Protein AF-A0A6C1EDG4-F1 (afdb_monomer)

Secondary structure (DSSP, 8-state):
--EEEETTEEEE--HHHHHHHHHHHHHH---GGGHHHHHHHHHHTTT-HHHHHHHHHTTTTSS----------------PPS------------S-------PPPPBP-PPPTTHHHHHHHTTS--S-TTSHHHHHHHHSS--HHHHHHHHHHHHHHHHHHHHHHHHHHHHHTTS-----S--S---PBPPSS-SBSSPPPHHHHH-S-HHHHHHHT-TTB-TT--HHHHHHHHHHHT-EEEEEEE--------SSS-----HHHHHHIIIIITSHHHHHHHHHHTTTEEEEEEETTBHHHHHHHHHTT--BS-EEEEEEEEEE--STT-SS-EEEEEEEEEPP-S-HHHHHHHHHHHHHHHHHHHHHHHHHHHHHHHHHHHHHHHHHHHHHHHHHHHHHHHHHHHHHHHTT-

Mean predicted aligned error: 18.97 Å

Foldseek 3Di:
DDWDDDPHDTDDDDPVLVVLVVVLCVVQVDDPVCVVLLSVLCVLVVNDNPVSVVCVVVVVSVPPPCPDDDDDDDDDDDDDDPDDDPPPPDPDPPDPPPPPPPDFFAFDDDDDPCLVVVVVPCPPPVDDPPPVVVVVVVVVPPDVVVVVVVVVVVCCVVVVVVVVVVVVVVVCVPPDDPDDPPDDQPFDWQDPAAQDQDFDFVCQQLPPDPLVVLVPPQLLEDRPDAPNRVVVCQQQQQAKEKEKEAEAQHPPPPDPPCSDHRPLRNCLSVAACSDPVNSVVCNVRSVRYHYDHGYSSHSRVVVVCVVVVPTTDTWIWMWHQAFGDPDPPPPGTDGGTGTLDIADRPHNVSRVVRVVVSCVVCVVRSVVVNVVSVVVVVVVVVVVVVVVVVVVVVVVVVVVVVVVVVVVVVVVD

InterPro domains:
  IPR050730 UBX domain-containing protein [PTHR23322] (24-405)

Solvent-accessible surface area (backbone atoms only — not comparable to full-atom values): 24929 Å² total; per-residue (Å²): 128,64,70,56,75,56,97,91,46,79,46,85,44,54,76,74,52,49,56,50,50,52,52,51,43,73,75,63,69,67,61,79,90,50,49,73,54,51,53,50,46,30,56,76,47,72,69,39,63,69,68,40,49,54,39,53,76,70,65,66,59,81,63,86,72,84,76,86,77,82,84,83,83,85,80,88,87,91,80,91,77,84,78,82,78,80,81,75,82,72,76,88,72,96,58,89,70,81,79,78,82,71,82,51,59,57,71,64,77,74,74,65,94,56,49,78,60,54,67,68,58,50,85,79,70,82,70,76,83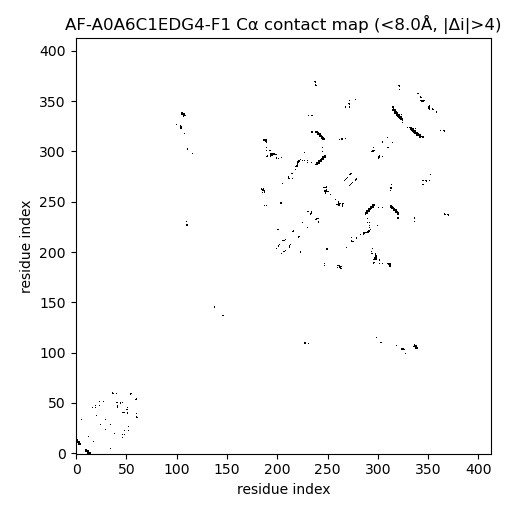,65,59,62,61,53,50,56,65,55,66,76,64,85,49,75,63,60,58,53,63,66,47,44,68,59,51,48,57,52,48,49,52,51,49,49,51,51,51,49,53,60,63,44,71,78,56,88,78,93,69,75,95,74,80,76,82,61,72,37,57,61,68,98,61,61,79,37,86,61,85,77,58,63,62,63,67,69,39,99,43,75,52,42,54,57,55,65,66,35,87,24,39,60,92,84,67,51,70,54,56,54,52,48,51,21,62,76,62,39,20,39,33,41,42,36,41,29,40,52,59,56,89,73,84,83,53,101,65,86,74,68,58,15,59,58,26,50,45,43,46,64,62,39,59,49,24,67,72,44,46,59,52,47,66,74,41,31,94,50,36,35,45,47,80,49,45,37,45,23,46,69,45,32,51,49,32,59,75,69,67,51,59,54,38,50,45,42,38,37,34,33,44,41,73,41,42,88,43,96,81,52,90,69,66,43,79,39,45,21,44,78,45,75,54,47,79,92,39,55,69,53,29,51,53,44,50,50,57,52,48,67,69,47,47,63,60,27,51,53,53,39,51,54,53,49,53,53,51,52,52,53,51,53,52,50,54,51,50,55,50,48,51,52,49,53,52,52,52,51,51,53,52,53,51,51,53,50,53,55,57,61,73,74,109

Structure (mmCIF, N/CA/C/O backbone):
data_AF-A0A6C1EDG4-F1
#
_entry.id   AF-A0A6C1EDG4-F1
#
loop_
_atom_site.group_PDB
_atom_site.id
_atom_site.type_symbol
_atom_site.label_atom_id
_atom_site.label_alt_id
_atom_site.label_comp_id
_atom_site.label_asym_id
_atom_site.label_entity_id
_atom_site.label_seq_id
_atom_site.pdbx_PDB_ins_code
_atom_site.Cartn_x
_atom_site.Cartn_y
_atom_site.Cartn_z
_atom_site.occupancy
_atom_site.B_iso_or_equiv
_atom_site.auth_seq_id
_atom_site.auth_comp_id
_atom_site.auth_asym_id
_atom_site.auth_atom_id
_atom_site.pdbx_PDB_model_num
ATOM 1 N N . MET A 1 1 ? -63.349 -30.059 6.743 1.00 46.97 1 MET A N 1
ATOM 2 C CA . MET A 1 1 ? -61.902 -30.326 6.847 1.00 46.97 1 MET A CA 1
ATOM 3 C C . MET A 1 1 ? -61.657 -31.610 6.081 1.00 46.97 1 MET A C 1
ATOM 5 O O . MET A 1 1 ? -62.368 -32.567 6.377 1.00 46.97 1 MET A O 1
ATOM 9 N N . PRO A 1 2 ? -60.809 -31.606 5.045 1.00 47.06 2 PRO A N 1
ATOM 10 C CA . PRO A 1 2 ? -60.466 -32.823 4.320 1.00 47.06 2 PRO A CA 1
ATOM 11 C C . PRO A 1 2 ? -59.616 -33.727 5.224 1.00 47.06 2 PRO A C 1
ATOM 13 O O . PRO A 1 2 ? -58.751 -33.247 5.954 1.00 47.06 2 PRO A O 1
ATOM 16 N N . ALA A 1 3 ? -59.926 -35.022 5.238 1.00 50.16 3 ALA A N 1
ATOM 17 C CA . ALA A 1 3 ? -59.181 -36.033 5.978 1.00 50.16 3 ALA A CA 1
ATOM 18 C C . ALA A 1 3 ? -58.514 -36.957 4.960 1.00 50.16 3 ALA A C 1
ATOM 20 O O . ALA A 1 3 ? -59.202 -37.550 4.127 1.00 50.16 3 ALA A O 1
ATOM 21 N N . VAL A 1 4 ? -57.186 -37.062 5.018 1.00 60.09 4 VAL A N 1
ATOM 22 C CA . VAL A 1 4 ? -56.429 -38.023 4.209 1.00 60.09 4 VAL A CA 1
ATOM 23 C C . VAL A 1 4 ? -56.200 -39.255 5.080 1.00 60.09 4 VAL A C 1
ATOM 25 O O . VAL A 1 4 ? -55.521 -39.179 6.105 1.00 60.09 4 VAL A O 1
ATOM 28 N N . SER A 1 5 ? -56.822 -40.376 4.709 1.00 51.94 5 SER A N 1
ATOM 29 C CA . SER A 1 5 ? -56.709 -41.655 5.415 1.00 51.94 5 SER A CA 1
ATOM 30 C C . SER A 1 5 ? -55.776 -42.598 4.657 1.00 51.94 5 SER A C 1
ATOM 32 O O . SER A 1 5 ? -56.080 -42.973 3.522 1.00 51.94 5 SER A O 1
ATOM 34 N N . HIS A 1 6 ? -54.685 -43.027 5.289 1.00 51.03 6 HIS A N 1
ATOM 35 C CA . HIS A 1 6 ? -53.825 -44.097 4.778 1.00 51.03 6 HIS A CA 1
ATOM 36 C C . HIS A 1 6 ? -53.555 -45.111 5.899 1.00 51.03 6 HIS A C 1
ATOM 38 O O . HIS A 1 6 ? -53.197 -44.723 7.009 1.00 51.03 6 HIS A O 1
ATOM 44 N N . GLU A 1 7 ? -53.829 -46.392 5.627 1.00 48.19 7 GLU A N 1
ATOM 45 C CA . GLU A 1 7 ? -53.618 -47.548 6.522 1.00 48.19 7 GLU A CA 1
ATOM 46 C C . GLU A 1 7 ? -53.970 -47.339 8.013 1.00 48.19 7 GLU A C 1
ATOM 48 O O . GLU A 1 7 ? -53.230 -47.718 8.917 1.00 48.19 7 GLU A O 1
ATOM 53 N N . GLY A 1 8 ? -55.137 -46.749 8.294 1.00 52.31 8 GLY A N 1
ATOM 54 C CA . GLY A 1 8 ? -55.658 -46.618 9.663 1.00 52.31 8 GLY A CA 1
ATOM 55 C C . GLY A 1 8 ? -55.160 -45.403 10.455 1.00 52.31 8 GLY A C 1
ATOM 56 O O . GLY A 1 8 ? -55.585 -45.235 11.596 1.00 52.31 8 GLY A O 1
ATOM 57 N N . ASN A 1 9 ? -54.342 -44.528 9.858 1.00 54.62 9 ASN A N 1
ATOM 58 C CA . ASN A 1 9 ? -54.003 -43.219 10.419 1.00 54.62 9 ASN A CA 1
ATOM 59 C C . ASN A 1 9 ? -54.777 -42.106 9.690 1.00 54.62 9 ASN A C 1
ATOM 61 O O . ASN A 1 9 ? -54.652 -41.937 8.475 1.00 54.62 9 ASN A O 1
ATOM 65 N N . GLU A 1 10 ? -55.584 -41.343 10.434 1.00 57.94 10 GLU A N 1
ATOM 66 C CA . GLU A 1 10 ? -56.286 -40.155 9.932 1.00 57.94 10 GLU A CA 1
ATOM 67 C C . GLU A 1 10 ? -55.440 -38.900 10.186 1.00 57.94 10 GLU A C 1
ATOM 69 O O . GLU A 1 10 ? -55.208 -38.507 11.332 1.00 57.94 10 GLU A O 1
ATOM 74 N N . PHE A 1 11 ? -54.982 -38.246 9.115 1.00 65.12 11 PHE A N 1
ATOM 75 C CA . PHE A 1 11 ? -54.284 -36.965 9.212 1.00 65.12 11 PHE A CA 1
ATOM 76 C C . PHE A 1 11 ? -55.266 -35.819 8.955 1.00 65.12 11 PHE A C 1
ATOM 78 O O . PHE A 1 11 ? -55.810 -35.669 7.860 1.00 65.12 11 PHE A O 1
ATOM 85 N N . HIS A 1 12 ? -55.494 -34.996 9.979 1.00 63.53 12 HIS A N 1
ATOM 86 C CA . HIS A 1 12 ? -56.275 -33.767 9.863 1.00 63.53 12 HIS A CA 1
ATOM 87 C C . HIS A 1 12 ? -55.371 -32.664 9.306 1.00 63.53 12 HIS A C 1
ATOM 89 O O . HIS A 1 12 ? -54.577 -32.088 10.048 1.00 63.53 12 HIS A O 1
ATOM 95 N N . LEU A 1 13 ? -55.485 -32.397 8.006 1.00 69.31 13 LEU A N 1
ATOM 96 C CA . LEU A 1 13 ? -54.713 -31.376 7.300 1.00 69.31 13 LEU A CA 1
ATOM 97 C C . LEU A 1 13 ? -55.625 -30.201 6.920 1.00 69.31 13 LEU A C 1
ATOM 99 O O . LEU A 1 13 ? -56.804 -30.366 6.592 1.00 69.31 13 LEU A O 1
ATOM 103 N N . SER A 1 14 ? -55.098 -28.985 6.999 1.00 76.06 14 SER A N 1
ATOM 104 C CA . SER A 1 14 ? -55.721 -27.800 6.414 1.00 76.06 14 SER A CA 1
ATOM 105 C C . SER A 1 14 ? -55.593 -27.831 4.888 1.00 76.06 14 SER A C 1
ATOM 107 O O . SER A 1 14 ? -54.710 -28.481 4.335 1.00 76.06 14 SER A O 1
ATOM 109 N N . HIS A 1 15 ? -56.457 -27.092 4.190 1.00 69.69 15 HIS A N 1
ATOM 110 C CA . HIS A 1 15 ? -56.466 -27.062 2.721 1.00 69.69 15 HIS A CA 1
ATOM 111 C C . HIS A 1 15 ? -55.108 -26.633 2.132 1.00 69.69 15 HIS A C 1
ATOM 113 O O . HIS A 1 15 ? -54.636 -27.200 1.158 1.00 69.69 15 HIS A O 1
ATOM 119 N N . THR A 1 16 ? -54.421 -25.704 2.803 1.00 77.50 16 THR A N 1
ATOM 120 C CA . THR A 1 16 ? -53.080 -25.238 2.421 1.00 77.50 16 THR A CA 1
ATOM 121 C C . THR A 1 16 ? -51.973 -26.266 2.660 1.00 77.50 16 THR A C 1
ATOM 123 O O . THR A 1 16 ? -50.919 -26.183 2.040 1.00 77.50 16 THR A O 1
ATOM 126 N N . GLU A 1 17 ? -52.166 -27.200 3.592 1.00 81.56 17 GLU A N 1
ATOM 127 C CA . GLU A 1 17 ? -51.214 -28.286 3.860 1.00 81.56 17 GLU A CA 1
ATOM 128 C C . GLU A 1 17 ? -51.397 -29.434 2.858 1.00 81.56 17 GLU A C 1
ATOM 130 O O . GLU A 1 17 ? -50.417 -30.033 2.424 1.00 81.56 17 GLU A O 1
ATOM 135 N N . GLU A 1 18 ? -52.635 -29.684 2.427 1.00 80.25 18 GLU A N 1
ATOM 136 C CA . GLU A 1 18 ? -52.964 -30.644 1.368 1.00 80.25 18 GLU A CA 1
ATOM 137 C C . GLU A 1 18 ? -52.376 -30.225 0.010 1.00 80.25 18 GLU A C 1
ATOM 139 O O . GLU A 1 18 ? -51.746 -31.041 -0.661 1.00 80.25 18 GLU A O 1
ATOM 144 N N . ASP A 1 19 ? -52.484 -28.943 -0.360 1.00 81.69 19 ASP A N 1
ATOM 145 C CA . ASP A 1 19 ? -51.883 -28.415 -1.595 1.00 81.69 19 ASP A CA 1
ATOM 146 C C . ASP A 1 19 ? -50.358 -28.606 -1.620 1.00 81.69 19 ASP A C 1
ATOM 148 O O . ASP A 1 19 ? -49.786 -29.018 -2.630 1.00 81.69 19 ASP A O 1
ATOM 152 N N . LYS A 1 20 ? -49.697 -28.372 -0.481 1.00 84.00 20 LYS A N 1
ATOM 153 C CA . LYS A 1 20 ? -48.247 -28.555 -0.335 1.00 84.00 20 LYS A CA 1
ATOM 154 C C . LYS A 1 20 ? -47.839 -30.023 -0.353 1.00 84.00 20 LYS A C 1
ATOM 156 O O . LYS A 1 20 ? -46.791 -30.350 -0.900 1.00 84.00 20 LYS A O 1
ATOM 161 N N . LEU A 1 21 ? -48.647 -30.907 0.227 1.00 83.88 21 LEU A N 1
ATOM 162 C CA . LEU A 1 21 ? -48.416 -32.348 0.152 1.00 83.88 21 LEU A CA 1
ATOM 163 C C . LEU A 1 21 ? -48.528 -32.844 -1.297 1.00 83.88 21 LEU A C 1
ATOM 165 O O . LEU A 1 21 ? -47.684 -33.620 -1.737 1.00 83.88 21 LEU A O 1
ATOM 169 N N . ASN A 1 22 ? -49.511 -32.344 -2.051 1.00 83.12 22 ASN A N 1
ATOM 170 C CA . ASN A 1 22 ? -49.666 -32.650 -3.472 1.00 83.12 22 ASN A CA 1
ATOM 171 C C . ASN A 1 22 ? -48.477 -32.133 -4.297 1.00 83.12 22 ASN A C 1
ATOM 173 O O . ASN A 1 22 ? -47.955 -32.859 -5.138 1.00 83.12 22 ASN A O 1
ATOM 177 N N . GLU A 1 23 ? -48.004 -30.909 -4.043 1.00 84.69 23 GLU A N 1
ATOM 178 C CA . GLU A 1 23 ? -46.810 -30.362 -4.704 1.00 84.69 23 GLU A CA 1
ATOM 179 C C . GLU A 1 23 ? -45.557 -31.190 -4.385 1.00 84.69 23 GLU A C 1
ATOM 181 O O . GLU A 1 23 ? -44.788 -31.537 -5.282 1.00 84.69 23 GLU A O 1
ATOM 186 N N . PHE A 1 24 ? -45.391 -31.590 -3.123 1.00 84.75 24 PHE A N 1
ATOM 187 C CA . PHE A 1 24 ? -44.302 -32.465 -2.701 1.00 84.75 24 PHE A CA 1
ATOM 188 C C . PHE A 1 24 ? -44.365 -33.833 -3.397 1.00 84.75 24 PHE A C 1
ATOM 190 O O . PHE A 1 24 ? -43.337 -34.333 -3.859 1.00 84.75 24 PHE A O 1
ATOM 197 N N . GLN A 1 25 ? -45.564 -34.410 -3.529 1.00 84.06 25 GLN A N 1
ATOM 198 C CA . GLN A 1 25 ? -45.786 -35.677 -4.225 1.00 84.06 25 GLN A CA 1
ATOM 199 C C . GLN A 1 25 ? -45.424 -35.588 -5.711 1.00 84.06 25 GLN A C 1
ATOM 201 O O . GLN A 1 25 ? -44.748 -36.479 -6.212 1.00 84.06 25 GLN A O 1
ATOM 206 N N . VAL A 1 26 ? -45.789 -34.498 -6.393 1.00 85.56 26 VAL A N 1
ATOM 207 C CA . VAL A 1 26 ? -45.444 -34.279 -7.811 1.00 85.56 26 VAL A CA 1
ATOM 208 C C . VAL A 1 26 ? -43.929 -34.198 -8.033 1.00 85.56 26 VAL A C 1
ATOM 210 O O . VAL A 1 26 ? -43.442 -34.595 -9.089 1.00 85.56 26 VAL A O 1
ATOM 213 N N . ILE A 1 27 ? -43.175 -33.666 -7.067 1.00 82.88 27 ILE A N 1
ATOM 214 C CA . ILE A 1 27 ? -41.725 -33.456 -7.208 1.00 82.88 27 ILE A CA 1
ATOM 215 C C . ILE A 1 27 ? -40.926 -34.719 -6.872 1.00 82.88 27 ILE A C 1
ATOM 217 O O . ILE A 1 27 ? -39.891 -34.973 -7.489 1.00 82.88 27 ILE A O 1
ATOM 221 N N . THR A 1 28 ? -41.367 -35.484 -5.875 1.00 81.62 28 THR A N 1
ATOM 222 C CA . THR A 1 28 ? -40.581 -36.596 -5.320 1.00 81.62 28 THR A CA 1
ATOM 223 C C . THR A 1 28 ? -41.056 -37.975 -5.761 1.00 81.62 28 THR A C 1
ATOM 225 O O . THR A 1 28 ? -40.277 -38.917 -5.639 1.00 81.62 28 THR A O 1
ATOM 228 N N . ASP A 1 29 ? -42.282 -38.102 -6.291 1.00 82.62 29 ASP A N 1
ATOM 229 C CA . ASP A 1 29 ? -42.886 -39.375 -6.722 1.00 82.62 29 ASP A CA 1
ATOM 230 C C . ASP A 1 29 ? -42.715 -40.496 -5.666 1.00 82.62 29 ASP A C 1
ATOM 232 O O . ASP A 1 29 ? -42.418 -41.654 -5.971 1.00 82.62 29 ASP A O 1
ATOM 236 N N . PHE A 1 30 ? -42.871 -40.142 -4.383 1.00 79.38 30 PHE A N 1
ATOM 237 C CA . PHE A 1 30 ? -42.684 -41.073 -3.268 1.00 79.38 30 PHE A CA 1
ATOM 238 C C . PHE A 1 30 ? -43.781 -42.161 -3.241 1.00 79.38 30 PHE A C 1
ATOM 240 O O . PHE A 1 30 ? -44.935 -41.888 -3.593 1.00 79.38 30 PHE A O 1
ATOM 247 N N . PRO A 1 31 ? -43.460 -43.406 -2.831 1.00 77.75 31 PRO A N 1
ATOM 248 C CA . PRO A 1 31 ? -44.443 -44.482 -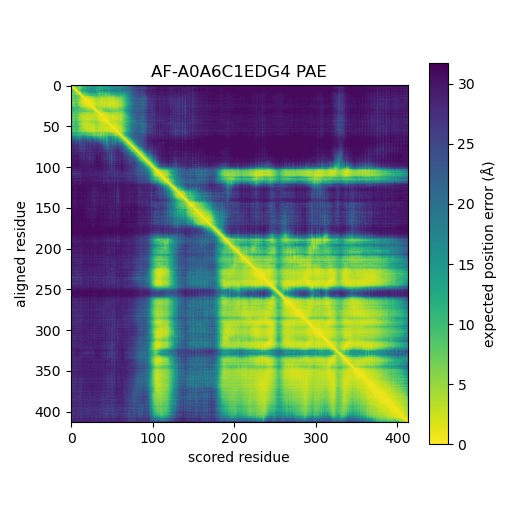2.764 1.00 77.75 31 PRO A CA 1
ATOM 249 C C . PRO A 1 31 ? -45.495 -44.201 -1.678 1.00 77.75 31 PRO A C 1
ATOM 251 O O . PRO A 1 31 ? -45.172 -43.604 -0.650 1.00 77.75 31 PRO A O 1
ATOM 254 N N . PRO A 1 32 ? -46.752 -44.650 -1.861 1.00 69.62 32 PRO A N 1
ATOM 255 C CA . PRO A 1 32 ? -47.840 -44.357 -0.924 1.00 69.62 32 PRO A CA 1
ATOM 256 C C . PRO A 1 32 ? -47.555 -44.847 0.506 1.00 69.62 32 PRO A C 1
ATOM 258 O O . PRO A 1 32 ? -48.005 -44.210 1.455 1.00 69.62 32 PRO A O 1
ATOM 261 N N . ASP A 1 33 ? -46.745 -45.898 0.654 1.00 69.69 33 ASP A N 1
ATOM 262 C CA . ASP A 1 33 ? -46.351 -46.488 1.939 1.00 69.69 33 ASP A CA 1
ATOM 263 C C . ASP A 1 33 ? -45.540 -45.515 2.829 1.00 69.69 33 ASP A C 1
ATOM 265 O O . ASP A 1 33 ? -45.563 -45.629 4.054 1.00 69.69 33 ASP A O 1
ATOM 269 N N . ASP A 1 34 ? -44.867 -44.518 2.235 1.00 77.88 34 ASP A N 1
ATOM 270 C CA . ASP A 1 34 ? -44.006 -43.551 2.939 1.00 77.88 34 ASP A CA 1
ATOM 271 C C . ASP A 1 34 ? -44.744 -42.250 3.337 1.00 77.88 34 ASP A C 1
ATOM 273 O O . ASP A 1 34 ? -44.178 -41.364 3.989 1.00 77.88 34 ASP A O 1
ATOM 277 N N . LEU A 1 35 ? -46.038 -42.137 3.011 1.00 77.94 35 LEU A N 1
ATOM 278 C CA . LEU A 1 35 ? -46.893 -40.994 3.354 1.00 77.94 35 LEU A CA 1
ATOM 279 C C . LEU A 1 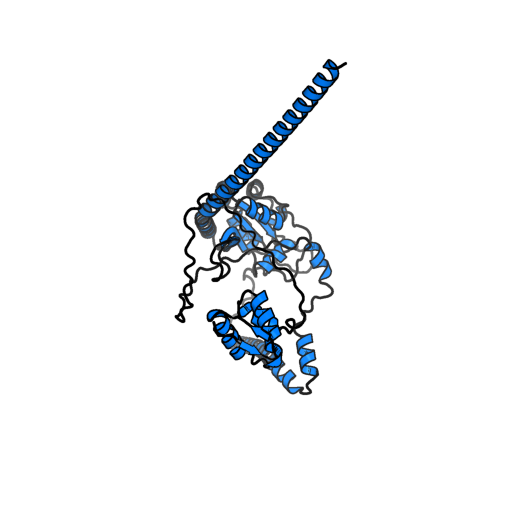35 ? -46.843 -40.568 4.838 1.00 77.94 35 LEU A C 1
ATOM 281 O O . LEU A 1 35 ? -46.746 -39.362 5.090 1.00 77.94 35 LEU A O 1
ATOM 285 N N . PRO A 1 36 ? -46.875 -41.470 5.845 1.00 77.50 36 PRO A N 1
ATOM 286 C CA . PRO A 1 36 ? -46.848 -41.042 7.244 1.00 77.50 36 PRO A CA 1
ATOM 287 C C . PRO A 1 36 ? -45.521 -40.389 7.655 1.00 77.50 36 PRO A C 1
ATOM 289 O O . PRO A 1 36 ? -45.521 -39.517 8.526 1.00 77.50 36 PRO A O 1
ATOM 292 N N . ASP A 1 37 ? -44.403 -40.777 7.044 1.00 79.50 37 ASP A N 1
ATOM 293 C CA . ASP A 1 37 ? -43.082 -40.243 7.381 1.00 79.50 37 ASP A CA 1
ATOM 294 C C . ASP A 1 37 ? -42.797 -38.936 6.631 1.00 79.50 37 ASP A C 1
ATOM 296 O O . ASP A 1 37 ? -42.262 -37.993 7.217 1.00 79.50 37 ASP A O 1
ATOM 300 N N . VAL A 1 38 ? -43.293 -38.803 5.398 1.00 80.94 38 VAL A N 1
ATOM 301 C CA . VAL A 1 38 ? -43.285 -37.533 4.651 1.00 80.94 38 VAL A CA 1
ATOM 302 C C . VAL A 1 38 ? -44.121 -36.461 5.359 1.00 80.94 38 VAL A C 1
ATOM 304 O O . VAL A 1 38 ? -43.687 -35.315 5.487 1.00 80.94 38 VAL A O 1
ATOM 307 N N . VAL A 1 39 ? -45.293 -36.817 5.897 1.00 82.88 39 VAL A N 1
ATOM 308 C CA . VAL A 1 39 ? -46.126 -35.872 6.665 1.00 82.88 39 VAL A CA 1
ATOM 309 C C . VAL A 1 39 ? -45.421 -35.415 7.950 1.00 82.88 39 VAL A C 1
ATOM 311 O O . VAL A 1 39 ? -45.528 -34.244 8.322 1.00 82.88 39 VAL A O 1
ATOM 314 N N . LYS A 1 40 ? -44.666 -36.294 8.627 1.00 81.62 40 LYS A N 1
ATOM 315 C CA . LYS A 1 40 ? -43.843 -35.903 9.788 1.00 81.62 40 LYS A CA 1
ATOM 316 C C . LYS A 1 40 ? -42.706 -34.968 9.384 1.00 81.62 40 LYS A C 1
ATOM 318 O O . LYS A 1 40 ? -42.511 -33.955 10.050 1.00 81.62 40 LYS A O 1
ATOM 323 N N . LEU A 1 41 ? -42.005 -35.262 8.287 1.00 82.69 41 LEU A N 1
ATOM 324 C CA . LEU A 1 41 ? -40.940 -34.412 7.752 1.00 82.69 41 LEU A CA 1
ATOM 325 C C . LEU A 1 41 ? -41.464 -33.000 7.454 1.00 82.69 41 LEU A C 1
ATOM 327 O O . LEU A 1 41 ? -40.906 -32.009 7.926 1.00 82.69 41 LEU A O 1
ATOM 331 N N . LEU A 1 42 ? -42.588 -32.900 6.741 1.00 82.50 42 LEU A N 1
ATOM 332 C CA . LEU A 1 42 ? -43.210 -31.616 6.416 1.00 82.50 42 LEU A CA 1
ATOM 333 C C . LEU A 1 42 ? -43.661 -30.863 7.670 1.00 82.50 42 LEU A C 1
ATOM 335 O O . LEU A 1 42 ? -43.473 -29.650 7.746 1.00 82.50 42 LEU A O 1
ATOM 339 N N . ARG A 1 43 ? -44.189 -31.560 8.682 1.00 82.94 43 ARG A N 1
ATOM 340 C CA . ARG A 1 43 ? -44.565 -30.939 9.958 1.00 82.94 43 ARG A CA 1
ATOM 341 C C . ARG A 1 43 ? -43.350 -30.393 10.712 1.00 82.94 43 ARG A C 1
ATOM 343 O O . ARG A 1 43 ? -43.415 -29.269 11.205 1.00 82.94 43 ARG A O 1
ATOM 350 N N . ASN A 1 44 ? -42.249 -31.144 10.755 1.00 80.75 44 ASN A N 1
ATOM 351 C CA . ASN A 1 44 ? -41.006 -30.724 11.411 1.00 80.75 44 ASN A CA 1
ATOM 352 C C . ASN A 1 44 ? -40.399 -29.480 10.745 1.00 80.75 44 ASN A C 1
ATOM 354 O O . ASN A 1 44 ? -39.872 -28.607 11.428 1.00 80.75 44 ASN A O 1
ATOM 358 N N . HIS A 1 45 ? -40.543 -29.354 9.424 1.00 78.12 45 HIS A N 1
ATOM 359 C CA . HIS A 1 45 ? -40.088 -28.191 8.657 1.00 78.12 45 HIS A CA 1
ATOM 360 C C . HIS A 1 45 ? -41.164 -27.103 8.481 1.00 78.12 45 HIS A C 1
ATOM 362 O O . HIS A 1 45 ? -41.040 -26.244 7.606 1.00 78.12 45 HIS A O 1
ATOM 368 N N . GLY A 1 46 ? -42.237 -27.120 9.284 1.00 81.00 46 GLY A N 1
ATOM 369 C CA . GLY A 1 46 ? -43.278 -26.086 9.262 1.00 81.00 46 GLY A CA 1
ATOM 370 C C . GLY A 1 46 ? -43.959 -25.917 7.897 1.00 81.00 46 GLY A C 1
ATOM 371 O O . GLY A 1 46 ? -44.337 -24.805 7.526 1.00 81.00 46 GLY A O 1
ATOM 372 N N . TRP A 1 47 ? -44.081 -27.003 7.128 1.00 83.19 47 TRP A N 1
ATOM 373 C CA . TRP A 1 47 ? -44.616 -27.039 5.764 1.00 83.19 47 TRP A CA 1
ATOM 374 C C . TRP A 1 47 ? -43.864 -26.145 4.766 1.00 83.19 47 TRP A C 1
ATOM 376 O O . TRP A 1 47 ? -44.468 -25.568 3.855 1.00 83.19 47 TRP A O 1
ATOM 386 N N . GLN A 1 48 ? -42.550 -25.997 4.937 1.00 83.25 48 GLN A N 1
ATOM 387 C CA . GLN A 1 48 ? -41.661 -25.383 3.951 1.00 83.25 48 GLN A CA 1
ATOM 388 C C . GLN A 1 48 ? -41.123 -26.475 3.014 1.00 83.25 48 GLN A C 1
ATOM 390 O O . GLN A 1 48 ? -40.487 -27.423 3.470 1.00 83.25 48 GLN A O 1
ATOM 395 N N . LEU A 1 49 ? -41.394 -26.355 1.710 1.00 82.50 49 LEU A N 1
ATOM 396 C CA . LEU A 1 49 ? -41.073 -27.402 0.732 1.00 82.50 49 LEU A CA 1
ATOM 397 C C . LEU A 1 49 ? -39.576 -27.494 0.428 1.00 82.50 49 LEU A C 1
ATOM 399 O O . LEU A 1 49 ? -39.049 -28.595 0.349 1.00 82.50 49 LEU A O 1
ATOM 403 N N . GLU A 1 50 ? -38.872 -26.368 0.299 1.00 82.06 50 GLU A N 1
ATOM 404 C CA . GLU A 1 50 ? -37.452 -26.367 -0.091 1.00 82.06 50 GLU A CA 1
ATOM 405 C C . GLU A 1 50 ? -36.543 -27.097 0.920 1.00 82.06 50 GLU A C 1
ATOM 407 O O . GLU A 1 50 ? -35.767 -27.958 0.494 1.00 82.06 50 GLU A O 1
ATOM 412 N N . PRO A 1 51 ? -36.649 -26.851 2.247 1.00 80.94 51 PRO A N 1
ATOM 413 C CA . PRO A 1 51 ? -35.845 -27.575 3.230 1.00 80.94 51 PRO A CA 1
ATOM 414 C C . PRO A 1 51 ? -36.211 -29.061 3.289 1.00 80.94 51 PRO A C 1
ATOM 416 O O . PRO A 1 51 ? -35.328 -29.913 3.382 1.00 80.94 51 PRO A O 1
ATOM 419 N N . ALA A 1 52 ? -37.508 -29.377 3.190 1.00 81.00 52 ALA A N 1
ATOM 420 C CA . ALA A 1 52 ? -38.003 -30.749 3.231 1.00 81.00 52 ALA A CA 1
ATOM 421 C C . ALA A 1 52 ? -37.564 -31.559 1.999 1.00 81.00 52 ALA A C 1
ATOM 423 O O . ALA A 1 52 ? -37.160 -32.710 2.137 1.00 81.00 52 ALA A O 1
ATOM 424 N N . LEU A 1 53 ? -37.582 -30.956 0.806 1.00 83.50 53 LEU A N 1
ATOM 425 C CA . LEU A 1 53 ? -37.116 -31.579 -0.436 1.00 83.50 53 LEU A CA 1
ATOM 426 C C . LEU A 1 53 ? -35.615 -31.860 -0.394 1.00 83.50 53 LEU A C 1
ATOM 428 O O . LEU A 1 53 ? -35.202 -32.966 -0.731 1.00 83.50 53 LEU A O 1
ATOM 432 N N . SER A 1 54 ? -34.807 -30.895 0.061 1.00 82.44 54 SER A N 1
ATOM 433 C CA . SER A 1 54 ? -33.362 -31.104 0.230 1.00 82.44 54 SER A CA 1
ATOM 434 C C . SER A 1 54 ? -33.097 -32.314 1.123 1.00 82.44 54 SER A C 1
ATOM 436 O O . SER A 1 54 ? -32.329 -33.199 0.760 1.00 82.44 54 SER A O 1
ATOM 438 N N . ARG A 1 55 ? -33.806 -32.403 2.255 1.00 79.19 55 ARG A N 1
ATOM 439 C CA . ARG A 1 55 ? -33.632 -33.500 3.208 1.00 79.19 55 ARG A CA 1
ATOM 440 C C . ARG A 1 55 ? -34.124 -34.846 2.682 1.00 79.19 55 ARG A C 1
ATOM 442 O O . ARG A 1 55 ? -33.524 -35.876 2.980 1.00 79.19 55 ARG A O 1
ATOM 449 N N . TYR A 1 56 ? -35.188 -34.835 1.881 1.00 82.75 56 TYR A N 1
ATOM 450 C CA . TYR A 1 56 ? -35.706 -36.028 1.224 1.00 82.75 56 TYR A CA 1
ATOM 451 C C . TYR A 1 56 ? -34.696 -36.607 0.219 1.00 82.75 56 TYR A C 1
ATOM 453 O O . TYR A 1 56 ? -34.419 -37.806 0.252 1.00 82.75 56 TYR A O 1
ATOM 461 N N . PHE A 1 57 ? -34.085 -35.758 -0.617 1.00 81.38 57 PHE A N 1
ATOM 462 C CA . PHE A 1 57 ? -33.068 -36.182 -1.591 1.00 81.38 57 PHE A CA 1
ATOM 463 C C . PHE A 1 57 ? -31.731 -36.584 -0.958 1.00 81.38 57 PHE A C 1
ATOM 465 O O . PHE A 1 57 ? -31.035 -37.431 -1.517 1.00 81.38 57 PHE A O 1
ATOM 472 N N . ASP A 1 58 ? -31.398 -36.043 0.214 1.00 77.69 58 ASP A N 1
ATOM 473 C CA . ASP A 1 58 ? -30.206 -36.440 0.971 1.00 77.69 58 ASP A CA 1
ATOM 474 C C . ASP A 1 58 ? -30.349 -37.825 1.638 1.00 77.69 58 ASP A C 1
ATOM 476 O O . ASP A 1 58 ? -29.368 -38.385 2.120 1.00 77.69 58 ASP A O 1
ATOM 480 N N . GLY A 1 59 ? -31.555 -38.412 1.656 1.00 70.81 59 GLY A N 1
ATOM 481 C CA . GLY A 1 59 ? -31.811 -39.760 2.184 1.00 70.81 59 GLY A CA 1
ATOM 482 C C . GLY A 1 59 ? -31.879 -39.860 3.715 1.00 70.81 59 GLY A C 1
ATOM 483 O O . GLY A 1 59 ? -32.187 -40.927 4.239 1.00 70.81 59 GLY A O 1
ATOM 484 N N . GLU A 1 60 ? -31.670 -38.755 4.433 1.00 65.62 60 GLU A N 1
ATOM 485 C CA . GLU A 1 60 ? -31.649 -38.674 5.905 1.00 65.62 60 GLU A CA 1
ATOM 486 C C . GLU A 1 60 ? -33.023 -38.294 6.503 1.00 65.62 60 GLU A C 1
ATOM 488 O O . GLU A 1 60 ? -33.107 -37.594 7.509 1.00 65.62 60 GLU A O 1
ATOM 493 N N . TRP A 1 61 ? -34.125 -38.702 5.862 1.00 68.81 61 TRP A N 1
ATOM 494 C CA . TRP A 1 61 ? -35.496 -38.350 6.276 1.00 68.81 61 TRP A CA 1
ATOM 495 C C . TRP A 1 61 ? -36.228 -39.457 7.051 1.00 68.81 61 TRP A C 1
ATOM 497 O O . TRP A 1 61 ? -37.245 -39.188 7.688 1.00 68.81 61 TRP A O 1
ATOM 507 N N . ARG A 1 62 ? -35.727 -40.699 7.003 1.00 63.12 62 ARG A N 1
ATOM 508 C CA . ARG A 1 62 ? -36.316 -41.862 7.702 1.00 63.12 62 ARG A CA 1
ATOM 509 C C . ARG A 1 62 ? -35.812 -42.006 9.134 1.00 63.12 62 ARG A C 1
ATOM 511 O O . ARG A 1 62 ? -36.492 -42.584 9.980 1.00 63.12 62 ARG A O 1
ATOM 518 N N . ASP A 1 63 ? -34.633 -41.459 9.397 1.00 56.06 63 ASP A N 1
ATOM 519 C CA . ASP A 1 63 ? -34.023 -41.458 10.713 1.00 56.06 63 ASP A CA 1
ATOM 520 C C . ASP A 1 63 ? -34.588 -40.260 11.477 1.00 56.06 63 ASP A C 1
ATOM 522 O O . ASP A 1 63 ? -34.273 -39.110 11.189 1.00 56.06 63 ASP A O 1
ATOM 526 N N . GLY A 1 64 ? -35.495 -40.518 12.421 1.00 52.78 64 GLY A N 1
ATOM 527 C CA . GLY A 1 64 ? -36.164 -39.505 13.246 1.00 52.78 64 GLY A CA 1
ATOM 528 C C . GLY A 1 64 ? -35.242 -38.783 14.237 1.00 52.78 64 GLY A C 1
ATOM 529 O O . GLY A 1 64 ? -35.609 -38.625 15.399 1.00 52.78 64 GLY A O 1
ATOM 530 N N . SER A 1 65 ? -34.041 -38.380 13.822 1.00 48.75 65 SER A N 1
ATOM 531 C CA . SER A 1 65 ? -33.146 -37.551 14.617 1.00 48.75 65 SER A CA 1
ATOM 532 C C . SER A 1 65 ? -33.709 -36.134 14.692 1.00 48.75 65 SER A C 1
ATOM 534 O O . SER A 1 65 ? -33.619 -35.354 13.742 1.00 48.75 65 SER A O 1
ATOM 536 N N . GLU A 1 66 ? -34.308 -35.822 15.838 1.00 51.00 66 GLU A N 1
ATOM 537 C CA . GLU A 1 66 ? -34.608 -34.466 16.289 1.00 51.00 66 GLU A CA 1
ATOM 538 C C . GLU A 1 66 ? -33.298 -33.676 16.456 1.00 51.00 66 GLU A C 1
ATOM 540 O O . GLU A 1 66 ? -32.795 -33.509 17.565 1.00 51.00 66 GLU A O 1
ATOM 545 N N . ASP A 1 67 ? -32.715 -33.198 15.358 1.00 43.28 67 ASP A N 1
ATOM 546 C CA . ASP A 1 67 ? -31.641 -32.211 15.433 1.00 43.28 67 ASP A CA 1
ATOM 547 C C . ASP A 1 67 ? -32.260 -30.820 15.594 1.00 43.28 67 ASP A C 1
ATOM 549 O O . ASP A 1 67 ? -32.906 -30.264 14.702 1.00 43.28 67 ASP A O 1
ATOM 553 N N . GLY A 1 68 ? -32.103 -30.296 16.809 1.00 46.50 68 GLY A N 1
ATOM 554 C CA . GLY A 1 68 ? -32.711 -29.065 17.283 1.00 46.50 68 GLY A CA 1
ATOM 555 C C . GLY A 1 68 ? -32.333 -27.835 16.460 1.00 46.50 68 GLY A C 1
ATOM 556 O O . GLY A 1 68 ? -31.180 -27.407 16.429 1.00 46.50 68 GLY A O 1
ATOM 557 N N . MET A 1 69 ? -33.352 -27.183 15.902 1.00 42.12 69 MET A N 1
ATOM 558 C CA . MET A 1 69 ? -33.342 -25.741 15.677 1.00 42.12 69 MET A CA 1
ATOM 559 C C . MET A 1 69 ? -34.272 -25.077 16.693 1.00 42.12 69 MET A C 1
ATOM 561 O O . MET A 1 69 ? -35.393 -25.524 16.917 1.00 42.12 69 MET A O 1
ATOM 565 N N . GLY A 1 70 ? -33.745 -24.040 17.345 1.00 35.19 70 GLY A N 1
ATOM 566 C CA . GLY A 1 70 ? -34.310 -23.416 18.536 1.00 35.19 70 GLY A CA 1
ATOM 567 C C . GLY A 1 70 ? -35.709 -22.821 18.371 1.00 35.19 70 GLY A C 1
ATOM 568 O O . GLY A 1 70 ? -36.063 -22.254 17.338 1.00 35.19 70 GLY A O 1
ATOM 569 N N . GLU A 1 71 ? -36.468 -22.906 19.462 1.00 33.22 71 GLU A N 1
ATOM 570 C CA . GLU A 1 71 ? -37.690 -22.141 19.704 1.00 33.22 71 GLU A CA 1
ATOM 571 C C . GLU A 1 71 ? -37.460 -20.628 19.523 1.00 33.22 71 GLU A C 1
ATOM 573 O O . GLU A 1 71 ? -36.550 -20.064 20.140 1.00 33.22 71 GLU A O 1
ATOM 578 N N . PRO A 1 72 ? -38.332 -19.909 18.798 1.00 37.75 72 PRO A N 1
ATOM 579 C CA . PRO A 1 72 ? -38.475 -18.475 18.981 1.00 37.75 72 PRO A CA 1
ATOM 580 C C . PRO A 1 72 ? -39.359 -18.209 20.209 1.00 37.75 72 PRO A C 1
ATOM 582 O O . PRO A 1 72 ? -40.587 -18.291 20.155 1.00 37.75 72 PRO A O 1
ATOM 585 N N . THR A 1 73 ? -38.733 -17.869 21.337 1.00 33.22 73 THR A N 1
ATOM 586 C CA . THR A 1 73 ? -39.432 -17.385 22.533 1.00 33.22 73 THR A CA 1
ATOM 587 C C . THR A 1 73 ? -40.107 -16.043 22.236 1.00 33.22 73 THR A C 1
ATOM 589 O O . THR A 1 73 ? -39.452 -15.029 21.992 1.00 33.22 73 THR A O 1
ATOM 592 N N . ALA A 1 74 ? -41.436 -16.022 22.284 1.00 39.31 74 ALA A N 1
ATOM 593 C CA . ALA A 1 74 ? -42.232 -14.806 22.270 1.00 39.31 74 ALA A CA 1
ATOM 594 C C . ALA A 1 74 ? -42.219 -14.151 23.662 1.00 39.31 74 ALA A C 1
ATOM 596 O O . ALA A 1 74 ? -42.754 -14.724 24.606 1.00 39.31 74 ALA A O 1
ATOM 597 N N . THR A 1 75 ? -41.682 -12.935 23.810 1.00 33.94 75 THR A N 1
ATOM 598 C CA . THR A 1 75 ? -42.144 -11.962 24.826 1.00 33.94 75 THR A CA 1
ATOM 599 C C . THR A 1 75 ? -41.822 -10.529 24.382 1.00 33.94 75 THR A C 1
ATOM 601 O O . THR A 1 75 ? -40.710 -10.223 23.965 1.00 33.94 75 THR A O 1
ATOM 604 N N . ALA A 1 76 ? -42.828 -9.659 24.448 1.00 36.97 76 ALA A N 1
ATOM 605 C CA . ALA A 1 76 ? -42.843 -8.291 23.939 1.00 36.97 76 ALA A CA 1
ATOM 606 C C . ALA A 1 76 ? -42.159 -7.254 24.856 1.00 36.97 76 ALA A C 1
ATOM 608 O O . ALA A 1 76 ? -42.227 -7.360 26.077 1.00 36.97 76 ALA A O 1
ATOM 609 N N . THR A 1 77 ? -41.625 -6.173 24.271 1.00 34.28 77 THR A N 1
ATOM 610 C CA . THR A 1 77 ? -41.886 -4.767 24.676 1.00 34.28 77 THR A CA 1
ATOM 611 C C . THR A 1 77 ? -41.413 -3.781 23.584 1.00 34.28 77 THR A C 1
ATOM 613 O O . THR A 1 77 ? -40.483 -4.110 22.850 1.00 34.28 77 THR A O 1
ATOM 616 N N . PRO A 1 78 ? -42.049 -2.596 23.426 1.00 45.22 78 PRO A N 1
ATOM 617 C CA . PRO A 1 78 ? -41.916 -1.757 22.231 1.00 45.22 78 PRO A CA 1
ATOM 618 C C . PRO A 1 78 ? -41.085 -0.485 22.472 1.00 45.22 78 PRO A C 1
ATOM 620 O O . PRO A 1 78 ? -41.408 0.291 23.367 1.00 45.22 78 PRO A O 1
ATOM 623 N N . ILE A 1 79 ? -40.074 -0.214 21.637 1.00 35.41 79 ILE A N 1
ATOM 624 C CA . ILE A 1 79 ? -39.422 1.108 21.495 1.00 35.41 79 ILE A CA 1
ATOM 625 C C . ILE A 1 79 ? -39.046 1.295 20.004 1.00 35.41 79 ILE A C 1
ATOM 627 O O . ILE A 1 79 ? -38.610 0.328 19.379 1.00 35.41 79 ILE A O 1
ATOM 631 N N . PRO A 1 80 ? -39.272 2.479 19.394 1.00 38.50 80 PRO A N 1
ATOM 632 C CA . PRO A 1 80 ? -39.487 2.611 17.954 1.00 38.50 80 PRO A CA 1
ATOM 633 C C . PRO A 1 80 ? -38.183 2.706 17.154 1.00 38.50 80 PRO A C 1
ATOM 635 O O . PRO A 1 80 ? -37.317 3.531 17.439 1.00 38.50 80 PRO A O 1
ATOM 638 N N . THR A 1 81 ? -38.080 1.895 16.102 1.00 35.72 81 THR A N 1
ATOM 639 C CA . THR A 1 81 ? -37.046 1.996 15.064 1.00 35.72 81 THR A CA 1
ATOM 640 C C . THR A 1 81 ? -37.593 2.818 13.888 1.00 35.72 81 THR A C 1
ATOM 642 O O . THR A 1 81 ? -38.727 2.572 13.465 1.00 35.72 81 THR A O 1
ATOM 645 N N . PRO A 1 82 ? -36.845 3.799 13.351 1.00 42.75 82 PRO A N 1
ATOM 646 C CA . PRO A 1 82 ? -37.250 4.519 12.149 1.00 42.75 82 PRO A CA 1
ATOM 647 C C . PRO A 1 82 ? -37.206 3.579 10.936 1.00 42.75 82 PRO A C 1
ATOM 649 O O . PRO A 1 82 ? -36.213 2.891 10.735 1.00 42.75 82 PRO A O 1
ATOM 652 N N . MET A 1 83 ? -38.309 3.565 10.178 1.00 37.78 83 MET A N 1
ATOM 653 C CA . MET A 1 83 ? -38.492 3.027 8.820 1.00 37.78 83 MET A CA 1
ATOM 654 C C . MET A 1 83 ? -37.569 1.868 8.416 1.00 37.78 83 MET A C 1
ATOM 656 O O . MET A 1 83 ? -36.480 2.070 7.884 1.00 37.78 83 MET A O 1
ATOM 660 N N . ALA A 1 84 ? -38.086 0.650 8.577 1.00 36.88 84 ALA A N 1
ATOM 661 C CA . ALA A 1 84 ? -37.629 -0.495 7.813 1.00 36.88 84 ALA A CA 1
ATOM 662 C C . ALA A 1 84 ? -37.866 -0.231 6.318 1.00 36.88 84 ALA A C 1
ATOM 664 O O . ALA A 1 84 ? -38.995 -0.044 5.865 1.00 36.88 84 ALA A O 1
ATOM 665 N N . GLU A 1 85 ? -36.751 -0.188 5.602 1.00 38.88 85 GLU A N 1
ATOM 666 C CA . GLU A 1 85 ? -36.599 -0.431 4.176 1.00 38.88 85 GLU A CA 1
ATOM 667 C C . GLU A 1 85 ? -37.498 -1.604 3.751 1.00 38.88 85 GLU A C 1
ATOM 669 O O . GLU A 1 85 ? -37.279 -2.753 4.142 1.00 38.88 85 GLU A O 1
ATOM 674 N N . GLU A 1 86 ? -38.534 -1.317 2.960 1.00 36.69 86 GLU A N 1
ATOM 675 C CA . GLU A 1 86 ? -39.216 -2.344 2.182 1.00 36.69 86 GLU A CA 1
ATOM 676 C C . GLU A 1 86 ? -38.181 -2.985 1.251 1.00 36.69 86 GLU A C 1
ATOM 678 O O . GLU A 1 86 ? -37.782 -2.413 0.234 1.00 36.69 86 GLU A O 1
ATOM 683 N N . LEU A 1 87 ? -37.753 -4.201 1.591 1.00 41.84 87 LEU A N 1
ATOM 684 C CA . LEU A 1 87 ? -37.129 -5.128 0.656 1.00 41.84 87 LEU A CA 1
ATOM 685 C C . LEU A 1 87 ? -38.180 -5.545 -0.380 1.00 41.84 87 LEU A C 1
ATOM 687 O O . LEU A 1 87 ? -38.751 -6.633 -0.322 1.00 41.84 87 LEU A O 1
ATOM 691 N N . ALA A 1 88 ? -38.441 -4.657 -1.338 1.00 37.81 88 ALA A N 1
ATOM 692 C CA . ALA A 1 88 ? -39.133 -4.992 -2.566 1.00 37.81 88 ALA A CA 1
ATOM 693 C C . ALA A 1 88 ? -38.236 -5.946 -3.368 1.00 37.81 88 ALA A C 1
ATOM 695 O O . ALA A 1 88 ? -37.323 -5.534 -4.089 1.00 37.81 88 ALA A O 1
ATOM 696 N N . TRP A 1 89 ? -38.494 -7.244 -3.222 1.00 37.28 89 TRP A N 1
ATOM 697 C CA . TRP A 1 89 ? -38.007 -8.275 -4.128 1.00 37.28 89 TRP A CA 1
ATOM 698 C C . TRP A 1 89 ? -38.545 -7.974 -5.528 1.00 37.28 89 TRP A C 1
ATOM 700 O O . TRP A 1 89 ? -39.695 -8.256 -5.855 1.00 37.28 89 TRP A O 1
ATOM 710 N N . THR A 1 90 ? -37.714 -7.351 -6.359 1.00 38.59 90 THR A N 1
ATOM 711 C CA . THR A 1 90 ? -37.999 -7.211 -7.787 1.00 38.59 90 THR A CA 1
ATOM 712 C C . THR A 1 90 ? -37.677 -8.543 -8.476 1.00 38.59 90 THR A C 1
ATOM 714 O O . THR A 1 90 ? -36.591 -9.091 -8.265 1.00 38.59 90 THR A O 1
ATOM 717 N N . PRO A 1 91 ? -38.595 -9.112 -9.280 1.00 41.28 91 PRO A N 1
ATOM 718 C CA . PRO A 1 91 ? -38.337 -10.362 -9.987 1.00 41.28 91 PRO A CA 1
ATOM 719 C C . PRO A 1 91 ? -37.214 -10.177 -11.024 1.00 41.28 91 PRO A C 1
ATOM 721 O O . PRO A 1 91 ? -37.010 -9.066 -11.530 1.00 41.28 91 PRO A O 1
ATOM 724 N N . PRO A 1 92 ? -36.473 -11.244 -11.377 1.00 40.69 92 PRO A N 1
ATOM 725 C CA . PRO A 1 92 ? -35.374 -11.150 -12.322 1.00 40.69 92 PRO A CA 1
ATOM 726 C C . PRO A 1 92 ? -35.929 -10.845 -13.716 1.00 40.69 92 PRO A C 1
ATOM 728 O O . PRO A 1 92 ? -36.446 -11.712 -14.415 1.00 40.69 92 PRO A O 1
ATOM 731 N N . VAL A 1 93 ? -35.816 -9.588 -14.135 1.00 41.06 93 VAL A N 1
ATOM 732 C CA . VAL A 1 93 ? -36.115 -9.177 -15.506 1.00 41.06 93 VAL A CA 1
ATOM 733 C C . VAL A 1 93 ? -35.076 -9.814 -16.436 1.00 41.06 93 VAL A C 1
ATOM 735 O O . VAL A 1 93 ? -33.890 -9.485 -16.379 1.00 41.06 93 VAL A O 1
ATOM 738 N N . LEU A 1 94 ? -35.530 -10.715 -17.313 1.00 46.84 94 LEU A N 1
ATOM 739 C CA . LEU A 1 94 ? -34.814 -11.263 -18.478 1.00 46.84 94 LEU A CA 1
ATOM 740 C C . LEU A 1 94 ? -34.659 -10.193 -19.583 1.00 46.84 94 LEU A C 1
ATOM 742 O O . LEU A 1 94 ? -35.059 -10.373 -20.729 1.00 46.84 94 LEU A O 1
ATOM 746 N N . GLY A 1 95 ? -34.099 -9.040 -19.221 1.00 43.34 95 GLY A N 1
ATOM 747 C CA . GLY A 1 95 ? -33.711 -7.967 -20.134 1.00 43.34 95 GLY A CA 1
ATOM 748 C C . GLY A 1 95 ? -32.198 -7.750 -20.078 1.00 43.34 95 GLY A C 1
ATOM 749 O O . GLY A 1 95 ? -31.568 -8.134 -19.088 1.00 43.34 95 GLY A O 1
ATOM 750 N N . PRO A 1 96 ? -31.579 -7.151 -21.112 1.00 44.00 96 PRO A N 1
ATOM 751 C CA . PRO A 1 96 ? -30.155 -6.843 -21.093 1.00 44.00 96 PRO A CA 1
ATOM 752 C C . PRO A 1 96 ? -29.874 -5.897 -19.923 1.00 44.00 96 PRO A C 1
ATOM 754 O O . PRO A 1 96 ? -30.213 -4.714 -19.961 1.00 44.00 96 PRO A O 1
ATOM 757 N N . ARG A 1 97 ? -29.293 -6.443 -18.848 1.00 44.81 97 ARG A N 1
ATOM 758 C CA . ARG A 1 97 ? -28.873 -5.663 -17.684 1.00 44.81 97 ARG A CA 1
ATOM 759 C C . ARG A 1 97 ? -27.901 -4.588 -18.172 1.00 44.81 97 ARG A C 1
ATOM 761 O O . ARG A 1 97 ? -26.962 -4.936 -18.895 1.00 44.81 97 ARG A O 1
ATOM 768 N N . PRO A 1 98 ? -28.073 -3.309 -17.793 1.00 43.75 98 PRO A N 1
ATOM 769 C CA . PRO A 1 98 ? -27.028 -2.333 -18.025 1.00 43.75 98 PRO A CA 1
ATOM 770 C C . PRO A 1 98 ? -25.807 -2.829 -17.255 1.00 43.75 98 PRO A C 1
ATOM 772 O O . PRO A 1 98 ? -25.821 -2.894 -16.028 1.00 43.75 98 PRO A O 1
ATOM 775 N N . LEU A 1 99 ? -24.778 -3.256 -17.983 1.00 46.97 99 LEU A N 1
ATOM 776 C CA . LEU A 1 99 ? -23.461 -3.508 -17.424 1.00 46.97 99 LEU A CA 1
ATOM 777 C C . LEU A 1 99 ? -23.017 -2.188 -16.794 1.00 46.97 99 LEU A C 1
ATOM 779 O O . LEU A 1 99 ? -22.575 -1.270 -17.484 1.00 46.97 99 LEU A O 1
ATOM 783 N N . SER A 1 100 ? -23.202 -2.043 -15.487 1.00 48.84 100 SER A N 1
ATOM 784 C CA . SER A 1 100 ? -22.645 -0.939 -14.724 1.00 48.84 100 SER A CA 1
ATOM 785 C C . SER A 1 100 ? -21.137 -1.162 -14.669 1.00 48.84 100 SER A C 1
ATOM 787 O O . SER A 1 100 ? -20.603 -1.748 -13.734 1.00 48.84 100 SER A O 1
ATOM 789 N N . PHE A 1 101 ? -20.452 -0.728 -15.730 1.00 49.28 101 PHE A N 1
ATOM 790 C CA . PHE A 1 101 ? -19.000 -0.737 -15.911 1.00 49.28 101 PHE A CA 1
ATOM 791 C C . PHE A 1 101 ? -18.313 0.279 -14.985 1.00 49.28 101 PHE A C 1
ATOM 793 O O . PHE A 1 101 ? -17.551 1.138 -15.428 1.00 49.28 101 PHE A O 1
ATOM 800 N N . THR A 1 102 ? -18.582 0.231 -13.683 1.00 55.94 102 THR A N 1
ATOM 801 C CA . THR A 1 102 ? -17.740 0.950 -12.730 1.00 55.94 102 THR A CA 1
ATOM 802 C C . THR A 1 102 ? -16.459 0.147 -12.574 1.00 55.94 102 THR A C 1
ATOM 804 O O . THR A 1 102 ? -16.493 -0.976 -12.075 1.00 55.94 102 THR A O 1
ATOM 807 N N . ALA A 1 103 ? -15.345 0.689 -13.062 1.00 61.00 103 ALA A N 1
ATOM 808 C CA . ALA A 1 103 ? -14.052 0.026 -12.986 1.00 61.00 103 ALA A CA 1
ATOM 809 C C . ALA A 1 103 ? -13.667 -0.224 -11.518 1.00 61.00 103 ALA A C 1
ATOM 811 O O . ALA A 1 103 ? -13.514 0.725 -10.748 1.00 61.00 103 ALA A O 1
ATOM 812 N N . ALA A 1 104 ? -13.515 -1.496 -11.149 1.00 77.62 104 ALA A N 1
ATOM 813 C CA . ALA A 1 104 ? -12.939 -1.901 -9.874 1.00 77.62 104 ALA A CA 1
ATOM 814 C C . ALA A 1 104 ? -11.450 -1.539 -9.852 1.00 77.62 104 ALA A C 1
ATOM 816 O O . ALA A 1 104 ? -10.731 -1.785 -10.826 1.00 77.62 104 ALA A O 1
ATOM 817 N N . LEU A 1 105 ? -10.971 -0.967 -8.749 1.00 85.62 105 LEU A N 1
ATOM 818 C CA . LEU A 1 105 ? -9.541 -0.707 -8.586 1.00 85.62 105 LEU A CA 1
ATOM 819 C C . LEU A 1 105 ? -8.806 -2.018 -8.238 1.00 85.62 105 LEU A C 1
ATOM 821 O O . LEU A 1 105 ? -9.364 -2.855 -7.522 1.00 85.62 105 LEU A O 1
ATOM 825 N N . PRO A 1 106 ? -7.560 -2.229 -8.698 1.00 87.19 106 PRO A N 1
ATOM 826 C CA . PRO A 1 106 ? -6.775 -3.392 -8.292 1.00 87.19 106 PRO A CA 1
ATOM 827 C C . PRO A 1 106 ? -6.511 -3.373 -6.782 1.00 87.19 106 PRO A C 1
ATOM 829 O O . PRO A 1 106 ? -6.095 -2.349 -6.245 1.00 87.19 106 PRO A O 1
ATOM 832 N N . VAL A 1 107 ? -6.729 -4.492 -6.092 1.00 89.62 107 VAL A N 1
ATOM 833 C CA . VAL A 1 107 ? -6.548 -4.592 -4.632 1.00 89.62 107 VAL A CA 1
ATOM 834 C C . VAL A 1 107 ? -5.137 -5.067 -4.299 1.00 89.62 107 VAL A C 1
ATOM 836 O O . VAL A 1 107 ? -4.668 -6.061 -4.853 1.00 89.62 107 VAL A O 1
ATOM 839 N N . VAL A 1 108 ? -4.483 -4.397 -3.350 1.00 90.31 108 VAL A N 1
ATOM 840 C CA . VAL A 1 108 ? -3.163 -4.780 -2.833 1.00 90.31 108 VAL A CA 1
ATOM 841 C C . VAL A 1 108 ? -3.329 -5.633 -1.583 1.00 90.31 108 VAL A C 1
ATOM 843 O O . VAL A 1 108 ? -4.083 -5.286 -0.674 1.00 90.31 108 VAL A O 1
ATOM 846 N N . ARG A 1 109 ? -2.608 -6.754 -1.529 1.00 90.00 109 ARG A N 1
ATOM 847 C CA . ARG A 1 109 ? -2.578 -7.650 -0.368 1.00 90.00 109 ARG A CA 1
ATOM 848 C C . ARG A 1 109 ? -1.233 -7.549 0.355 1.00 90.00 109 ARG A C 1
ATOM 850 O O . ARG A 1 109 ? -0.219 -7.345 -0.318 1.00 90.00 109 ARG A O 1
ATOM 857 N N . PRO A 1 110 ? -1.215 -7.697 1.691 1.00 90.88 110 PRO A N 1
ATOM 858 C CA . PRO A 1 110 ? 0.031 -7.849 2.428 1.00 90.88 110 PRO A CA 1
ATOM 859 C C . PRO A 1 110 ? 0.712 -9.169 2.054 1.00 90.88 110 PRO A C 1
ATOM 861 O O . PRO A 1 110 ? 0.050 -10.149 1.703 1.00 90.88 110 PRO A O 1
ATOM 864 N N . LEU A 1 111 ? 2.037 -9.189 2.157 1.00 89.44 111 LEU A N 1
ATOM 865 C CA . LEU A 1 111 ? 2.839 -10.390 1.963 1.00 89.44 111 LEU A CA 1
ATOM 866 C C . LEU A 1 111 ? 2.608 -11.374 3.127 1.00 89.44 111 LEU A C 1
ATOM 868 O O . LEU A 1 111 ? 2.419 -10.931 4.266 1.00 89.44 111 LEU A O 1
ATOM 872 N N . PRO A 1 112 ? 2.654 -12.699 2.892 1.00 86.88 112 PRO A N 1
ATOM 873 C CA . PRO A 1 112 ? 2.560 -13.695 3.961 1.00 86.88 112 PRO A CA 1
ATOM 874 C C . PRO A 1 112 ? 3.636 -13.475 5.028 1.00 86.88 112 PRO A C 1
ATOM 876 O O . PRO A 1 112 ? 4.785 -13.231 4.683 1.00 86.88 112 PRO A O 1
ATOM 879 N N . ALA A 1 113 ? 3.309 -13.606 6.318 1.00 79.62 113 ALA A N 1
ATOM 880 C CA . ALA A 1 113 ? 4.259 -13.342 7.409 1.00 79.62 113 ALA A CA 1
ATOM 881 C C . ALA A 1 113 ? 5.549 -14.188 7.327 1.00 79.62 113 ALA A C 1
ATOM 883 O O . ALA A 1 113 ? 6.621 -13.719 7.702 1.00 79.62 113 ALA A O 1
ATOM 884 N N . SER A 1 114 ? 5.457 -15.403 6.777 1.00 78.00 114 SER A N 1
ATOM 885 C CA . SER A 1 114 ? 6.579 -16.337 6.624 1.00 78.00 114 SER A CA 1
ATOM 886 C C . SER A 1 114 ? 7.243 -16.294 5.246 1.00 78.00 114 SER A C 1
ATOM 888 O O . SER A 1 114 ? 7.994 -17.211 4.923 1.00 78.00 114 SER A O 1
ATOM 890 N N . PHE A 1 115 ? 7.042 -15.237 4.442 1.00 80.56 115 PHE A N 1
ATOM 891 C CA . PHE A 1 115 ? 7.576 -15.181 3.073 1.00 80.56 115 PHE A CA 1
ATOM 892 C C . PHE A 1 115 ? 9.080 -15.500 3.013 1.00 80.56 115 PHE A C 1
ATOM 894 O O . PHE A 1 115 ? 9.517 -16.292 2.186 1.00 80.56 115 PHE A O 1
ATOM 901 N N . ARG A 1 116 ? 9.877 -14.984 3.955 1.00 79.56 116 ARG A N 1
ATOM 902 C CA . ARG A 1 116 ? 11.326 -15.248 4.023 1.00 79.56 116 ARG A CA 1
ATOM 903 C C . ARG A 1 116 ? 11.663 -16.739 4.173 1.00 79.56 116 ARG A C 1
ATOM 905 O O . ARG A 1 116 ? 12.653 -17.202 3.616 1.00 79.56 116 ARG A O 1
ATOM 912 N N . HIS A 1 117 ? 10.846 -17.494 4.903 1.00 69.25 117 HIS A N 1
ATOM 913 C CA . HIS A 1 117 ? 11.037 -18.929 5.120 1.00 69.25 117 HIS A CA 1
ATOM 914 C C . HIS A 1 117 ? 10.466 -19.771 3.977 1.00 69.25 117 HIS A C 1
ATOM 916 O O . HIS A 1 117 ? 11.092 -20.753 3.576 1.00 69.25 117 HIS A O 1
ATOM 922 N N . ASP A 1 118 ? 9.328 -19.365 3.415 1.00 63.78 118 ASP A N 1
ATOM 923 C CA . ASP A 1 118 ? 8.688 -20.063 2.300 1.00 63.78 118 ASP A CA 1
ATOM 924 C C . ASP A 1 118 ? 9.578 -20.030 1.049 1.00 63.78 118 ASP A C 1
ATOM 926 O O . ASP A 1 118 ? 9.761 -21.051 0.392 1.00 63.78 118 ASP A O 1
ATOM 930 N N . PHE A 1 119 ? 10.252 -18.909 0.764 1.00 63.16 119 PHE A N 1
ATOM 931 C CA . PHE A 1 119 ? 11.191 -18.842 -0.365 1.00 63.16 119 PHE A CA 1
ATOM 932 C C . PHE A 1 119 ? 12.426 -19.732 -0.200 1.00 63.16 119 PHE A C 1
ATOM 934 O O . PHE A 1 119 ? 12.957 -20.227 -1.195 1.00 63.16 119 PHE A O 1
ATOM 941 N N . ARG A 1 120 ? 12.828 -20.036 1.038 1.00 61.22 120 ARG A N 1
ATOM 942 C CA . ARG A 1 120 ? 13.923 -20.974 1.316 1.00 61.22 120 ARG A CA 1
ATOM 943 C C . ARG A 1 120 ? 13.540 -22.430 1.019 1.00 61.22 120 ARG A C 1
ATOM 945 O O . ARG A 1 120 ? 14.420 -23.239 0.732 1.00 61.22 120 ARG A O 1
ATOM 952 N N . THR A 1 121 ? 12.253 -22.786 1.073 1.00 54.00 121 THR A N 1
ATOM 953 C CA . THR A 1 121 ? 11.779 -24.175 0.906 1.00 54.00 121 THR A CA 1
ATOM 954 C C . THR A 1 121 ? 11.351 -24.525 -0.525 1.00 54.00 121 THR A C 1
ATOM 956 O O . THR A 1 121 ? 11.146 -25.700 -0.839 1.00 54.00 121 THR A O 1
ATOM 959 N N . ILE A 1 122 ? 11.314 -23.554 -1.446 1.00 51.28 122 ILE A N 1
ATOM 960 C CA . ILE A 1 122 ? 10.864 -23.756 -2.841 1.00 51.28 122 ILE A CA 1
ATOM 961 C C . ILE A 1 122 ? 11.867 -24.557 -3.710 1.00 51.28 122 ILE A C 1
ATOM 963 O O . ILE A 1 122 ? 11.558 -24.937 -4.839 1.00 51.28 122 ILE A O 1
ATOM 967 N N . GLY A 1 123 ? 13.016 -24.966 -3.166 1.00 50.75 123 GLY A N 1
ATOM 968 C CA . GLY A 1 123 ? 13.978 -25.847 -3.842 1.00 50.75 123 GLY A CA 1
ATOM 969 C C . GLY A 1 123 ? 13.520 -27.295 -4.099 1.00 50.75 123 GLY A C 1
ATOM 970 O O . GLY A 1 123 ? 14.201 -28.005 -4.834 1.00 50.75 123 GLY A O 1
ATOM 971 N N . LEU A 1 124 ? 12.390 -27.752 -3.539 1.00 51.19 124 LEU A N 1
ATOM 972 C CA . LEU A 1 124 ? 11.931 -29.149 -3.679 1.00 51.19 124 LEU A CA 1
ATOM 973 C C . LEU A 1 124 ? 10.609 -29.337 -4.439 1.00 51.19 124 LEU A C 1
ATOM 975 O O . LEU A 1 124 ? 10.312 -30.462 -4.825 1.00 51.19 124 LEU A O 1
ATOM 979 N N . ASN A 1 125 ? 9.839 -28.277 -4.717 1.00 44.78 125 ASN A N 1
ATOM 980 C CA . ASN A 1 125 ? 8.516 -28.406 -5.354 1.00 44.78 125 ASN A CA 1
ATOM 981 C C . ASN A 1 125 ? 8.215 -27.324 -6.412 1.00 44.78 125 ASN A C 1
ATOM 983 O O . ASN A 1 125 ? 7.073 -26.927 -6.629 1.00 44.78 125 ASN A O 1
ATOM 987 N N . GLY A 1 126 ? 9.241 -26.863 -7.131 1.00 45.75 126 GLY A N 1
ATOM 988 C CA . GLY A 1 126 ? 9.117 -25.890 -8.226 1.00 45.75 126 GLY A CA 1
ATOM 989 C C . GLY A 1 126 ? 8.589 -26.449 -9.556 1.00 45.75 126 GLY A C 1
ATOM 990 O O . GLY A 1 126 ? 8.854 -25.866 -10.608 1.00 45.75 126 GLY A O 1
ATOM 991 N N . ARG A 1 127 ? 7.879 -27.584 -9.564 1.00 41.81 127 ARG A N 1
ATOM 992 C CA . ARG A 1 127 ? 7.331 -28.178 -10.792 1.00 41.81 127 ARG A CA 1
ATOM 993 C C . ARG A 1 127 ? 5.815 -28.243 -10.684 1.00 41.81 127 ARG A C 1
ATOM 995 O O . ARG A 1 127 ? 5.256 -29.167 -10.113 1.00 41.81 127 ARG A O 1
ATOM 1002 N N . SER A 1 128 ? 5.161 -27.219 -11.230 1.00 44.56 128 SER A N 1
ATOM 1003 C CA . SER A 1 128 ? 3.706 -27.119 -11.299 1.00 44.56 128 SER A CA 1
ATOM 1004 C C . SER A 1 128 ? 3.080 -28.413 -11.836 1.00 44.56 128 SER A C 1
ATOM 1006 O O . SER A 1 128 ? 3.394 -28.849 -12.950 1.00 44.56 128 SER A O 1
ATOM 1008 N N . ASN A 1 129 ? 2.150 -28.958 -11.055 1.00 50.56 129 ASN A N 1
ATOM 1009 C CA . ASN A 1 129 ? 1.298 -30.132 -11.281 1.00 50.56 129 ASN A CA 1
ATOM 1010 C C . ASN A 1 129 ? 0.334 -30.040 -12.489 1.00 50.56 129 ASN A C 1
ATOM 1012 O O . ASN A 1 129 ? -0.776 -30.560 -12.443 1.00 50.56 129 ASN A O 1
ATOM 1016 N N . THR A 1 130 ? 0.714 -29.390 -13.588 1.00 55.97 130 THR A N 1
ATOM 1017 C CA . THR A 1 130 ? -0.167 -29.215 -14.759 1.00 55.97 130 THR A CA 1
ATOM 1018 C C . THR A 1 130 ? 0.219 -30.089 -15.946 1.00 55.97 130 THR A C 1
ATOM 1020 O O . THR A 1 130 ? -0.641 -30.462 -16.734 1.00 55.97 130 THR A O 1
ATOM 1023 N N . VAL A 1 131 ? 1.501 -30.440 -16.088 1.00 53.06 131 VAL A N 1
ATOM 1024 C CA . VAL A 1 131 ? 1.983 -31.164 -17.279 1.00 53.06 131 VAL A CA 1
ATOM 1025 C C . VAL A 1 131 ? 2.066 -32.668 -17.039 1.00 53.06 131 VAL A C 1
ATOM 1027 O O . VAL A 1 131 ? 1.684 -33.435 -17.914 1.00 53.06 131 VAL A O 1
ATOM 1030 N N . TRP A 1 132 ? 2.532 -33.100 -15.864 1.00 51.62 132 TRP A N 1
ATOM 1031 C CA . TRP A 1 132 ? 2.702 -34.529 -15.573 1.00 51.62 132 TRP A CA 1
ATOM 1032 C C . TRP A 1 132 ? 1.363 -35.240 -15.319 1.00 51.62 132 TRP A C 1
ATOM 1034 O O . TRP A 1 132 ? 1.165 -36.339 -15.817 1.00 51.62 132 TRP A O 1
ATOM 1044 N N . SER A 1 133 ? 0.400 -34.571 -14.675 1.00 55.12 133 SER A N 1
ATOM 1045 C CA . SER A 1 133 ? -0.960 -35.091 -14.442 1.00 55.12 133 SER A CA 1
ATOM 1046 C C . SER A 1 133 ? -1.790 -35.222 -15.731 1.00 55.12 133 SER A C 1
ATOM 1048 O O . SER A 1 133 ? -2.503 -36.209 -15.922 1.00 55.12 133 SER A O 1
ATOM 1050 N N . MET A 1 134 ? -1.652 -34.279 -16.674 1.00 51.31 134 MET A N 1
ATOM 1051 C CA . MET A 1 134 ? -2.199 -34.440 -18.030 1.00 51.31 134 MET A CA 1
ATOM 1052 C C . MET A 1 134 ? -1.490 -35.569 -18.786 1.00 51.31 134 MET A C 1
ATOM 1054 O O . MET A 1 134 ? -2.146 -36.360 -19.455 1.00 51.31 134 MET A O 1
ATOM 1058 N N . PHE A 1 135 ? -0.163 -35.667 -18.676 1.00 54.97 135 PHE A N 1
ATOM 1059 C CA . PHE A 1 135 ? 0.631 -36.682 -19.370 1.00 54.97 135 PHE A CA 1
ATOM 1060 C C . PHE A 1 135 ? 0.316 -38.116 -18.907 1.00 54.97 135 PHE A C 1
ATOM 1062 O O . PHE A 1 135 ? 0.219 -39.019 -19.742 1.00 54.97 135 PHE A O 1
ATOM 1069 N N . GLU A 1 136 ? 0.077 -38.324 -17.610 1.00 56.78 136 GLU A N 1
ATOM 1070 C CA . GLU A 1 136 ? -0.389 -39.613 -17.082 1.00 56.78 136 GLU A CA 1
ATOM 1071 C C . GLU A 1 136 ? -1.780 -39.979 -17.616 1.00 56.78 136 GLU A C 1
ATOM 1073 O O . GLU A 1 136 ? -1.989 -41.115 -18.039 1.00 56.78 136 GLU A O 1
ATOM 1078 N N . SER A 1 137 ? -2.697 -39.011 -17.721 1.00 55.09 137 SER A N 1
ATOM 1079 C CA . SER A 1 137 ? -4.055 -39.241 -18.245 1.00 55.09 137 SER A CA 1
ATOM 1080 C C . SER A 1 137 ? -4.070 -39.667 -19.724 1.00 55.09 137 SER A C 1
ATOM 1082 O O . SER A 1 137 ? -4.921 -40.453 -20.137 1.00 55.09 137 SER A O 1
ATOM 1084 N N . PHE A 1 138 ? -3.114 -39.190 -20.534 1.00 54.03 138 PHE A N 1
ATOM 1085 C CA . PHE A 1 138 ? -2.993 -39.578 -21.947 1.00 54.03 138 PHE A CA 1
ATOM 1086 C C . PHE A 1 138 ? -2.247 -40.904 -22.165 1.00 54.03 138 PHE A C 1
ATOM 1088 O O . PHE A 1 138 ? -2.465 -41.551 -23.189 1.00 54.03 138 PHE A O 1
ATOM 1095 N N . SER A 1 139 ? -1.401 -41.338 -21.222 1.00 54.78 139 SER A N 1
ATOM 1096 C CA . SER A 1 139 ? -0.632 -42.589 -21.349 1.00 54.78 139 SER A CA 1
ATOM 1097 C C . SER A 1 139 ? -1.464 -43.854 -21.104 1.00 54.78 139 SER A C 1
ATOM 1099 O O . SER A 1 139 ? -1.111 -44.912 -21.618 1.00 54.78 139 SER A O 1
ATOM 1101 N N . TYR A 1 140 ? -2.588 -43.762 -20.383 1.00 55.56 140 TYR A N 1
ATOM 1102 C CA . TYR A 1 140 ? -3.456 -44.919 -20.107 1.00 55.56 140 TYR A CA 1
ATOM 1103 C C . TYR A 1 140 ? -4.352 -45.330 -21.288 1.00 55.56 140 TYR A C 1
ATOM 1105 O O . TYR A 1 140 ? -4.736 -46.492 -21.383 1.00 55.56 140 TYR A O 1
ATOM 1113 N N . ASN A 1 141 ? -4.634 -44.421 -22.228 1.00 55.88 141 ASN A N 1
ATOM 1114 C CA . ASN A 1 141 ? -5.503 -44.671 -23.385 1.00 55.88 141 ASN A CA 1
ATOM 1115 C C . ASN A 1 141 ? -4.715 -44.712 -24.708 1.00 55.88 141 ASN A C 1
ATOM 1117 O O . ASN A 1 141 ? -4.989 -43.949 -25.629 1.00 55.88 141 ASN A O 1
ATOM 1121 N N . GLY A 1 142 ? -3.718 -45.599 -24.790 1.00 57.09 142 GLY A N 1
ATOM 1122 C CA . GLY A 1 142 ? -3.282 -46.349 -25.986 1.00 57.09 142 GLY A CA 1
ATOM 1123 C C . GLY A 1 142 ? -2.971 -45.663 -27.333 1.00 57.09 142 GLY A C 1
ATOM 1124 O O . GLY A 1 142 ? -2.572 -46.371 -28.251 1.00 57.09 142 GLY A O 1
ATOM 1125 N N . ASN A 1 143 ? -3.118 -44.346 -27.511 1.00 64.75 143 ASN A N 1
ATOM 1126 C CA . ASN A 1 143 ? -3.005 -43.696 -28.820 1.00 64.75 143 ASN A CA 1
ATOM 1127 C C . ASN A 1 143 ? -1.872 -42.652 -28.867 1.00 64.75 143 ASN A C 1
ATOM 1129 O O . ASN A 1 143 ? -2.089 -41.481 -28.535 1.00 64.75 143 ASN A O 1
ATOM 1133 N N . PRO A 1 144 ? -0.676 -43.022 -29.372 1.00 70.19 144 PRO A N 1
ATOM 1134 C CA . PRO A 1 144 ? 0.475 -42.117 -29.476 1.00 70.19 144 PRO A CA 1
ATOM 1135 C C . PRO A 1 144 ? 0.234 -40.927 -30.426 1.00 70.19 144 PRO A C 1
ATOM 1137 O O . PRO A 1 144 ? 0.951 -39.931 -30.374 1.00 70.19 144 PRO A O 1
ATOM 1140 N N . PHE A 1 145 ? -0.802 -40.983 -31.270 1.00 69.69 145 PHE A N 1
ATOM 1141 C CA . PHE A 1 145 ? -1.172 -39.903 -32.190 1.00 69.69 145 PHE A CA 1
ATOM 1142 C C . PHE A 1 145 ? -1.757 -38.664 -31.492 1.00 69.69 145 PHE A C 1
ATOM 1144 O O . PHE A 1 145 ? -1.526 -37.545 -31.948 1.00 69.69 145 PHE A O 1
ATOM 1151 N N . LEU A 1 146 ? -2.463 -38.828 -30.366 1.00 66.94 146 LEU A N 1
ATOM 1152 C CA . LEU A 1 146 ? -2.996 -37.692 -29.598 1.00 66.94 146 LEU A CA 1
ATOM 1153 C C . LEU A 1 146 ? -1.876 -36.892 -28.919 1.00 66.94 146 LEU A C 1
ATOM 1155 O O . LEU A 1 146 ? -1.954 -35.667 -28.838 1.00 66.94 146 LEU A O 1
ATOM 1159 N N . PHE A 1 147 ? -0.795 -37.569 -28.521 1.00 65.25 147 PHE A N 1
ATOM 1160 C CA . PHE A 1 147 ? 0.419 -36.923 -28.021 1.00 65.25 147 PHE A CA 1
ATOM 1161 C C . PHE A 1 147 ? 1.066 -36.035 -29.091 1.00 65.25 147 PHE A C 1
ATOM 1163 O O . PHE A 1 147 ? 1.395 -34.877 -28.827 1.00 65.25 147 PHE A O 1
ATOM 1170 N N . VAL A 1 148 ? 1.185 -36.548 -30.320 1.00 70.62 148 VAL A N 1
ATOM 1171 C CA . VAL A 1 148 ? 1.701 -35.774 -31.458 1.00 70.62 148 VAL A CA 1
ATOM 1172 C C . VAL A 1 148 ? 0.801 -34.564 -31.727 1.00 70.62 148 VAL A C 1
ATOM 1174 O O . VAL A 1 148 ? 1.306 -33.455 -31.883 1.00 70.62 148 VAL A O 1
ATOM 1177 N N . LEU A 1 149 ? -0.524 -34.733 -31.682 1.00 70.19 149 LEU A N 1
ATOM 1178 C CA . LEU A 1 149 ? -1.480 -33.660 -31.964 1.00 70.19 149 LEU A CA 1
ATOM 1179 C C . LEU A 1 149 ? -1.478 -32.531 -30.915 1.00 70.19 149 LEU A C 1
ATOM 1181 O O . LEU A 1 149 ? -1.690 -31.374 -31.271 1.00 70.19 149 LEU A O 1
ATOM 1185 N N . LEU A 1 150 ? -1.160 -32.830 -29.649 1.00 70.00 150 LEU A N 1
ATOM 1186 C CA . LEU A 1 150 ? -1.027 -31.833 -28.574 1.00 70.00 150 LEU A CA 1
ATOM 1187 C C . LEU A 1 150 ? 0.311 -31.070 -28.637 1.00 70.00 150 LEU A C 1
ATOM 1189 O O . LEU A 1 150 ? 0.395 -29.911 -28.224 1.00 70.00 150 LEU A O 1
ATOM 1193 N N . LEU A 1 151 ? 1.358 -31.681 -29.199 1.00 65.12 151 LEU A N 1
ATOM 1194 C CA . LEU A 1 151 ? 2.681 -31.064 -29.348 1.00 65.12 151 LEU A CA 1
ATOM 1195 C C . LEU A 1 151 ? 2.749 -30.090 -30.546 1.00 65.12 151 LEU A C 1
ATOM 1197 O O . LEU A 1 151 ? 3.498 -29.107 -30.510 1.00 65.12 151 LEU A O 1
ATOM 1201 N N . ILE A 1 152 ? 1.930 -30.329 -31.580 1.00 71.88 152 ILE A N 1
ATOM 1202 C CA . ILE A 1 152 ? 1.884 -29.552 -32.832 1.00 71.88 152 ILE A CA 1
ATOM 1203 C C . ILE A 1 152 ? 1.645 -28.042 -32.611 1.00 71.88 152 ILE A C 1
ATOM 1205 O O . ILE A 1 152 ? 2.428 -27.261 -33.153 1.00 71.88 152 ILE A O 1
ATOM 1209 N N . PRO A 1 153 ? 0.677 -27.571 -31.794 1.00 71.56 153 PRO A N 1
ATOM 1210 C CA . PRO A 1 153 ? 0.414 -26.137 -31.630 1.00 71.56 153 PRO A CA 1
ATOM 1211 C C . PRO A 1 153 ? 1.601 -25.352 -31.056 1.00 71.56 153 PRO A C 1
ATOM 1213 O O . PRO A 1 153 ? 1.843 -24.205 -31.433 1.00 71.56 153 PRO A O 1
ATOM 1216 N N . ARG A 1 154 ? 2.383 -25.957 -30.149 1.00 62.97 154 ARG A N 1
ATOM 1217 C CA . ARG A 1 154 ? 3.539 -25.281 -29.535 1.00 62.97 154 ARG A CA 1
ATOM 1218 C C . ARG A 1 154 ? 4.798 -25.363 -30.385 1.00 62.97 154 ARG A C 1
ATOM 1220 O O . ARG A 1 154 ? 5.552 -24.389 -30.412 1.00 62.97 154 ARG A O 1
ATOM 1227 N N . ILE A 1 155 ? 5.015 -26.475 -31.087 1.00 73.31 155 ILE A N 1
ATOM 1228 C CA . ILE A 1 155 ? 6.138 -26.599 -32.022 1.00 73.31 155 ILE A CA 1
ATOM 1229 C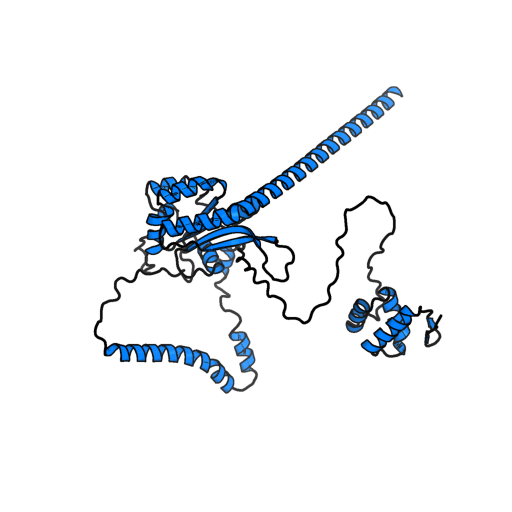 C . ILE A 1 155 ? 5.912 -25.683 -33.220 1.00 73.31 155 ILE A C 1
ATOM 1231 O O . ILE A 1 155 ? 6.835 -24.968 -33.580 1.00 73.31 155 ILE A O 1
ATOM 1235 N N . ILE A 1 156 ? 4.693 -25.600 -33.762 1.00 74.62 156 ILE A N 1
ATOM 1236 C CA . ILE A 1 156 ? 4.364 -24.667 -34.848 1.00 74.62 156 ILE A CA 1
ATOM 1237 C C . ILE A 1 156 ? 4.580 -23.217 -34.423 1.00 74.62 156 ILE A C 1
ATOM 1239 O O . ILE A 1 156 ? 5.188 -22.480 -35.183 1.00 74.62 156 ILE A O 1
ATOM 1243 N N . ASN A 1 157 ? 4.177 -22.800 -33.219 1.00 73.25 157 ASN A N 1
ATOM 1244 C CA . ASN A 1 157 ? 4.391 -21.414 -32.776 1.00 73.25 157 ASN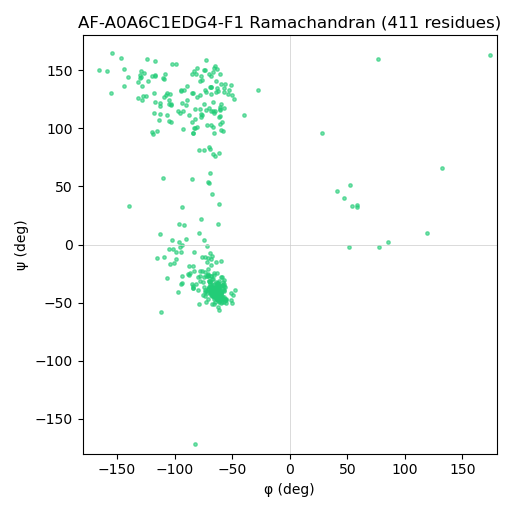 A CA 1
ATOM 1245 C C . ASN A 1 157 ? 5.867 -21.076 -32.505 1.00 73.25 157 ASN A C 1
ATOM 1247 O O . ASN A 1 157 ? 6.292 -19.938 -32.695 1.00 73.25 157 ASN A O 1
ATOM 1251 N N . ARG A 1 158 ? 6.670 -22.052 -32.066 1.00 73.19 158 ARG A N 1
ATOM 1252 C CA . ARG A 1 158 ? 8.125 -21.883 -31.911 1.00 73.19 158 ARG A CA 1
ATOM 1253 C C . ARG A 1 158 ? 8.824 -21.866 -33.270 1.00 73.19 158 ARG A C 1
ATOM 1255 O O . ARG A 1 158 ? 9.665 -21.004 -33.498 1.00 73.19 158 ARG A O 1
ATOM 1262 N N . LEU A 1 159 ? 8.450 -22.786 -34.158 1.00 76.38 159 LEU A N 1
ATOM 1263 C CA . LEU A 1 159 ? 9.041 -22.942 -35.480 1.00 76.38 159 LEU A CA 1
ATOM 1264 C C . LEU A 1 159 ? 8.637 -21.788 -36.405 1.00 76.38 159 LEU A C 1
ATOM 1266 O O . LEU A 1 159 ? 9.478 -21.288 -37.141 1.00 76.38 159 LEU A O 1
ATOM 1270 N N . SER A 1 160 ? 7.395 -21.303 -36.322 1.00 73.56 160 SER A N 1
ATOM 1271 C CA . SER A 1 160 ? 6.926 -20.132 -37.067 1.00 73.56 160 SER A CA 1
ATOM 1272 C C . SER A 1 160 ? 7.660 -18.873 -36.630 1.00 73.56 160 SER A C 1
ATOM 1274 O O . SER A 1 160 ? 8.090 -18.118 -37.490 1.00 73.56 160 SER A O 1
ATOM 1276 N N . ALA A 1 161 ? 7.904 -18.681 -35.330 1.00 72.62 161 ALA A N 1
ATOM 1277 C CA . ALA A 1 161 ? 8.712 -17.565 -34.852 1.00 72.62 161 ALA A CA 1
ATOM 1278 C C . ALA A 1 161 ? 10.157 -17.656 -35.366 1.00 72.62 161 ALA A C 1
ATOM 1280 O O . ALA A 1 161 ? 10.673 -16.663 -35.866 1.00 72.62 161 ALA A O 1
ATOM 1281 N N . THR A 1 162 ? 10.791 -18.836 -35.325 1.00 74.75 162 THR A N 1
ATOM 1282 C CA . THR A 1 162 ? 12.169 -19.003 -35.820 1.00 74.75 162 THR A CA 1
ATOM 1283 C C . THR A 1 162 ? 12.274 -18.875 -37.337 1.00 74.75 162 THR A C 1
ATOM 1285 O O . THR A 1 162 ? 13.184 -18.213 -37.828 1.00 74.75 162 THR A O 1
ATOM 1288 N N . ILE A 1 163 ? 11.330 -19.452 -38.086 1.00 77.94 163 ILE A N 1
ATOM 1289 C CA . ILE A 1 163 ? 11.276 -19.370 -39.550 1.00 77.94 163 ILE A CA 1
ATOM 1290 C C . ILE A 1 163 ? 10.957 -17.939 -39.970 1.00 77.94 163 ILE A C 1
ATOM 1292 O O . ILE A 1 163 ? 11.591 -17.440 -40.888 1.00 77.94 163 ILE A O 1
ATOM 1296 N N . PHE A 1 164 ? 10.046 -17.247 -39.282 1.00 75.12 164 PHE A N 1
ATOM 1297 C CA . PHE A 1 164 ? 9.735 -15.848 -39.559 1.00 75.12 164 PHE A CA 1
ATOM 1298 C C . PHE A 1 164 ? 10.922 -14.942 -39.240 1.00 75.12 164 PHE A C 1
ATOM 1300 O O . PHE A 1 164 ? 11.260 -14.100 -40.059 1.00 75.12 164 PHE A O 1
ATOM 1307 N N . THR A 1 165 ? 11.634 -15.149 -38.125 1.00 74.50 165 THR A N 1
ATOM 1308 C CA . THR A 1 165 ? 12.873 -14.399 -37.868 1.00 74.50 165 THR A CA 1
ATOM 1309 C C . THR A 1 165 ? 13.946 -14.704 -38.903 1.00 74.50 165 THR A C 1
ATOM 1311 O O . THR A 1 165 ? 14.605 -13.776 -39.348 1.00 74.50 165 THR A O 1
ATOM 1314 N N . PHE A 1 166 ? 14.078 -15.958 -39.344 1.00 73.81 166 PHE A N 1
ATOM 1315 C CA . PHE A 1 166 ? 15.053 -16.355 -40.358 1.00 73.81 166 PHE A CA 1
ATOM 1316 C C . PHE A 1 166 ? 14.717 -15.759 -41.736 1.00 73.81 166 PHE A C 1
ATOM 1318 O O . PHE A 1 166 ? 15.587 -15.225 -42.425 1.00 73.81 166 PHE A O 1
ATOM 1325 N N . LEU A 1 167 ? 13.435 -15.770 -42.105 1.00 71.81 167 LEU A N 1
ATOM 1326 C CA . LEU A 1 167 ? 12.908 -15.167 -43.326 1.00 71.81 167 LEU A CA 1
ATOM 1327 C C . LEU A 1 167 ? 13.052 -13.642 -43.290 1.00 71.81 167 LEU A C 1
ATOM 1329 O O . LEU A 1 167 ? 13.503 -13.048 -44.264 1.00 71.81 167 LEU A O 1
ATOM 1333 N N . CYS A 1 168 ? 12.745 -13.006 -42.157 1.00 67.50 168 CYS A N 1
ATOM 1334 C CA . CYS A 1 168 ? 12.965 -11.580 -41.956 1.00 67.50 168 CYS A CA 1
ATOM 1335 C C . CYS A 1 168 ? 14.454 -11.230 -41.991 1.00 67.50 168 CYS A C 1
ATOM 1337 O O . CYS A 1 168 ? 14.792 -10.220 -42.592 1.00 67.50 168 CYS A O 1
ATOM 1339 N N . THR A 1 169 ? 15.361 -12.045 -41.438 1.00 68.00 169 THR A N 1
ATOM 1340 C CA . THR A 1 169 ? 16.813 -11.807 -41.546 1.00 68.00 169 THR A CA 1
ATOM 1341 C C . THR A 1 169 ? 17.337 -11.986 -42.971 1.00 68.00 169 THR A C 1
ATOM 1343 O O . THR A 1 169 ? 18.193 -11.216 -43.395 1.00 68.00 169 THR A O 1
ATOM 1346 N N . LEU A 1 170 ? 16.790 -12.933 -43.742 1.00 67.12 170 LEU A N 1
ATOM 1347 C CA . LEU A 1 170 ? 17.113 -13.119 -45.162 1.00 67.12 170 LEU A CA 1
ATOM 1348 C C . LEU A 1 170 ? 16.581 -11.974 -46.032 1.00 67.12 170 LEU A C 1
ATOM 1350 O O . LEU A 1 170 ? 17.288 -11.495 -46.912 1.00 67.12 170 LEU A O 1
ATOM 1354 N N . LEU A 1 171 ? 15.368 -11.488 -45.755 1.00 62.44 171 LEU A N 1
ATOM 1355 C CA . LEU A 1 171 ? 14.791 -10.312 -46.417 1.00 62.44 171 LEU A CA 1
ATOM 1356 C C . LEU A 1 171 ? 15.519 -9.016 -46.022 1.00 62.44 171 LEU A C 1
ATOM 1358 O O . LEU A 1 171 ? 15.678 -8.121 -46.847 1.00 62.44 171 LEU A O 1
ATOM 1362 N N . SER A 1 172 ? 16.026 -8.935 -44.789 1.00 56.84 172 SER A N 1
ATOM 1363 C CA . SER A 1 172 ? 16.835 -7.803 -44.311 1.00 56.84 172 SER A CA 1
ATOM 1364 C C . SER A 1 172 ? 18.236 -7.767 -44.930 1.00 56.84 172 SER A C 1
ATOM 1366 O O . SER A 1 172 ? 18.892 -6.732 -44.875 1.00 56.84 172 SER A O 1
ATOM 1368 N N . LEU A 1 173 ? 18.697 -8.853 -45.565 1.00 52.56 173 LEU A N 1
ATOM 1369 C CA . LEU A 1 173 ? 20.017 -8.920 -46.200 1.00 52.56 173 LEU A CA 1
ATOM 1370 C C . LEU A 1 173 ? 20.131 -8.063 -47.478 1.00 52.56 173 LEU A C 1
ATOM 1372 O O . LEU A 1 173 ? 21.237 -7.844 -47.963 1.00 52.56 173 LEU A O 1
ATOM 1376 N N . HIS A 1 174 ? 19.014 -7.557 -48.016 1.00 47.97 174 HIS A N 1
ATOM 1377 C CA . HIS A 1 174 ? 19.006 -6.604 -49.135 1.00 47.97 174 HIS A CA 1
ATOM 1378 C C . HIS A 1 174 ? 18.885 -5.134 -48.684 1.00 47.97 174 HIS A C 1
ATOM 1380 O O . HIS A 1 174 ? 18.855 -4.234 -49.520 1.00 47.97 174 HIS A O 1
ATOM 1386 N N . SER A 1 175 ? 18.853 -4.864 -47.373 1.00 46.34 175 SER A N 1
ATOM 1387 C CA . SER A 1 175 ? 18.910 -3.508 -46.824 1.00 46.34 175 SER A CA 1
ATOM 1388 C C . SER A 1 175 ? 20.192 -3.326 -46.016 1.00 46.34 175 SER A C 1
ATOM 1390 O O . SER A 1 175 ? 20.290 -3.701 -44.852 1.00 46.34 175 SER A O 1
ATOM 1392 N N . ILE A 1 176 ? 21.176 -2.738 -46.689 1.00 45.78 176 ILE A N 1
ATOM 1393 C CA . ILE A 1 176 ? 22.377 -2.079 -46.166 1.00 45.78 176 ILE A CA 1
ATOM 1394 C C . ILE A 1 176 ? 22.181 -1.488 -44.756 1.00 45.78 176 ILE A C 1
ATOM 1396 O O . ILE A 1 176 ? 21.234 -0.739 -44.522 1.00 45.78 176 ILE A O 1
ATOM 1400 N N . GLY A 1 177 ? 23.140 -1.764 -43.862 1.00 41.47 177 GLY A N 1
ATOM 1401 C CA . GLY A 1 177 ? 23.346 -1.003 -42.624 1.00 41.47 177 GLY A CA 1
ATOM 1402 C C . GLY A 1 177 ? 23.505 -1.842 -41.357 1.00 41.47 177 GLY A C 1
ATOM 1403 O O . GLY A 1 177 ? 22.680 -1.764 -40.453 1.00 41.47 177 GLY A O 1
ATOM 1404 N N . SER A 1 178 ? 24.589 -2.616 -41.263 1.00 48.50 178 SER A N 1
ATOM 1405 C CA . SER A 1 178 ? 25.091 -3.140 -39.988 1.00 48.50 178 SER A CA 1
ATOM 1406 C C . SER A 1 178 ? 25.659 -1.984 -39.156 1.00 48.50 178 SER A C 1
ATOM 1408 O O . SER A 1 178 ? 26.867 -1.760 -39.139 1.00 48.50 178 SER A O 1
ATOM 1410 N N . GLU A 1 179 ? 24.790 -1.253 -38.467 1.00 41.31 179 GLU A N 1
ATOM 1411 C CA . GLU A 1 179 ? 25.175 -0.389 -37.353 1.00 41.31 179 GLU A CA 1
ATOM 1412 C C . GLU A 1 179 ? 25.023 -1.189 -36.058 1.00 41.31 179 GLU A C 1
ATOM 1414 O O . GLU A 1 179 ? 23.963 -1.747 -35.759 1.00 41.31 179 GLU A O 1
ATOM 1419 N N . GLY A 1 180 ? 26.128 -1.314 -35.322 1.00 41.78 180 GLY A N 1
ATOM 1420 C CA . GLY A 1 180 ? 26.187 -2.054 -34.072 1.00 41.78 180 GLY A CA 1
ATOM 1421 C C . GLY A 1 180 ? 25.080 -1.613 -33.119 1.00 41.78 180 GLY A C 1
ATOM 1422 O O . GLY A 1 180 ? 24.806 -0.428 -32.957 1.00 41.78 180 GLY A O 1
ATOM 1423 N N . ASN A 1 181 ? 24.452 -2.584 -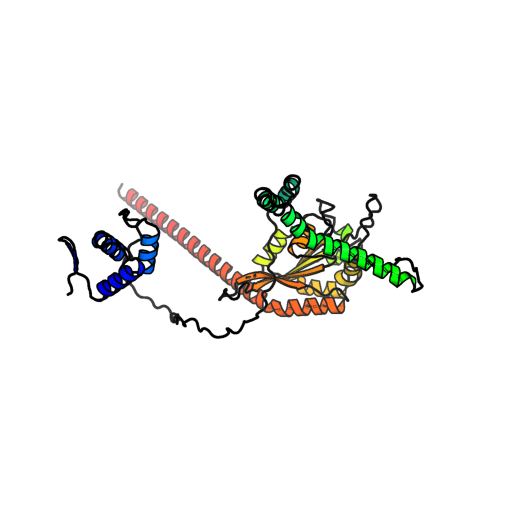32.463 1.00 44.03 181 ASN A N 1
ATOM 1424 C CA . ASN A 1 181 ? 23.473 -2.377 -31.401 1.00 44.03 181 ASN A CA 1
ATOM 1425 C C . ASN A 1 181 ? 24.158 -1.822 -30.131 1.00 44.03 181 ASN A C 1
ATOM 1427 O O . ASN A 1 181 ? 24.171 -2.459 -29.080 1.00 44.03 181 ASN A O 1
ATOM 1431 N N . ALA A 1 182 ? 24.766 -0.645 -30.246 1.00 47.56 182 ALA A N 1
ATOM 1432 C CA . ALA A 1 182 ? 25.276 0.175 -29.166 1.00 47.56 182 ALA A CA 1
ATOM 1433 C C . ALA A 1 182 ? 24.319 1.364 -29.020 1.00 47.56 182 ALA A C 1
ATOM 1435 O O . ALA A 1 182 ? 24.229 2.208 -29.904 1.00 47.56 182 ALA A O 1
ATOM 1436 N N . GLY A 1 183 ? 23.574 1.419 -27.912 1.00 47.03 183 GLY A N 1
ATOM 1437 C CA . GLY A 1 183 ? 22.879 2.650 -27.518 1.00 47.03 183 GLY A CA 1
ATOM 1438 C C . GLY A 1 183 ? 21.356 2.609 -27.413 1.00 47.03 183 GLY A C 1
ATOM 1439 O O . GLY A 1 183 ? 20.758 3.659 -27.195 1.00 47.03 183 GLY A O 1
ATOM 1440 N N . LYS A 1 184 ? 20.688 1.449 -27.480 1.00 49.22 184 LYS A N 1
ATOM 1441 C CA . LYS A 1 184 ? 19.319 1.383 -26.933 1.00 49.22 184 LYS A CA 1
ATOM 1442 C C . LYS A 1 184 ? 19.420 1.356 -25.403 1.00 49.22 184 LYS A C 1
ATOM 1444 O O . LYS A 1 184 ? 20.069 0.439 -24.892 1.00 49.22 184 LYS A O 1
ATOM 1449 N N . PRO A 1 185 ? 18.829 2.323 -24.667 1.00 52.69 185 PRO A N 1
ATOM 1450 C CA . PRO A 1 185 ? 18.862 2.309 -23.209 1.00 52.69 185 PRO A CA 1
ATOM 1451 C C . PRO A 1 185 ? 18.244 0.993 -22.743 1.00 52.69 185 PRO A C 1
ATOM 1453 O O . PRO A 1 185 ? 17.095 0.683 -23.070 1.00 52.69 185 PRO A O 1
ATOM 1456 N N . ARG A 1 186 ? 19.046 0.168 -22.066 1.00 57.03 186 ARG A N 1
ATOM 1457 C CA . ARG A 1 186 ? 18.619 -1.141 -21.579 1.00 57.03 186 ARG A CA 1
ATOM 1458 C C . ARG A 1 186 ? 17.570 -0.901 -20.499 1.00 57.03 186 ARG A C 1
ATOM 1460 O O . ARG A 1 186 ? 17.903 -0.527 -19.386 1.00 57.03 186 ARG A O 1
ATOM 1467 N N . ILE A 1 187 ? 16.298 -1.067 -20.854 1.00 60.84 187 ILE A N 1
ATOM 1468 C CA . ILE A 1 187 ? 15.213 -1.118 -19.875 1.00 60.84 187 ILE A CA 1
ATOM 1469 C C . ILE A 1 187 ? 15.452 -2.388 -19.061 1.00 60.84 187 ILE A C 1
ATOM 1471 O O . ILE A 1 187 ? 15.389 -3.490 -19.620 1.00 60.84 187 ILE A O 1
ATOM 1475 N N . ALA A 1 188 ? 15.775 -2.238 -17.777 1.00 67.12 188 ALA A N 1
ATOM 1476 C CA . ALA A 1 188 ? 15.949 -3.382 -16.901 1.00 67.12 188 ALA A CA 1
ATOM 1477 C C . ALA A 1 188 ? 14.593 -4.076 -16.720 1.00 67.12 188 ALA A C 1
ATOM 1479 O O . ALA A 1 188 ? 13.585 -3.471 -16.343 1.00 67.12 188 ALA A O 1
ATOM 1480 N N . LYS A 1 189 ? 14.563 -5.361 -17.069 1.00 76.25 189 LYS A N 1
ATOM 1481 C CA . LYS A 1 189 ? 13.437 -6.235 -16.746 1.00 76.25 189 LYS A CA 1
ATOM 1482 C C . LYS A 1 189 ? 13.603 -6.695 -15.310 1.00 76.25 189 LYS A C 1
ATOM 1484 O O . LYS A 1 189 ? 14.731 -6.919 -14.873 1.00 76.25 189 LYS A O 1
ATOM 1489 N N . VAL A 1 190 ? 12.485 -6.886 -14.620 1.00 78.38 190 VAL A N 1
ATOM 1490 C CA . VAL A 1 190 ? 12.489 -7.500 -13.289 1.00 78.38 190 VAL A CA 1
ATOM 1491 C C . VAL A 1 190 ? 13.222 -8.849 -13.368 1.00 78.38 190 VAL A C 1
ATOM 1493 O O . VAL A 1 190 ? 12.939 -9.637 -14.284 1.00 78.38 190 VAL A O 1
ATOM 1496 N N . PRO A 1 191 ? 14.204 -9.111 -12.483 1.00 76.12 191 PRO A N 1
ATOM 1497 C CA . PRO A 1 191 ? 14.961 -10.353 -12.511 1.00 76.12 191 PRO A CA 1
ATOM 1498 C C . PRO A 1 191 ? 14.040 -11.551 -12.244 1.00 76.12 191 PRO A C 1
ATOM 1500 O O . PRO A 1 191 ? 13.019 -11.448 -11.567 1.00 76.12 191 PRO A O 1
ATOM 1503 N N . LYS A 1 192 ? 14.390 -12.718 -12.798 1.00 75.44 192 LYS A N 1
ATOM 1504 C CA . LYS A 1 192 ? 13.575 -13.941 -12.652 1.00 75.44 192 LYS A CA 1
ATOM 1505 C C . LYS A 1 192 ? 13.607 -14.527 -11.239 1.00 75.44 192 LYS A C 1
ATOM 1507 O O . LYS A 1 192 ? 12.722 -15.302 -10.901 1.00 75.44 192 LYS A O 1
ATOM 1512 N N . ALA A 1 193 ? 14.631 -14.188 -10.469 1.00 75.25 193 ALA A N 1
ATOM 1513 C CA . ALA A 1 193 ? 14.822 -14.574 -9.083 1.00 75.25 193 ALA A CA 1
ATOM 1514 C C . ALA A 1 193 ? 15.487 -13.398 -8.347 1.00 75.25 193 ALA A C 1
ATOM 1516 O O . ALA A 1 193 ? 16.208 -12.630 -8.996 1.00 75.25 193 ALA A O 1
ATOM 1517 N N . PRO A 1 194 ? 15.255 -13.244 -7.036 1.00 77.50 194 PRO A N 1
ATOM 1518 C CA . PRO A 1 194 ? 15.925 -12.220 -6.244 1.00 77.50 194 PRO A CA 1
ATOM 1519 C C . PRO A 1 194 ? 17.435 -12.485 -6.213 1.00 77.50 194 PRO A C 1
ATOM 1521 O O . PRO A 1 194 ? 17.872 -13.633 -6.148 1.00 77.50 194 PRO A O 1
ATOM 1524 N N . THR A 1 195 ? 18.232 -11.420 -6.289 1.00 70.62 195 THR A N 1
ATOM 1525 C CA . THR A 1 195 ? 19.703 -11.510 -6.305 1.00 70.62 195 THR A CA 1
ATOM 1526 C C . THR A 1 195 ? 20.283 -11.371 -4.900 1.00 70.62 195 THR A C 1
ATOM 1528 O O . THR A 1 195 ? 21.293 -11.997 -4.594 1.00 70.62 195 THR A O 1
ATOM 1531 N N . ARG A 1 196 ? 19.645 -10.571 -4.035 1.00 69.81 196 ARG A N 1
ATOM 1532 C CA . ARG A 1 196 ? 20.076 -10.343 -2.649 1.00 69.81 196 ARG A CA 1
ATOM 1533 C C . ARG A 1 196 ? 18.907 -10.586 -1.686 1.00 69.81 196 ARG A C 1
ATOM 1535 O O . ARG A 1 196 ? 17.780 -10.166 -1.934 1.00 69.81 196 ARG A O 1
ATOM 1542 N N . GLU A 1 197 ? 19.171 -11.274 -0.576 1.00 65.12 197 GLU A N 1
ATOM 1543 C CA . GLU A 1 197 ? 18.185 -11.480 0.504 1.00 65.12 197 GLU A CA 1
ATOM 1544 C C . GLU A 1 197 ? 18.198 -10.341 1.535 1.00 65.12 197 GLU A C 1
ATOM 1546 O O . GLU A 1 197 ? 17.194 -10.079 2.205 1.00 65.12 197 GLU A O 1
ATOM 1551 N N . THR A 1 198 ? 19.341 -9.665 1.661 1.00 68.38 198 THR A N 1
ATOM 1552 C CA . THR A 1 198 ? 19.556 -8.538 2.568 1.00 68.38 198 THR A CA 1
ATOM 1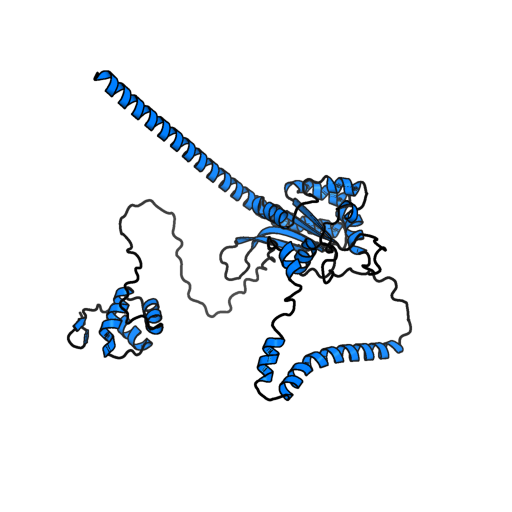553 C C . THR A 1 198 ? 19.098 -7.232 1.939 1.00 68.38 198 THR A C 1
ATOM 1555 O O . THR A 1 198 ? 19.225 -7.041 0.730 1.00 68.38 198 THR A O 1
ATOM 1558 N N . GLN A 1 199 ? 18.597 -6.328 2.780 1.00 72.62 199 GLN A N 1
ATOM 1559 C CA . GLN A 1 199 ? 18.205 -4.987 2.361 1.00 72.62 199 GLN A CA 1
ATOM 1560 C C . GLN A 1 199 ? 19.430 -4.217 1.858 1.00 72.62 199 GLN A C 1
ATOM 1562 O O . GLN A 1 199 ? 20.491 -4.254 2.485 1.00 72.62 199 GLN A O 1
ATOM 1567 N N . ILE A 1 200 ? 19.276 -3.545 0.721 1.00 73.25 200 ILE A N 1
ATOM 1568 C CA . ILE A 1 200 ? 20.284 -2.653 0.165 1.00 73.25 200 ILE A CA 1
ATOM 1569 C C . ILE A 1 200 ? 20.159 -1.326 0.925 1.00 73.25 200 ILE A C 1
ATOM 1571 O O . ILE A 1 200 ? 19.051 -0.784 1.029 1.00 73.25 200 ILE A O 1
ATOM 1575 N N . PRO A 1 201 ? 21.256 -0.802 1.499 1.00 72.81 201 PRO A N 1
ATOM 1576 C CA . PRO A 1 201 ? 21.212 0.467 2.203 1.00 72.81 201 PRO A CA 1
ATOM 1577 C C . PRO A 1 201 ? 20.763 1.578 1.250 1.00 72.81 201 PRO A C 1
ATOM 1579 O O . PRO A 1 201 ? 21.185 1.660 0.099 1.00 72.81 201 PRO A O 1
ATOM 1582 N N . ILE A 1 202 ? 19.902 2.470 1.732 1.00 76.62 202 ILE A N 1
ATOM 1583 C CA . ILE A 1 202 ? 19.307 3.513 0.884 1.00 76.62 202 ILE A CA 1
ATOM 1584 C C . ILE A 1 202 ? 20.332 4.527 0.376 1.00 76.62 202 ILE A C 1
ATOM 1586 O O . ILE A 1 202 ? 20.130 5.084 -0.703 1.00 76.62 202 ILE A O 1
ATOM 1590 N N . SER A 1 203 ? 21.457 4.702 1.072 1.00 68.88 203 SER A N 1
ATOM 1591 C CA . SER A 1 203 ? 22.595 5.484 0.572 1.00 68.88 203 SER A CA 1
ATOM 1592 C C . SER A 1 203 ? 23.137 4.943 -0.757 1.00 68.88 203 SER A C 1
ATOM 1594 O O . SER A 1 203 ? 23.496 5.719 -1.636 1.00 68.88 203 SER A O 1
ATOM 1596 N N . GLU A 1 204 ? 23.108 3.625 -0.964 1.00 75.81 204 GLU A N 1
ATOM 1597 C CA . GLU A 1 204 ? 23.530 2.970 -2.210 1.00 75.81 204 GLU A CA 1
ATOM 1598 C C . GLU A 1 204 ? 22.493 3.154 -3.337 1.00 75.81 204 GLU A C 1
ATOM 1600 O O . GLU A 1 204 ? 22.835 3.219 -4.521 1.00 75.81 204 GLU A O 1
ATOM 1605 N N . ILE A 1 205 ? 21.214 3.309 -2.978 1.00 77.44 205 ILE A N 1
ATOM 1606 C CA . ILE A 1 205 ? 20.122 3.543 -3.932 1.00 77.44 205 ILE A CA 1
ATOM 1607 C C . ILE A 1 205 ? 20.100 5.007 -4.382 1.00 77.44 205 ILE A C 1
ATOM 1609 O O . ILE A 1 205 ? 20.054 5.297 -5.579 1.00 77.44 205 ILE A O 1
ATOM 1613 N N . LEU A 1 206 ? 20.108 5.937 -3.425 1.00 77.31 206 LEU A N 1
ATOM 1614 C CA . LEU A 1 206 ? 19.880 7.363 -3.658 1.00 77.31 206 LEU A CA 1
ATOM 1615 C C . LEU A 1 206 ? 21.178 8.126 -3.988 1.00 77.31 206 LEU A C 1
ATOM 1617 O O . LEU A 1 206 ? 21.138 9.121 -4.718 1.00 77.31 206 LEU A O 1
ATOM 1621 N N . GLY A 1 207 ? 22.323 7.603 -3.537 1.00 71.81 207 GLY A N 1
ATOM 1622 C CA . GLY A 1 207 ? 23.647 8.209 -3.655 1.00 71.81 207 GLY A CA 1
ATOM 1623 C C . GLY A 1 207 ? 23.881 9.350 -2.659 1.00 71.81 207 GLY A C 1
ATOM 1624 O O . GLY A 1 207 ? 22.942 9.979 -2.174 1.00 71.81 207 GLY A O 1
ATOM 1625 N N . ASP A 1 208 ? 25.152 9.667 -2.410 1.00 71.19 208 ASP A N 1
ATOM 1626 C CA . ASP A 1 208 ? 25.562 10.707 -1.457 1.00 71.19 208 ASP A CA 1
ATOM 1627 C C . ASP A 1 208 ? 25.409 12.112 -2.067 1.00 71.19 208 ASP A C 1
ATOM 1629 O O . ASP A 1 208 ? 26.350 12.707 -2.601 1.00 71.19 208 ASP A O 1
ATOM 1633 N N . THR A 1 209 ? 24.191 12.653 -2.045 1.00 77.44 209 THR A N 1
ATOM 1634 C CA . THR A 1 209 ? 23.904 14.019 -2.510 1.00 77.44 209 THR A CA 1
ATOM 1635 C C . THR A 1 209 ? 23.121 14.800 -1.460 1.00 77.44 209 THR A C 1
ATOM 1637 O O . THR A 1 209 ? 22.313 14.234 -0.739 1.00 77.44 209 THR A O 1
ATOM 1640 N N . LYS A 1 210 ? 23.303 16.127 -1.402 1.00 77.69 210 LYS A N 1
ATOM 1641 C CA . LYS A 1 210 ? 22.579 16.988 -0.441 1.00 77.69 210 LYS A CA 1
ATOM 1642 C C . LYS A 1 210 ? 21.055 16.877 -0.571 1.00 77.69 210 LYS A C 1
ATOM 1644 O O . LYS A 1 210 ? 20.345 16.958 0.422 1.00 77.69 210 LYS A O 1
ATOM 1649 N N . ASP A 1 211 ? 20.572 16.679 -1.794 1.00 81.06 211 ASP A N 1
ATOM 1650 C CA . ASP A 1 211 ? 19.145 16.501 -2.074 1.00 81.06 211 ASP A CA 1
ATOM 1651 C C . ASP A 1 211 ? 18.646 15.120 -1.593 1.00 81.06 211 ASP A C 1
ATOM 1653 O O . ASP A 1 211 ? 17.472 14.964 -1.260 1.00 81.06 211 ASP A O 1
ATOM 1657 N N . ALA A 1 212 ? 19.530 14.114 -1.532 1.00 79.88 212 ALA A N 1
ATOM 1658 C CA . ALA A 1 212 ? 19.229 12.805 -0.951 1.00 79.88 212 ALA A CA 1
ATOM 1659 C C . ALA A 1 212 ? 19.094 12.892 0.573 1.00 79.88 212 ALA A C 1
ATOM 1661 O O . ALA A 1 212 ? 18.181 12.292 1.135 1.00 79.88 212 ALA A O 1
ATOM 1662 N N . ASP A 1 213 ? 19.926 13.704 1.228 1.00 81.50 213 ASP A N 1
ATOM 1663 C CA . ASP A 1 213 ? 19.795 13.973 2.663 1.00 81.50 213 ASP A CA 1
ATOM 1664 C C . ASP A 1 213 ? 18.471 14.684 2.987 1.00 81.50 213 ASP A C 1
ATOM 1666 O O . ASP A 1 213 ? 17.827 14.352 3.979 1.00 81.50 213 ASP A O 1
ATOM 1670 N N . GLU A 1 214 ? 18.038 15.635 2.148 1.00 82.62 214 GLU A N 1
ATOM 1671 C CA . GLU A 1 214 ? 16.733 16.308 2.280 1.00 82.62 214 GLU A CA 1
ATOM 1672 C C . GLU A 1 214 ? 15.573 15.313 2.120 1.00 82.62 214 GLU A C 1
ATOM 1674 O O . GLU A 1 214 ? 14.619 15.342 2.896 1.00 82.62 214 GLU A O 1
ATOM 1679 N N . PHE A 1 215 ? 15.675 14.373 1.174 1.00 83.81 215 PHE A N 1
ATOM 1680 C CA . PHE A 1 215 ? 14.688 13.304 1.010 1.00 83.81 215 PHE A CA 1
ATOM 1681 C C . PHE A 1 215 ? 14.631 12.366 2.227 1.00 83.81 215 PHE A C 1
ATOM 1683 O O . PHE A 1 215 ? 13.545 12.007 2.674 1.00 83.81 215 PHE A O 1
ATOM 1690 N N . CYS A 1 216 ? 15.780 12.005 2.800 1.00 79.62 216 CYS A N 1
ATOM 1691 C CA . CYS A 1 216 ? 15.855 11.173 4.003 1.00 79.62 216 CYS A CA 1
ATOM 1692 C C . CYS A 1 216 ? 15.326 11.871 5.270 1.00 79.62 216 CYS A C 1
ATOM 1694 O O . CYS A 1 216 ? 15.033 11.198 6.252 1.00 79.62 216 CYS A O 1
ATOM 1696 N N . GLN A 1 217 ? 15.200 13.201 5.269 1.00 83.12 217 GLN A N 1
ATOM 1697 C CA . GLN A 1 217 ? 14.628 13.971 6.382 1.00 83.12 217 GLN A CA 1
ATOM 1698 C C . GLN A 1 217 ? 13.092 14.037 6.359 1.00 83.12 217 GLN A C 1
ATOM 1700 O O . GLN A 1 217 ? 12.494 14.570 7.297 1.00 83.12 217 GLN A O 1
ATOM 1705 N N . LEU A 1 218 ? 12.441 13.531 5.306 1.00 82.94 218 LEU A N 1
ATOM 1706 C CA . LEU A 1 218 ? 10.982 13.458 5.229 1.00 82.94 218 LEU A CA 1
ATOM 1707 C C . LEU A 1 218 ? 10.436 12.521 6.312 1.00 82.94 218 LEU A C 1
ATOM 1709 O O . LEU A 1 218 ? 10.889 11.386 6.424 1.00 82.94 218 LEU A O 1
ATOM 1713 N N . LYS A 1 219 ? 9.419 12.949 7.073 1.00 80.75 219 LYS A N 1
ATOM 1714 C CA . LYS A 1 219 ? 8.803 12.081 8.097 1.00 80.75 219 LYS A CA 1
ATOM 1715 C C . LYS A 1 219 ? 8.045 10.918 7.465 1.00 80.75 219 LYS A C 1
ATOM 1717 O O . LYS A 1 219 ? 7.877 9.876 8.090 1.00 80.75 219 LYS A O 1
ATOM 1722 N N . SER A 1 220 ? 7.573 11.115 6.237 1.00 82.75 220 SER A N 1
ATOM 1723 C CA . SER A 1 220 ? 6.897 10.106 5.424 1.00 82.75 220 SER A CA 1
ATOM 1724 C C . SER A 1 220 ? 7.811 8.971 4.962 1.00 82.75 220 SER A C 1
ATOM 1726 O O . SER A 1 220 ? 7.299 7.964 4.468 1.00 82.75 220 SER A O 1
ATOM 1728 N N . PHE A 1 221 ? 9.135 9.100 5.096 1.00 87.56 221 PHE A N 1
ATOM 1729 C CA . PHE A 1 221 ? 10.094 8.101 4.645 1.00 87.56 221 PHE A CA 1
ATOM 1730 C C . PHE A 1 221 ? 10.888 7.523 5.815 1.00 87.56 221 PHE A C 1
ATOM 1732 O O . PHE A 1 221 ? 11.577 8.243 6.530 1.00 87.56 221 PHE A O 1
ATOM 1739 N N . ASP A 1 222 ? 10.830 6.203 5.967 1.00 84.88 222 ASP A N 1
ATOM 1740 C CA . ASP A 1 222 ? 11.665 5.473 6.915 1.00 84.88 222 ASP A CA 1
ATOM 1741 C C . ASP A 1 222 ? 12.373 4.323 6.174 1.00 84.88 222 ASP A C 1
ATOM 1743 O O . ASP A 1 222 ? 11.716 3.524 5.489 1.00 84.88 222 ASP A O 1
ATOM 1747 N N . PRO A 1 223 ? 13.717 4.267 6.246 1.00 79.56 223 PRO A N 1
ATOM 1748 C CA . PRO A 1 223 ? 14.519 3.335 5.479 1.00 79.56 223 PRO A CA 1
ATOM 1749 C C . PRO A 1 223 ? 14.276 1.860 5.803 1.00 79.56 223 PRO A C 1
ATOM 1751 O O . PRO A 1 223 ? 14.370 1.027 4.899 1.00 79.56 223 PRO A O 1
ATOM 1754 N N . ASP A 1 224 ? 13.958 1.515 7.049 1.00 82.62 224 ASP A N 1
ATOM 1755 C CA . ASP A 1 224 ? 14.008 0.122 7.520 1.00 82.62 224 ASP A CA 1
ATOM 1756 C C . ASP A 1 224 ? 12.622 -0.539 7.602 1.00 82.62 224 ASP A C 1
ATOM 1758 O O . ASP A 1 224 ? 12.482 -1.704 7.991 1.00 82.62 224 ASP A O 1
ATOM 1762 N N . VAL A 1 225 ? 11.575 0.172 7.180 1.00 87.00 225 VAL A N 1
ATOM 1763 C CA . VAL A 1 225 ? 10.189 -0.289 7.300 1.00 87.00 225 VAL A CA 1
ATOM 1764 C C . VAL A 1 225 ? 9.869 -1.388 6.291 1.00 87.00 225 VAL A C 1
ATOM 1766 O O . VAL A 1 225 ? 10.130 -1.281 5.091 1.00 87.00 225 VAL A O 1
ATOM 1769 N N . SER A 1 226 ? 9.234 -2.452 6.785 1.00 90.44 226 SER A N 1
ATOM 1770 C CA . SER A 1 226 ? 8.696 -3.518 5.938 1.00 90.44 226 SER A CA 1
ATOM 1771 C C . SER A 1 226 ? 7.427 -3.077 5.203 1.00 90.44 226 SER A C 1
ATOM 1773 O O . SER A 1 226 ? 6.608 -2.316 5.712 1.00 90.44 226 SER A O 1
ATOM 1775 N N . PHE A 1 227 ? 7.187 -3.628 4.023 1.00 92.00 227 PHE A N 1
ATOM 1776 C CA . PHE A 1 227 ? 6.012 -3.335 3.212 1.00 92.00 227 PHE A CA 1
ATOM 1777 C C . PHE A 1 227 ? 4.697 -3.618 3.945 1.00 92.00 227 PHE A C 1
ATOM 1779 O O . PHE A 1 227 ? 3.744 -2.846 3.855 1.00 92.00 227 PHE A O 1
ATOM 1786 N N . ASN A 1 228 ? 4.648 -4.709 4.711 1.00 93.31 228 ASN A N 1
ATOM 1787 C CA . ASN A 1 228 ? 3.468 -5.067 5.494 1.00 93.31 228 ASN A CA 1
ATOM 1788 C C . ASN A 1 228 ? 3.157 -4.027 6.574 1.00 93.31 228 ASN A C 1
ATOM 1790 O O . ASN A 1 228 ? 1.987 -3.734 6.818 1.00 93.31 228 ASN A O 1
ATOM 1794 N N . GLU A 1 229 ? 4.196 -3.461 7.185 1.00 93.25 229 GLU A N 1
ATOM 1795 C CA . GLU A 1 229 ? 4.066 -2.379 8.155 1.00 93.25 229 GLU A CA 1
ATOM 1796 C C . GLU A 1 229 ? 3.518 -1.113 7.487 1.00 93.25 229 GLU A C 1
ATOM 1798 O O . GLU A 1 229 ? 2.527 -0.555 7.954 1.00 93.25 229 GLU A O 1
ATOM 1803 N N . VAL A 1 230 ? 4.069 -0.730 6.328 1.00 93.69 230 VAL A N 1
ATOM 1804 C CA . VAL A 1 230 ? 3.571 0.411 5.538 1.00 93.69 230 VAL A CA 1
ATOM 1805 C C . VAL A 1 230 ? 2.091 0.244 5.181 1.00 93.69 230 VAL A C 1
ATOM 1807 O O . VAL A 1 230 ? 1.301 1.176 5.337 1.00 93.69 230 VAL A O 1
ATOM 1810 N N . LEU A 1 231 ? 1.680 -0.948 4.737 1.00 94.12 231 LEU A N 1
ATOM 1811 C CA . LEU A 1 231 ? 0.274 -1.223 4.431 1.00 94.12 231 LEU A CA 1
ATOM 1812 C C . LEU A 1 231 ? -0.622 -1.186 5.675 1.00 94.12 231 LEU A C 1
ATOM 1814 O O . LEU A 1 231 ? -1.781 -0.778 5.571 1.00 94.12 231 LEU A O 1
ATOM 1818 N N . ARG A 1 232 ? -0.116 -1.602 6.843 1.00 93.88 232 ARG A N 1
ATOM 1819 C CA . ARG A 1 232 ? -0.854 -1.507 8.108 1.00 93.88 232 ARG A CA 1
ATOM 1820 C C . ARG A 1 232 ? -1.095 -0.049 8.483 1.00 93.88 232 ARG A C 1
ATOM 1822 O O . ARG A 1 232 ? -2.248 0.316 8.700 1.00 93.88 232 ARG A O 1
ATOM 1829 N N . ILE A 1 233 ? -0.050 0.778 8.455 1.00 93.25 233 ILE A N 1
ATOM 1830 C CA . ILE A 1 233 ? -0.140 2.223 8.718 1.00 93.25 233 ILE A CA 1
ATOM 1831 C C . ILE A 1 233 ? -1.156 2.868 7.767 1.00 93.25 233 ILE A C 1
ATOM 1833 O O . ILE A 1 233 ? -2.062 3.580 8.195 1.00 93.25 233 ILE A O 1
ATOM 1837 N N . ALA A 1 234 ? -1.083 2.546 6.474 1.00 93.56 234 ALA A N 1
ATOM 1838 C CA . ALA A 1 234 ? -2.012 3.070 5.476 1.00 93.56 234 ALA A CA 1
ATOM 1839 C C . ALA A 1 234 ? -3.472 2.668 5.728 1.00 93.56 234 ALA A C 1
ATOM 1841 O O . ALA A 1 234 ? -4.388 3.454 5.481 1.00 93.56 234 ALA A O 1
ATOM 1842 N N . LYS A 1 235 ? -3.699 1.444 6.216 1.00 92.88 235 LYS A N 1
ATOM 1843 C CA . LYS A 1 235 ? -5.033 0.933 6.541 1.00 92.88 235 LYS A CA 1
ATOM 1844 C C . LYS A 1 235 ? -5.608 1.584 7.799 1.00 92.88 235 LYS A C 1
ATOM 1846 O O . LYS A 1 235 ? -6.799 1.875 7.817 1.00 92.88 235 LYS A O 1
ATOM 1851 N N . GLU A 1 236 ? -4.789 1.774 8.830 1.00 91.56 236 GLU A N 1
ATOM 1852 C CA . GLU A 1 236 ? -5.214 2.292 10.135 1.00 91.56 236 GLU A CA 1
ATOM 1853 C C . GLU A 1 236 ? -5.376 3.817 10.145 1.00 91.56 236 GLU A C 1
ATOM 1855 O O . GLU A 1 236 ? -6.326 4.332 10.737 1.00 91.56 236 GLU A O 1
ATOM 1860 N N . GLU A 1 237 ? -4.478 4.539 9.472 1.00 91.44 237 GLU A N 1
ATOM 1861 C CA . GLU A 1 237 ? -4.438 6.007 9.474 1.00 91.44 237 GLU A CA 1
ATOM 1862 C C . GLU A 1 237 ? -5.043 6.640 8.210 1.00 91.44 237 GLU A C 1
ATOM 1864 O O . GLU A 1 237 ? -5.154 7.866 8.124 1.00 91.44 237 GLU A O 1
ATOM 1869 N N . PHE A 1 238 ? -5.464 5.826 7.233 1.00 93.69 238 PHE A N 1
ATOM 1870 C CA . PHE A 1 238 ? -5.974 6.285 5.932 1.00 93.69 238 PHE A CA 1
ATOM 1871 C C . PHE A 1 238 ? -4.994 7.255 5.260 1.00 93.69 238 PHE A C 1
ATOM 1873 O O . PHE A 1 238 ? -5.346 8.373 4.881 1.00 93.69 238 PHE A O 1
ATOM 1880 N N . LYS A 1 239 ? -3.731 6.832 5.166 1.00 94.00 239 LYS A N 1
ATOM 1881 C CA . LYS A 1 239 ? -2.653 7.559 4.486 1.00 94.00 239 LYS A CA 1
ATOM 1882 C C . LYS A 1 239 ? -2.427 7.017 3.079 1.00 94.00 239 LYS A C 1
ATOM 1884 O O . LYS A 1 239 ? -2.724 5.856 2.784 1.00 94.00 239 LYS A O 1
ATOM 1889 N N . PHE A 1 240 ? -1.884 7.861 2.210 1.00 95.25 240 PHE A N 1
ATOM 1890 C CA . PHE A 1 240 ? -1.408 7.447 0.898 1.00 95.25 240 PHE A CA 1
ATOM 1891 C C . PHE A 1 240 ? -0.074 6.717 1.030 1.00 95.25 240 PHE A C 1
ATOM 1893 O O . PHE A 1 240 ? 0.793 7.134 1.788 1.00 95.25 240 PHE A O 1
ATOM 1900 N N . VAL A 1 241 ? 0.123 5.670 0.238 1.00 95.56 241 VAL A N 1
ATOM 1901 C CA . VAL A 1 241 ? 1.399 4.966 0.115 1.00 95.56 241 VAL A CA 1
ATOM 1902 C C . VAL A 1 241 ? 1.957 5.194 -1.278 1.00 95.56 241 VAL A C 1
ATOM 1904 O O . VAL A 1 241 ? 1.340 4.802 -2.273 1.00 95.56 241 VAL A O 1
ATOM 1907 N N . LEU A 1 242 ? 3.135 5.808 -1.349 1.00 95.31 242 LEU A N 1
ATOM 1908 C CA . LEU A 1 242 ? 3.911 5.948 -2.572 1.00 95.31 242 LEU A CA 1
ATOM 1909 C C . LEU A 1 242 ? 4.897 4.785 -2.673 1.00 95.31 242 LEU A C 1
ATOM 1911 O O . LEU A 1 242 ? 5.957 4.795 -2.054 1.00 95.31 242 LEU A O 1
ATOM 1915 N N . LEU A 1 243 ? 4.534 3.782 -3.466 1.00 95.12 243 LEU A N 1
ATOM 1916 C CA . LEU A 1 243 ? 5.357 2.610 -3.731 1.00 95.12 243 LEU A CA 1
ATOM 1917 C C . LEU A 1 243 ? 6.278 2.895 -4.919 1.00 95.12 243 LEU A C 1
ATOM 1919 O O . LEU A 1 243 ? 5.808 2.995 -6.052 1.00 95.12 243 LEU A O 1
ATOM 1923 N N . VAL A 1 244 ? 7.579 3.002 -4.664 1.00 93.94 244 VAL A N 1
ATOM 1924 C CA . VAL A 1 244 ? 8.622 3.224 -5.668 1.00 93.94 244 VAL A CA 1
ATOM 1925 C C . VAL A 1 244 ? 9.503 1.983 -5.766 1.00 93.94 244 VAL A C 1
ATOM 1927 O O . VAL A 1 244 ? 10.255 1.656 -4.848 1.00 93.94 244 VAL A O 1
ATOM 1930 N N . LEU A 1 245 ? 9.422 1.306 -6.909 1.00 91.94 245 LEU A N 1
ATOM 1931 C CA . LEU A 1 245 ? 10.226 0.130 -7.223 1.00 91.94 245 LEU A CA 1
ATOM 1932 C C . LEU A 1 245 ? 11.324 0.509 -8.214 1.00 91.94 245 LEU A C 1
ATOM 1934 O O . LEU A 1 245 ? 11.042 0.977 -9.323 1.00 91.94 245 LEU A O 1
ATOM 1938 N N . VAL A 1 246 ? 12.573 0.292 -7.813 1.00 90.50 246 VAL A N 1
ATOM 1939 C CA . VAL A 1 246 ? 13.768 0.694 -8.566 1.00 90.50 246 VAL A CA 1
ATOM 1940 C C . VAL A 1 246 ? 14.583 -0.540 -8.966 1.00 90.50 246 VAL A C 1
ATOM 1942 O O . VAL A 1 246 ? 14.585 -1.547 -8.265 1.00 90.50 246 VAL A O 1
ATOM 1945 N N . GLY A 1 247 ? 15.229 -0.494 -10.129 1.00 85.00 247 GLY A N 1
ATOM 1946 C CA . GLY A 1 247 ? 16.179 -1.516 -10.578 1.00 85.00 247 GLY A CA 1
ATOM 1947 C C . GLY A 1 247 ? 17.579 -1.315 -9.987 1.00 85.00 247 GLY A C 1
ATOM 1948 O O . GLY A 1 247 ? 17.781 -0.449 -9.143 1.00 85.00 247 GLY A O 1
ATOM 1949 N N . ASN A 1 248 ? 18.560 -2.084 -10.469 1.00 81.25 248 ASN A N 1
ATOM 1950 C CA . ASN A 1 248 ? 19.940 -1.978 -9.988 1.00 81.25 248 ASN A CA 1
ATOM 1951 C C . ASN A 1 248 ? 20.523 -0.577 -10.241 1.00 81.25 248 ASN A C 1
ATOM 1953 O O . ASN A 1 248 ? 20.695 -0.174 -11.397 1.00 81.25 248 ASN A O 1
ATOM 1957 N N . THR A 1 249 ? 20.850 0.151 -9.178 1.00 73.19 249 THR A N 1
ATOM 1958 C CA . THR A 1 249 ? 21.545 1.445 -9.240 1.00 73.19 249 THR A CA 1
ATOM 1959 C C . THR A 1 249 ? 23.045 1.319 -8.985 1.00 73.19 249 THR A C 1
ATOM 1961 O O . THR A 1 249 ? 23.776 2.266 -9.272 1.00 73.19 249 THR A O 1
ATOM 1964 N N . CYS A 1 250 ? 23.509 0.169 -8.507 1.00 65.06 250 CYS A N 1
ATOM 1965 C CA . CYS A 1 250 ? 24.878 -0.057 -8.072 1.00 65.06 250 CYS A CA 1
ATOM 1966 C C . CYS A 1 250 ? 25.756 -0.405 -9.273 1.00 65.06 250 CYS A C 1
ATOM 1968 O O . CYS A 1 250 ? 25.406 -1.267 -10.081 1.00 65.06 250 CYS A O 1
ATOM 1970 N N . ASP A 1 251 ? 26.891 0.276 -9.397 1.00 58.78 251 ASP A N 1
ATOM 1971 C CA . ASP A 1 251 ? 27.921 -0.019 -10.394 1.00 58.78 251 ASP A CA 1
ATOM 1972 C C . ASP A 1 251 ? 28.858 -1.121 -9.853 1.00 58.78 251 ASP A C 1
ATOM 1974 O O . ASP A 1 251 ? 30.058 -0.915 -9.714 1.00 58.78 251 ASP A O 1
ATOM 1978 N N . ASP A 1 252 ? 28.303 -2.277 -9.472 1.00 53.72 252 ASP A N 1
ATOM 1979 C CA . ASP A 1 252 ? 29.104 -3.421 -9.016 1.00 53.72 252 ASP A CA 1
ATOM 1980 C C . ASP A 1 252 ? 29.590 -4.229 -10.234 1.00 53.72 252 ASP A C 1
ATOM 1982 O O . ASP A 1 252 ? 28.894 -5.107 -10.741 1.00 53.72 252 ASP A O 1
ATOM 1986 N N . ASP A 1 253 ? 30.817 -3.947 -10.685 1.00 51.06 253 ASP A N 1
ATOM 1987 C CA . ASP A 1 253 ? 31.560 -4.728 -11.694 1.00 51.06 253 ASP A CA 1
ATOM 1988 C C . ASP A 1 253 ? 32.204 -6.012 -11.105 1.00 51.06 253 ASP A C 1
ATOM 1990 O O . ASP A 1 253 ? 33.042 -6.653 -11.744 1.00 51.06 253 ASP A O 1
ATOM 1994 N N . HIS A 1 254 ? 31.874 -6.379 -9.860 1.00 50.09 254 HIS A N 1
ATOM 1995 C CA . HIS A 1 254 ? 32.666 -7.337 -9.079 1.00 50.09 254 HIS A CA 1
ATOM 1996 C C . HIS A 1 254 ? 32.321 -8.817 -9.267 1.00 50.09 254 HIS A C 1
ATOM 1998 O O . HIS A 1 254 ? 33.189 -9.651 -9.017 1.00 50.09 254 HIS A O 1
ATOM 2004 N N . ASP A 1 255 ? 31.144 -9.157 -9.788 1.00 45.88 255 ASP A N 1
ATOM 2005 C CA . ASP A 1 255 ? 30.798 -10.538 -10.120 1.00 45.88 255 ASP A CA 1
ATOM 2006 C C . ASP A 1 255 ? 30.546 -10.652 -11.622 1.00 45.88 255 ASP A C 1
ATOM 2008 O O . ASP A 1 255 ? 29.801 -9.868 -12.203 1.00 45.88 255 ASP A O 1
ATOM 2012 N N . GLY A 1 256 ? 31.176 -11.635 -12.271 1.00 45.16 256 GLY A N 1
ATOM 2013 C CA . GLY A 1 256 ? 31.149 -11.862 -13.724 1.00 45.16 256 GLY A CA 1
ATOM 2014 C C . GLY A 1 256 ? 29.776 -12.165 -14.346 1.00 45.16 256 GLY A C 1
ATOM 2015 O O . GLY A 1 256 ? 29.726 -12.670 -15.467 1.00 45.16 256 GLY A O 1
ATOM 2016 N N . ASP A 1 257 ? 28.676 -11.866 -13.653 1.00 47.69 257 ASP A N 1
ATOM 2017 C CA . ASP A 1 257 ? 27.327 -11.810 -14.200 1.00 47.69 257 ASP A CA 1
ATOM 2018 C C . ASP A 1 257 ? 26.940 -10.336 -14.390 1.00 47.69 257 ASP A C 1
ATOM 2020 O O . ASP A 1 257 ? 26.695 -9.596 -13.440 1.00 47.69 257 ASP A O 1
ATOM 2024 N N . THR A 1 258 ? 26.939 -9.879 -15.643 1.00 49.59 258 THR A N 1
ATOM 2025 C CA . THR A 1 258 ? 26.659 -8.491 -16.035 1.00 49.59 258 THR A CA 1
ATOM 2026 C C . THR A 1 258 ? 25.206 -8.110 -15.710 1.00 49.59 258 THR A C 1
ATOM 2028 O O . THR A 1 258 ? 24.359 -8.017 -16.605 1.00 49.59 258 THR A O 1
ATOM 2031 N N . THR A 1 259 ? 24.884 -7.855 -14.440 1.00 55.97 259 THR A N 1
ATOM 2032 C CA . THR A 1 259 ? 23.616 -7.229 -14.053 1.00 55.97 259 THR A CA 1
ATOM 2033 C C . THR A 1 259 ? 23.690 -5.746 -14.407 1.00 55.97 259 THR A C 1
ATOM 2035 O O . THR A 1 259 ? 24.024 -4.885 -13.603 1.00 55.97 259 THR A O 1
ATOM 2038 N N . ALA A 1 260 ? 23.442 -5.458 -15.686 1.00 62.59 260 ALA A N 1
ATOM 2039 C CA . ALA A 1 260 ? 23.546 -4.121 -16.254 1.00 62.59 260 ALA A CA 1
ATOM 2040 C C . ALA A 1 260 ? 22.787 -3.090 -15.403 1.00 62.59 260 ALA A C 1
ATOM 2042 O O . ALA A 1 260 ? 21.602 -3.271 -15.111 1.00 62.59 260 ALA A O 1
ATOM 2043 N N . THR A 1 261 ? 23.471 -2.003 -15.051 1.00 68.88 261 THR A N 1
ATOM 2044 C CA . THR A 1 261 ? 22.899 -0.896 -14.286 1.00 68.88 261 THR A CA 1
ATOM 2045 C C . THR A 1 261 ? 21.682 -0.305 -14.994 1.00 68.88 261 THR A C 1
ATOM 2047 O O . THR A 1 261 ? 21.674 -0.082 -16.211 1.00 68.88 261 THR A O 1
ATOM 2050 N N . ASP A 1 262 ? 20.616 -0.061 -14.233 1.00 75.81 262 ASP A N 1
ATOM 2051 C CA . ASP A 1 262 ? 19.369 0.462 -14.774 1.00 75.81 262 ASP A CA 1
ATOM 2052 C C . ASP A 1 262 ? 19.454 1.987 -14.914 1.00 75.81 262 ASP A C 1
ATOM 2054 O O . ASP A 1 262 ? 19.272 2.766 -13.971 1.00 75.81 262 ASP A O 1
ATOM 2058 N N . VAL A 1 263 ? 19.719 2.422 -16.146 1.00 80.25 263 VAL A N 1
ATOM 2059 C CA . VAL A 1 263 ? 19.818 3.837 -16.524 1.00 80.25 263 VAL A CA 1
ATOM 2060 C C . VAL A 1 263 ? 18.517 4.593 -16.229 1.00 80.25 263 VAL A C 1
ATOM 2062 O O . VAL A 1 263 ? 18.563 5.760 -15.835 1.00 80.25 263 VAL A O 1
ATOM 2065 N N . ASN A 1 264 ? 17.352 3.952 -16.385 1.00 85.06 264 ASN A N 1
ATOM 2066 C CA . ASN A 1 264 ? 16.059 4.610 -16.169 1.00 85.06 264 ASN A CA 1
ATOM 2067 C C . ASN A 1 264 ? 15.789 4.837 -14.684 1.00 85.06 264 ASN A C 1
ATOM 2069 O O . ASN A 1 264 ? 15.290 5.894 -14.303 1.00 85.06 264 ASN A O 1
ATOM 2073 N N . SER A 1 265 ? 16.162 3.865 -13.858 1.00 85.19 265 SER A N 1
ATOM 2074 C CA . SER A 1 265 ? 16.098 3.956 -12.402 1.00 85.19 265 SER A CA 1
ATOM 2075 C C . SER A 1 265 ? 16.979 5.086 -11.872 1.00 85.19 265 SER A C 1
ATOM 2077 O O . SER A 1 265 ? 16.481 5.978 -11.185 1.00 85.19 265 SER A O 1
ATOM 2079 N N . LYS A 1 266 ? 18.247 5.156 -12.307 1.00 84.81 266 LYS A N 1
ATOM 2080 C CA . LYS A 1 266 ? 19.145 6.280 -11.977 1.00 84.81 266 LYS A CA 1
ATOM 2081 C C . LYS A 1 266 ? 18.572 7.630 -12.423 1.00 84.81 266 LYS A C 1
ATOM 2083 O O . LYS A 1 266 ? 18.693 8.629 -11.712 1.00 84.81 266 LYS A O 1
ATOM 2088 N N . LEU A 1 267 ? 17.945 7.678 -13.601 1.00 86.19 267 LEU A N 1
ATOM 2089 C CA . LEU A 1 267 ? 17.340 8.897 -14.136 1.00 86.19 267 LEU A CA 1
ATOM 2090 C C . LEU A 1 267 ? 16.122 9.338 -13.319 1.00 86.19 267 LEU A C 1
ATOM 2092 O O . LEU A 1 267 ? 15.998 10.530 -13.044 1.00 86.19 267 LEU A O 1
ATOM 2096 N N . LEU A 1 268 ? 15.246 8.411 -12.928 1.00 88.62 268 LEU A N 1
ATOM 2097 C CA . LEU A 1 268 ? 14.075 8.696 -12.097 1.00 88.62 268 LEU A CA 1
ATOM 2098 C C . LEU A 1 268 ? 14.490 9.285 -10.749 1.00 88.62 268 LEU A C 1
ATOM 2100 O O . LEU A 1 268 ? 13.963 10.326 -10.357 1.00 88.62 268 LEU A O 1
ATOM 2104 N N . LEU A 1 269 ? 15.475 8.680 -10.087 1.00 88.38 269 LEU A N 1
ATOM 2105 C CA . LEU A 1 269 ? 15.966 9.165 -8.800 1.00 88.38 269 LEU A CA 1
ATOM 2106 C C . LEU A 1 269 ? 16.530 10.584 -8.936 1.00 88.38 269 LEU A C 1
ATOM 2108 O O . LEU A 1 269 ? 16.011 11.517 -8.329 1.00 88.38 269 LEU A O 1
ATOM 2112 N N . LYS A 1 270 ? 17.509 10.779 -9.829 1.00 87.94 270 LYS A N 1
ATOM 2113 C CA . LYS A 1 270 ? 18.212 12.064 -9.987 1.00 87.94 270 LYS A CA 1
ATOM 2114 C C . LYS A 1 270 ? 17.343 13.184 -10.556 1.00 87.94 270 LYS A C 1
ATOM 2116 O O . LYS A 1 270 ? 17.471 14.329 -10.140 1.00 87.94 270 LYS A O 1
ATOM 2121 N N . LYS A 1 271 ? 16.498 12.900 -11.554 1.00 88.88 271 LYS A N 1
ATOM 2122 C CA . LYS A 1 271 ? 15.743 13.948 -12.268 1.00 88.88 271 LYS A CA 1
ATOM 2123 C C . LYS A 1 271 ? 14.348 14.195 -11.710 1.00 88.88 271 LYS A C 1
ATOM 2125 O O . LYS A 1 271 ? 13.830 15.290 -11.928 1.00 88.88 271 LYS A O 1
ATOM 2130 N N . ILE A 1 272 ? 13.719 13.198 -11.083 1.00 89.88 272 ILE A N 1
ATOM 2131 C CA . ILE A 1 272 ? 12.308 13.272 -10.679 1.00 89.88 272 ILE A CA 1
ATOM 2132 C C . ILE A 1 272 ? 12.182 13.327 -9.162 1.00 89.88 272 ILE A C 1
ATOM 2134 O O . ILE A 1 272 ? 11.627 14.309 -8.677 1.00 89.88 272 ILE A O 1
ATOM 2138 N N . LEU A 1 273 ? 12.698 12.338 -8.423 1.00 89.06 273 LEU A N 1
ATOM 2139 C CA . LEU A 1 273 ? 12.534 12.302 -6.962 1.00 89.06 273 LEU A CA 1
ATOM 2140 C C . LEU A 1 273 ? 13.387 13.359 -6.255 1.00 89.06 273 LEU A C 1
ATOM 2142 O O . LEU A 1 273 ? 12.844 14.155 -5.499 1.00 89.06 273 LEU A O 1
ATOM 2146 N N . LEU A 1 274 ? 14.679 13.442 -6.587 1.00 90.25 274 LEU A N 1
ATOM 2147 C CA . LEU A 1 274 ? 15.624 14.412 -6.011 1.00 90.25 274 LEU A CA 1
ATOM 2148 C C . LEU A 1 274 ? 15.439 15.840 -6.546 1.00 90.25 274 LEU A C 1
ATOM 2150 O O . LEU A 1 274 ? 16.206 16.747 -6.240 1.00 90.25 274 LEU A O 1
ATOM 2154 N N . ASN A 1 275 ? 14.429 16.079 -7.384 1.00 92.38 275 ASN A N 1
ATOM 2155 C CA . ASN A 1 275 ? 14.165 17.426 -7.855 1.00 92.38 275 ASN A CA 1
ATOM 2156 C C . ASN A 1 275 ? 13.557 18.275 -6.735 1.00 92.38 275 ASN A C 1
ATOM 2158 O O . ASN A 1 275 ? 12.523 17.912 -6.177 1.00 92.38 275 ASN A O 1
ATOM 2162 N N . LYS A 1 276 ? 14.096 19.478 -6.524 1.00 91.69 276 LYS A N 1
ATOM 2163 C CA . LYS A 1 276 ? 13.573 20.454 -5.556 1.00 91.69 276 LYS A CA 1
ATOM 2164 C C . LYS A 1 276 ? 12.055 20.672 -5.636 1.00 91.69 276 LYS A C 1
ATOM 2166 O O . LYS A 1 276 ? 11.406 20.807 -4.607 1.00 91.69 276 LYS A O 1
ATOM 2171 N N . LYS A 1 277 ? 11.464 20.705 -6.839 1.00 92.69 277 LYS A N 1
ATOM 2172 C CA . LYS A 1 277 ? 10.005 20.874 -6.995 1.00 92.69 277 LYS A CA 1
ATOM 2173 C C . LYS A 1 277 ? 9.221 19.689 -6.435 1.00 92.69 277 LYS A C 1
ATOM 2175 O O . LYS A 1 277 ? 8.146 19.882 -5.877 1.00 92.69 277 LYS A O 1
ATOM 2180 N N . THR A 1 278 ? 9.751 18.481 -6.602 1.00 91.88 278 THR A N 1
ATOM 2181 C CA . THR A 1 278 ? 9.158 17.259 -6.058 1.00 91.88 278 THR A CA 1
ATOM 2182 C C . THR A 1 278 ? 9.308 17.226 -4.549 1.00 91.88 278 THR A C 1
ATOM 2184 O O . THR A 1 278 ? 8.309 17.024 -3.874 1.00 91.88 278 THR A O 1
ATOM 2187 N N . LEU A 1 279 ? 10.498 17.524 -4.018 1.00 91.31 279 LEU A N 1
ATOM 2188 C CA . LEU A 1 279 ? 10.738 17.586 -2.572 1.00 91.31 279 LEU A CA 1
ATOM 2189 C C . LEU A 1 279 ? 9.803 18.591 -1.885 1.00 91.31 279 LEU A C 1
ATOM 2191 O O . LEU A 1 279 ? 9.111 18.240 -0.937 1.00 91.31 279 LEU A O 1
ATOM 2195 N N . GLN A 1 280 ? 9.667 19.802 -2.435 1.00 91.69 280 GLN A N 1
ATOM 2196 C CA . GLN A 1 280 ? 8.721 20.807 -1.927 1.00 91.69 280 GLN A CA 1
ATOM 2197 C C . GLN A 1 280 ? 7.269 20.315 -1.918 1.00 91.69 280 GLN A C 1
ATOM 2199 O O . GLN A 1 280 ? 6.507 20.635 -1.007 1.00 91.69 280 GLN A O 1
ATOM 2204 N N . TYR A 1 281 ? 6.871 19.555 -2.939 1.00 92.00 281 TYR A N 1
ATOM 2205 C CA . TYR A 1 281 ? 5.529 18.992 -3.014 1.00 92.00 281 TYR A CA 1
ATOM 2206 C C . TYR A 1 281 ? 5.331 17.836 -2.023 1.00 92.00 281 TYR A C 1
ATOM 2208 O O . TYR A 1 281 ? 4.286 17.770 -1.384 1.00 92.00 281 TYR A O 1
ATOM 2216 N N . LEU A 1 282 ? 6.334 16.971 -1.845 1.00 92.06 282 LEU A N 1
ATOM 2217 C CA . LEU A 1 282 ? 6.306 15.887 -0.861 1.00 92.06 282 LEU A CA 1
ATOM 2218 C C . LEU A 1 282 ? 6.244 16.433 0.570 1.00 92.06 282 LEU A C 1
ATOM 2220 O O . LEU A 1 282 ? 5.395 15.989 1.330 1.00 92.06 282 LEU A O 1
ATOM 2224 N N . HIS A 1 283 ? 7.017 17.474 0.899 1.00 90.69 283 HIS A N 1
ATOM 2225 C CA . HIS A 1 283 ? 6.933 18.155 2.199 1.00 90.69 283 HIS A CA 1
ATOM 2226 C C . HIS A 1 283 ? 5.537 18.708 2.507 1.00 90.69 283 HIS A C 1
ATOM 2228 O O . HIS A 1 283 ? 5.127 18.742 3.662 1.00 90.69 283 HIS A O 1
ATOM 2234 N N . LYS A 1 284 ? 4.783 19.136 1.486 1.00 91.56 284 LYS A N 1
ATOM 2235 C CA . LYS A 1 284 ? 3.408 19.619 1.671 1.00 91.56 284 LYS A CA 1
ATOM 2236 C C . LYS A 1 284 ? 2.440 18.495 2.074 1.00 91.56 284 LYS A C 1
ATOM 2238 O O . LYS A 1 284 ? 1.426 18.785 2.696 1.00 91.56 284 LYS A O 1
ATOM 2243 N N . ILE A 1 285 ? 2.722 17.250 1.687 1.00 89.88 285 ILE A N 1
ATOM 2244 C CA . ILE A 1 285 ? 1.835 16.080 1.858 1.00 89.88 285 ILE A CA 1
ATOM 2245 C C . ILE A 1 285 ? 2.440 15.087 2.866 1.00 89.88 285 ILE A C 1
ATOM 2247 O O . ILE A 1 285 ? 1.928 13.992 3.048 1.00 89.88 285 ILE A O 1
ATOM 2251 N N . ASP A 1 286 ? 3.517 15.470 3.552 1.00 87.50 286 ASP A N 1
ATOM 2252 C CA . ASP A 1 286 ? 4.304 14.597 4.430 1.00 87.50 286 ASP A CA 1
ATOM 2253 C C . ASP A 1 286 ? 3.452 13.949 5.534 1.00 87.50 286 ASP A C 1
ATOM 2255 O O . ASP A 1 286 ? 3.619 12.773 5.837 1.00 87.50 286 ASP A O 1
ATOM 2259 N N . ASP A 1 287 ? 2.471 14.680 6.072 1.00 88.12 287 ASP A N 1
ATOM 2260 C CA . ASP A 1 287 ? 1.590 14.176 7.131 1.00 88.12 287 ASP A CA 1
ATOM 2261 C C . ASP A 1 287 ? 0.601 13.099 6.638 1.00 88.12 287 ASP A C 1
ATOM 2263 O O . ASP A 1 287 ? 0.185 12.240 7.416 1.00 88.12 287 ASP A O 1
ATOM 2267 N N . ASP A 1 288 ? 0.233 13.118 5.353 1.00 90.56 288 ASP A N 1
ATOM 2268 C CA . ASP A 1 288 ? -0.761 12.222 4.742 1.00 90.56 288 ASP A CA 1
ATOM 2269 C C . ASP A 1 288 ? -0.139 11.113 3.879 1.00 90.56 288 ASP A C 1
ATOM 2271 O O . ASP A 1 288 ? -0.864 10.262 3.351 1.00 90.56 288 ASP A O 1
ATOM 2275 N N . LEU A 1 289 ? 1.185 11.115 3.716 1.00 93.44 289 LEU A N 1
ATOM 2276 C CA . LEU A 1 289 ? 1.922 10.240 2.811 1.00 93.44 289 LEU A CA 1
ATOM 2277 C C . LEU A 1 289 ? 2.872 9.318 3.579 1.00 93.44 289 LEU A C 1
ATOM 2279 O O . LEU A 1 289 ? 3.485 9.706 4.564 1.00 93.44 289 LEU A O 1
ATOM 2283 N N . VAL A 1 290 ? 3.039 8.100 3.075 1.00 94.44 290 VAL A N 1
ATOM 2284 C CA . VAL A 1 290 ? 4.091 7.165 3.474 1.00 94.44 290 VAL A CA 1
ATOM 2285 C C . VAL A 1 290 ? 4.813 6.707 2.212 1.00 94.44 290 VAL A C 1
ATOM 2287 O O . VAL A 1 290 ? 4.182 6.274 1.246 1.00 94.44 290 VAL A O 1
ATOM 2290 N N . ILE A 1 291 ? 6.134 6.821 2.182 1.00 93.94 291 ILE A N 1
ATOM 2291 C CA . ILE A 1 291 ? 6.952 6.504 1.013 1.00 93.94 291 ILE A CA 1
ATOM 2292 C C . ILE A 1 291 ? 7.656 5.170 1.250 1.00 93.94 291 ILE A C 1
ATOM 2294 O O . ILE A 1 291 ? 8.392 5.007 2.216 1.00 93.94 291 ILE A O 1
ATOM 2298 N N . TYR A 1 292 ? 7.464 4.224 0.333 1.00 93.94 292 TYR A N 1
ATOM 2299 C CA . TYR A 1 292 ? 8.191 2.959 0.307 1.00 93.94 292 TYR A CA 1
ATOM 2300 C C . TYR A 1 292 ? 9.073 2.924 -0.940 1.00 93.94 292 TYR A C 1
ATOM 2302 O O . TYR A 1 292 ? 8.574 2.783 -2.058 1.00 93.94 292 TYR A O 1
ATOM 2310 N N . LEU A 1 293 ? 10.384 3.073 -0.749 1.00 92.44 293 LEU A N 1
ATOM 2311 C CA . LEU A 1 293 ? 11.391 3.069 -1.811 1.00 92.44 293 LEU A CA 1
ATOM 2312 C C . LEU A 1 293 ? 12.352 1.905 -1.588 1.00 92.44 293 LEU A C 1
ATOM 2314 O O . LEU A 1 293 ? 13.115 1.918 -0.624 1.00 92.44 293 LEU A O 1
ATOM 2318 N N . LYS A 1 294 ? 12.337 0.919 -2.490 1.00 90.38 294 LYS A N 1
ATOM 2319 C CA . LYS A 1 294 ? 13.233 -0.242 -2.419 1.00 90.38 294 LYS A CA 1
ATOM 2320 C C . LYS A 1 294 ? 13.639 -0.752 -3.803 1.00 90.38 294 LYS A C 1
ATOM 2322 O O . LYS A 1 294 ? 12.985 -0.475 -4.815 1.00 90.38 294 LYS A O 1
ATOM 2327 N N . CYS A 1 295 ? 14.731 -1.513 -3.838 1.00 88.38 295 CYS A N 1
ATOM 2328 C CA . CYS A 1 295 ? 15.256 -2.115 -5.058 1.00 88.38 295 CYS A CA 1
ATOM 2329 C C . CYS A 1 295 ? 14.642 -3.500 -5.313 1.00 88.38 295 CYS A C 1
ATOM 2331 O O . CYS A 1 295 ? 14.576 -4.338 -4.421 1.00 88.38 295 CYS A O 1
ATOM 2333 N N . VAL A 1 296 ? 14.260 -3.788 -6.559 1.00 88.38 296 VAL A N 1
ATOM 2334 C CA . VAL A 1 296 ? 13.636 -5.060 -6.982 1.00 88.38 296 VAL A CA 1
ATOM 2335 C C . VAL A 1 296 ? 14.601 -6.259 -6.929 1.00 88.38 296 VAL A C 1
ATOM 2337 O O . VAL A 1 296 ? 14.194 -7.400 -7.121 1.00 88.38 296 VAL A O 1
ATOM 2340 N N . GLN A 1 297 ? 15.889 -6.036 -6.664 1.00 84.94 297 GLN A N 1
ATOM 2341 C CA . GLN A 1 297 ? 16.860 -7.116 -6.448 1.00 84.94 297 GLN A CA 1
ATOM 2342 C C . GLN A 1 297 ? 16.695 -7.808 -5.092 1.00 84.94 297 GLN A C 1
ATOM 2344 O O . GLN A 1 297 ? 17.118 -8.958 -4.946 1.00 84.94 297 GLN A O 1
ATOM 2349 N N . GLU A 1 298 ? 16.102 -7.106 -4.127 1.00 86.19 298 GLU A N 1
ATOM 2350 C CA . GLU A 1 298 ? 15.776 -7.631 -2.807 1.00 86.19 298 GLU A CA 1
ATOM 2351 C C . GLU A 1 298 ? 14.567 -8.571 -2.873 1.00 86.19 298 GLU A C 1
ATOM 2353 O O . GLU A 1 298 ? 13.651 -8.373 -3.675 1.00 86.19 298 GLU A O 1
ATOM 2358 N N . LEU A 1 299 ? 14.516 -9.561 -1.977 1.00 86.62 299 LEU A N 1
ATOM 2359 C CA . LEU A 1 299 ? 13.415 -10.530 -1.919 1.00 86.62 299 LEU A CA 1
ATOM 2360 C C . LEU A 1 299 ? 12.036 -9.864 -1.786 1.00 86.62 299 LEU A C 1
ATOM 2362 O O . LEU A 1 299 ? 11.115 -10.190 -2.525 1.00 86.62 299 LEU A O 1
ATOM 2366 N N . GLU A 1 300 ? 11.871 -8.946 -0.839 1.00 89.50 300 GLU A N 1
ATOM 2367 C CA . GLU A 1 300 ? 10.564 -8.367 -0.512 1.00 89.50 300 GLU A CA 1
ATOM 2368 C C . GLU A 1 300 ? 9.990 -7.488 -1.653 1.00 89.50 300 GLU A C 1
ATOM 2370 O O . GLU A 1 300 ? 8.881 -7.771 -2.115 1.00 89.50 300 GLU A O 1
ATOM 2375 N N . PRO A 1 301 ? 10.731 -6.510 -2.209 1.00 90.38 301 PRO A N 1
ATOM 2376 C CA . PRO A 1 301 ? 10.321 -5.751 -3.394 1.00 90.38 301 PRO A CA 1
ATOM 2377 C C . PRO A 1 301 ? 10.139 -6.609 -4.646 1.00 90.38 301 PRO A C 1
ATOM 2379 O O . PRO A 1 301 ? 9.275 -6.302 -5.468 1.00 90.38 301 PRO A O 1
ATOM 2382 N N . TRP A 1 302 ? 10.907 -7.692 -4.799 1.00 90.12 302 TRP A N 1
ATOM 2383 C CA . TRP A 1 302 ? 10.722 -8.646 -5.891 1.00 90.12 302 TRP A CA 1
ATOM 2384 C C . TRP A 1 302 ? 9.355 -9.341 -5.825 1.00 90.12 302 TRP A C 1
ATOM 2386 O O . TRP A 1 302 ? 8.658 -9.429 -6.839 1.00 90.12 302 TRP A O 1
ATOM 2396 N N . LEU A 1 303 ? 8.913 -9.752 -4.631 1.00 90.38 303 LEU A N 1
ATOM 2397 C CA . LEU A 1 303 ? 7.579 -10.335 -4.434 1.00 90.38 303 LEU A CA 1
ATOM 2398 C C . LEU A 1 303 ? 6.465 -9.348 -4.734 1.00 90.38 303 LEU A C 1
ATOM 2400 O O . LEU A 1 303 ? 5.467 -9.706 -5.358 1.00 90.38 303 LEU A O 1
ATOM 2404 N N . ILE A 1 304 ? 6.653 -8.098 -4.324 1.00 91.81 304 ILE A N 1
ATOM 2405 C CA . ILE A 1 304 ? 5.707 -7.023 -4.614 1.00 91.81 304 ILE A CA 1
ATOM 2406 C C . ILE A 1 304 ? 5.646 -6.788 -6.124 1.00 91.81 304 ILE A C 1
ATOM 2408 O O . ILE A 1 304 ? 4.556 -6.718 -6.687 1.00 91.81 304 ILE A O 1
ATOM 2412 N N . ALA A 1 305 ? 6.795 -6.735 -6.802 1.00 91.44 305 ALA A N 1
ATOM 2413 C CA . ALA A 1 305 ? 6.863 -6.602 -8.253 1.00 91.44 305 ALA A CA 1
ATOM 2414 C C . ALA A 1 305 ? 6.137 -7.756 -8.965 1.00 91.44 305 ALA A C 1
ATOM 2416 O O . ALA A 1 305 ? 5.408 -7.515 -9.926 1.00 91.44 305 ALA A O 1
ATOM 2417 N N . GLN A 1 306 ? 6.264 -8.991 -8.467 1.00 88.81 306 GLN A N 1
ATOM 2418 C CA . GLN A 1 306 ? 5.536 -10.143 -8.998 1.00 88.81 306 GLN A CA 1
ATOM 2419 C C . GLN A 1 306 ? 4.024 -10.050 -8.735 1.00 88.81 306 GLN A C 1
ATOM 2421 O O . GLN A 1 306 ? 3.240 -10.291 -9.652 1.00 88.81 306 GLN A O 1
ATOM 2426 N N . GLN A 1 307 ? 3.607 -9.668 -7.522 1.00 89.50 307 GLN A N 1
ATOM 2427 C CA . GLN A 1 307 ? 2.195 -9.495 -7.154 1.00 89.50 307 GLN A CA 1
ATOM 2428 C C . GLN A 1 307 ? 1.513 -8.390 -7.974 1.00 89.50 307 GLN A C 1
ATOM 2430 O O . GLN A 1 307 ? 0.336 -8.503 -8.305 1.00 89.50 307 GLN A O 1
ATOM 2435 N N . LEU A 1 308 ? 2.249 -7.325 -8.294 1.00 89.75 308 LEU A N 1
ATOM 2436 C CA . LEU A 1 308 ? 1.773 -6.182 -9.073 1.00 89.75 308 LEU A CA 1
ATOM 2437 C C . LEU A 1 308 ? 1.992 -6.336 -10.587 1.00 89.75 308 LEU A C 1
ATOM 2439 O O . LEU A 1 308 ? 1.726 -5.401 -11.339 1.00 89.75 308 LEU A O 1
ATOM 2443 N N . GLU A 1 309 ? 2.484 -7.496 -11.034 1.00 88.69 309 GLU A N 1
ATOM 2444 C CA . GLU A 1 309 ? 2.794 -7.805 -12.437 1.00 88.69 309 GLU A CA 1
ATOM 2445 C C . GLU A 1 309 ? 3.734 -6.787 -13.118 1.00 88.69 309 GLU A C 1
ATOM 2447 O O . GLU A 1 309 ? 3.671 -6.542 -14.329 1.00 88.69 309 GLU A O 1
ATOM 2452 N N . VAL A 1 310 ? 4.653 -6.207 -12.344 1.00 88.62 310 VAL A N 1
ATOM 2453 C CA . VAL A 1 310 ? 5.659 -5.257 -12.824 1.00 88.62 310 VAL A CA 1
ATOM 2454 C C . VAL A 1 310 ? 6.667 -6.002 -13.689 1.00 88.62 310 VAL A C 1
ATOM 2456 O O . VAL A 1 310 ? 7.368 -6.904 -13.237 1.00 88.62 310 VAL A O 1
ATOM 2459 N N . ARG A 1 311 ? 6.753 -5.627 -14.967 1.00 85.69 311 ARG A N 1
ATOM 2460 C CA . ARG A 1 311 ? 7.679 -6.265 -15.922 1.00 85.69 311 ARG A CA 1
ATOM 2461 C C . ARG A 1 311 ? 9.001 -5.524 -16.054 1.00 85.69 311 ARG A C 1
ATOM 2463 O O . ARG A 1 311 ? 10.033 -6.153 -16.284 1.00 85.69 311 ARG A O 1
ATOM 2470 N N . ASN A 1 312 ? 8.957 -4.201 -15.933 1.00 87.00 312 ASN A N 1
ATOM 2471 C CA . ASN A 1 312 ? 10.081 -3.311 -16.185 1.00 87.00 312 ASN A CA 1
ATOM 2472 C C . ASN A 1 312 ? 10.253 -2.375 -14.992 1.00 87.00 312 ASN A C 1
ATOM 2474 O O . ASN A 1 312 ? 9.258 -1.925 -14.437 1.00 87.00 312 ASN A O 1
ATOM 2478 N N . THR A 1 313 ? 11.488 -2.040 -14.643 1.00 87.81 313 THR A N 1
ATOM 2479 C CA . THR A 1 313 ? 11.792 -0.999 -13.653 1.00 87.81 313 THR A CA 1
ATOM 2480 C C . THR A 1 313 ? 12.238 0.290 -14.351 1.00 87.81 313 THR A C 1
ATOM 2482 O O . THR A 1 313 ? 12.721 0.239 -15.489 1.00 87.81 313 THR A O 1
ATOM 2485 N N . PRO A 1 314 ? 12.083 1.465 -13.713 1.00 90.56 314 PRO A N 1
ATOM 2486 C CA . PRO A 1 314 ? 11.384 1.737 -12.450 1.00 90.56 314 PRO A CA 1
ATOM 2487 C C . PRO A 1 314 ? 9.864 1.915 -12.625 1.00 90.56 314 PRO A C 1
ATOM 2489 O O . PRO A 1 314 ? 9.403 2.443 -13.641 1.00 90.56 314 PRO A O 1
ATOM 2492 N N . GLU A 1 315 ? 9.080 1.545 -11.610 1.00 91.25 315 GLU A N 1
ATOM 2493 C CA . GLU A 1 315 ? 7.631 1.795 -11.564 1.00 91.25 315 GLU A CA 1
ATOM 2494 C C . GLU A 1 315 ? 7.209 2.433 -10.240 1.00 91.25 315 GLU A C 1
ATOM 2496 O O . GLU A 1 315 ? 7.753 2.118 -9.183 1.00 91.25 315 GLU A O 1
ATOM 2501 N N . ILE A 1 316 ? 6.238 3.351 -10.317 1.00 94.00 316 ILE A N 1
ATOM 2502 C CA . ILE A 1 316 ? 5.685 4.046 -9.155 1.00 94.00 316 ILE A CA 1
ATOM 2503 C C . ILE A 1 316 ? 4.172 3.851 -9.115 1.00 94.00 316 ILE A C 1
ATOM 2505 O O . ILE A 1 316 ? 3.470 4.164 -10.086 1.00 94.00 316 ILE A O 1
ATOM 2509 N N . PHE A 1 317 ? 3.681 3.395 -7.970 1.00 94.75 317 PHE A N 1
ATOM 2510 C CA . PHE A 1 317 ? 2.265 3.216 -7.687 1.00 94.75 317 PHE A CA 1
ATOM 2511 C C . PHE A 1 317 ? 1.844 4.075 -6.505 1.00 94.75 317 PHE A C 1
ATOM 2513 O O . PHE A 1 317 ? 2.598 4.247 -5.548 1.00 94.75 317 PHE A O 1
ATOM 2520 N N . LEU A 1 318 ? 0.616 4.581 -6.568 1.00 95.25 318 LEU A N 1
ATOM 2521 C CA . LEU A 1 318 ? -0.051 5.151 -5.407 1.00 95.25 318 LEU A CA 1
ATOM 2522 C C . LEU A 1 318 ? -1.087 4.148 -4.902 1.00 95.25 318 LEU A C 1
ATOM 2524 O O . LEU A 1 318 ? -1.892 3.643 -5.692 1.00 95.25 318 LEU A O 1
ATOM 2528 N N . ILE A 1 319 ? -1.054 3.861 -3.603 1.00 95.69 319 ILE A N 1
ATOM 2529 C CA . ILE A 1 319 ? -1.958 2.935 -2.910 1.00 95.69 319 ILE A CA 1
ATOM 2530 C C . ILE A 1 319 ? -2.643 3.698 -1.771 1.00 95.69 319 ILE A C 1
ATOM 2532 O O . ILE A 1 319 ? -2.007 4.511 -1.109 1.00 95.69 319 ILE A O 1
ATOM 2536 N N . ALA A 1 320 ? -3.931 3.460 -1.537 1.00 94.88 320 ALA A N 1
ATOM 2537 C CA . ALA A 1 320 ? -4.635 3.982 -0.365 1.00 94.88 320 ALA A CA 1
ATOM 2538 C C . ALA A 1 320 ? -5.831 3.098 -0.014 1.00 94.88 320 ALA A C 1
ATOM 2540 O O . ALA A 1 320 ? -6.272 2.269 -0.817 1.00 94.88 320 ALA A O 1
ATOM 2541 N N . ASN A 1 321 ? -6.353 3.278 1.198 1.00 94.00 321 ASN A N 1
ATOM 2542 C CA . ASN A 1 321 ? -7.554 2.595 1.655 1.00 94.00 321 ASN A CA 1
ATOM 2543 C C . ASN A 1 321 ? -8.804 3.350 1.184 1.00 94.00 321 ASN A C 1
ATOM 2545 O O . ASN A 1 321 ? -9.221 4.321 1.811 1.00 94.00 321 ASN A O 1
ATOM 2549 N N . VAL A 1 322 ? -9.370 2.907 0.064 1.00 91.31 322 VAL A N 1
ATOM 2550 C CA . VAL A 1 322 ? -10.532 3.537 -0.577 1.00 91.31 322 VAL A CA 1
ATOM 2551 C C . VAL A 1 322 ? -11.662 2.532 -0.755 1.00 91.31 322 VAL A C 1
ATOM 2553 O O . VAL A 1 322 ? -11.462 1.314 -0.740 1.00 91.31 322 VAL A O 1
ATOM 2556 N N . SER A 1 323 ? -12.865 3.054 -0.923 1.00 88.75 323 SER A N 1
ATOM 2557 C CA . SER A 1 323 ? -14.086 2.293 -1.128 1.00 88.75 323 SER A CA 1
ATOM 2558 C C . SER A 1 323 ? -14.072 1.711 -2.536 1.00 88.75 323 SER A C 1
ATOM 2560 O O . SER A 1 323 ? -14.078 2.433 -3.533 1.00 88.75 323 SER A O 1
ATOM 2562 N N . ASN A 1 324 ? -14.036 0.385 -2.632 1.00 85.00 324 ASN A N 1
ATOM 2563 C CA . ASN A 1 324 ? -13.893 -0.310 -3.905 1.00 85.00 324 ASN A CA 1
ATOM 2564 C C . ASN A 1 324 ? -14.938 -1.423 -4.037 1.00 85.00 324 ASN A C 1
ATOM 2566 O O . ASN A 1 324 ? -15.220 -2.141 -3.075 1.00 85.00 324 ASN A O 1
ATOM 2570 N N . LYS A 1 325 ? -15.494 -1.570 -5.243 1.00 79.06 325 LYS A N 1
ATOM 2571 C CA . LYS A 1 325 ? -16.429 -2.642 -5.607 1.00 79.06 325 LYS A CA 1
ATOM 2572 C C . LYS A 1 325 ? -15.667 -3.649 -6.456 1.00 79.06 325 LYS A C 1
ATOM 2574 O O . LYS A 1 325 ? -15.356 -3.347 -7.602 1.00 79.06 325 LYS A O 1
ATOM 2579 N N . ILE A 1 326 ? -15.336 -4.819 -5.909 1.00 67.81 326 ILE A N 1
ATOM 2580 C CA . ILE A 1 326 ? -14.579 -5.839 -6.663 1.00 67.81 326 ILE A CA 1
ATOM 2581 C C . ILE A 1 326 ? -15.479 -6.592 -7.639 1.00 67.81 326 ILE A C 1
ATOM 2583 O O . ILE A 1 326 ? -15.029 -7.023 -8.699 1.00 67.81 326 ILE A O 1
ATOM 2587 N N . SER A 1 327 ? -16.750 -6.749 -7.284 1.00 64.69 327 SER A N 1
ATOM 2588 C CA . SER A 1 327 ? -17.720 -7.483 -8.080 1.00 64.69 327 SER A CA 1
ATOM 2589 C C . SER A 1 327 ? -18.975 -6.653 -8.274 1.00 64.69 327 SER A C 1
ATOM 2591 O O . SER A 1 327 ? -19.425 -5.967 -7.359 1.00 64.69 327 SER A O 1
ATOM 2593 N N . HIS A 1 328 ? -19.598 -6.797 -9.441 1.00 63.81 328 HIS A N 1
ATOM 2594 C CA . HIS A 1 328 ? -20.935 -6.264 -9.706 1.00 63.81 328 HIS A CA 1
ATOM 2595 C C . HIS A 1 328 ? -22.001 -6.829 -8.746 1.00 63.81 328 HIS A C 1
ATOM 2597 O O . HIS A 1 328 ? -23.100 -6.289 -8.679 1.00 63.81 328 HIS A O 1
ATOM 2603 N N . SER A 1 329 ? -21.677 -7.903 -8.010 1.00 64.75 329 SER A N 1
ATOM 2604 C CA . SER A 1 329 ? -22.526 -8.485 -6.968 1.00 64.75 329 SER A CA 1
ATOM 2605 C C . SER A 1 329 ? -22.401 -7.797 -5.602 1.00 64.75 329 SER A C 1
ATOM 2607 O O . SER A 1 329 ? -23.276 -7.998 -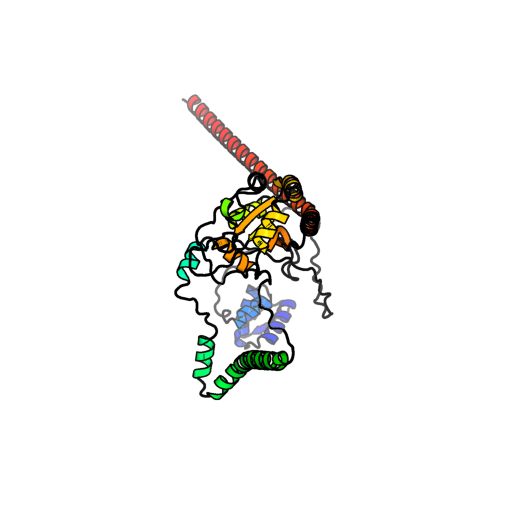4.764 1.00 64.75 329 SER A O 1
ATOM 2609 N N . GLU A 1 330 ? -21.338 -7.024 -5.336 1.00 69.88 330 GLU A N 1
ATOM 2610 C CA . GLU A 1 330 ? -21.224 -6.270 -4.080 1.00 69.88 330 GLU A CA 1
ATOM 2611 C C . GLU A 1 330 ? -22.132 -5.032 -4.163 1.00 69.88 330 GLU A C 1
ATOM 2613 O O . GLU A 1 330 ? -21.870 -4.083 -4.908 1.00 69.88 330 GLU A O 1
ATOM 2618 N N . THR A 1 331 ? -23.223 -5.043 -3.395 1.00 69.75 331 THR A N 1
ATOM 2619 C CA . THR A 1 331 ? -24.170 -3.921 -3.312 1.00 69.75 331 THR A CA 1
ATOM 2620 C C . THR A 1 331 ? -23.556 -2.725 -2.578 1.00 69.75 331 THR A C 1
ATOM 2622 O O . THR A 1 331 ? -23.746 -1.580 -2.997 1.00 69.75 331 THR A O 1
ATOM 2625 N N . VAL A 1 332 ? -22.741 -2.990 -1.551 1.00 75.50 332 VAL A N 1
ATOM 2626 C CA . VAL A 1 332 ? -22.089 -1.984 -0.701 1.00 75.50 332 VAL A CA 1
ATOM 2627 C C . VAL A 1 332 ? -20.580 -1.947 -0.982 1.00 75.50 332 VAL A C 1
ATOM 2629 O O . VAL A 1 332 ? -19.930 -2.993 -0.934 1.00 75.50 332 VAL A O 1
ATOM 2632 N N . PRO A 1 333 ? -19.992 -0.773 -1.286 1.00 78.50 333 PRO A N 1
ATOM 2633 C CA . PRO A 1 333 ? -18.548 -0.653 -1.443 1.00 78.50 333 PRO A CA 1
ATOM 2634 C C . PRO A 1 333 ? -17.853 -0.846 -0.089 1.00 78.50 333 PRO A C 1
ATOM 2636 O O . PRO A 1 333 ? -18.277 -0.291 0.921 1.00 78.50 333 PRO A O 1
ATOM 2639 N N . LEU A 1 334 ? -16.768 -1.620 -0.073 1.00 83.19 334 LEU A N 1
ATOM 2640 C CA . LEU A 1 334 ? -15.984 -1.869 1.138 1.00 83.19 334 LEU A CA 1
ATOM 2641 C C . LEU A 1 334 ? -14.630 -1.166 1.039 1.00 83.19 334 LEU A C 1
ATOM 2643 O O . LEU A 1 334 ? -14.016 -1.125 -0.031 1.00 83.19 334 LEU A O 1
ATOM 2647 N N . GLN A 1 335 ? -14.155 -0.648 2.170 1.00 87.94 335 GLN A N 1
ATOM 2648 C CA . GLN A 1 335 ? -12.841 -0.021 2.289 1.00 87.94 335 GLN A CA 1
ATOM 2649 C C . GLN A 1 335 ? -11.744 -1.081 2.143 1.00 87.94 335 GLN A C 1
ATOM 2651 O O . GLN A 1 335 ? -11.639 -2.011 2.952 1.00 87.94 335 GLN A O 1
ATOM 2656 N N . ARG A 1 336 ? -10.946 -0.974 1.079 1.00 89.44 336 ARG A N 1
ATOM 2657 C CA . ARG A 1 336 ? -9.837 -1.891 0.799 1.00 89.44 336 ARG A CA 1
ATOM 2658 C C . ARG A 1 336 ? -8.642 -1.126 0.247 1.00 89.44 336 ARG A C 1
ATOM 2660 O O . ARG A 1 336 ? -8.784 -0.209 -0.563 1.00 89.44 336 ARG A O 1
ATOM 2667 N N . LEU A 1 337 ? -7.445 -1.575 0.625 1.00 92.50 337 LEU A N 1
ATOM 2668 C CA . LEU A 1 337 ? -6.193 -1.076 0.061 1.00 92.50 337 LEU A CA 1
ATOM 2669 C C . LEU A 1 337 ? -6.166 -1.355 -1.441 1.00 92.50 337 LEU A C 1
ATOM 2671 O O . LEU A 1 337 ? -6.065 -2.505 -1.870 1.00 92.50 337 LEU A O 1
ATOM 2675 N N . SER A 1 338 ? -6.283 -0.297 -2.232 1.00 92.44 338 SER A N 1
ATOM 2676 C CA . SER A 1 338 ? -6.396 -0.384 -3.683 1.00 92.44 338 SER A CA 1
ATOM 2677 C C . SER A 1 338 ? 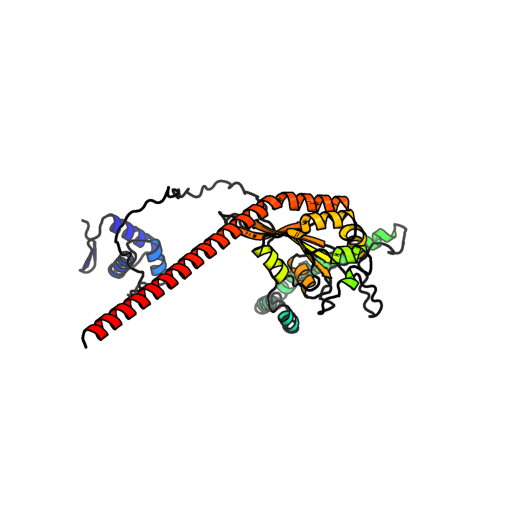-5.345 0.492 -4.356 1.00 92.44 338 SER A C 1
ATOM 2679 O O . SER A 1 338 ? -4.951 1.538 -3.838 1.00 92.44 338 SER A O 1
ATOM 2681 N N . ILE A 1 339 ? -4.881 0.058 -5.525 1.00 93.38 339 ILE A N 1
ATOM 2682 C CA . ILE A 1 339 ? -3.971 0.819 -6.379 1.00 93.38 339 ILE A CA 1
ATOM 2683 C C . ILE A 1 339 ? -4.796 1.891 -7.078 1.00 93.38 339 ILE A C 1
ATOM 2685 O O . ILE A 1 339 ? -5.634 1.582 -7.926 1.00 93.38 339 ILE A O 1
ATOM 2689 N N . LEU A 1 340 ? -4.556 3.156 -6.743 1.00 91.00 340 LEU A N 1
ATOM 2690 C CA . LEU A 1 340 ? -5.293 4.269 -7.345 1.00 91.00 340 LEU A CA 1
ATOM 2691 C C . LEU A 1 340 ? -4.806 4.545 -8.769 1.00 91.00 340 LEU A C 1
ATOM 2693 O O . LEU A 1 340 ? -5.575 4.960 -9.636 1.00 91.00 340 LEU A O 1
ATOM 2697 N N . GLY A 1 341 ? -3.517 4.312 -9.021 1.00 88.19 341 GLY A N 1
ATOM 2698 C CA . GLY A 1 341 ? -2.944 4.443 -10.349 1.00 88.19 341 GLY A CA 1
ATOM 2699 C C . GLY A 1 341 ? -1.430 4.281 -10.397 1.00 88.19 341 GLY A C 1
ATOM 2700 O O . GLY A 1 341 ? -0.723 4.399 -9.396 1.00 88.19 341 GLY A O 1
ATOM 2701 N N . LYS A 1 342 ? -0.945 4.037 -11.616 1.00 91.38 342 LYS A N 1
ATOM 2702 C CA . LYS A 1 342 ? 0.475 4.050 -11.972 1.00 91.38 342 LYS A CA 1
ATOM 2703 C C . LYS A 1 342 ? 0.882 5.460 -12.392 1.00 91.38 342 LYS A C 1
ATOM 2705 O O . LYS A 1 342 ? 0.281 6.028 -13.309 1.00 91.38 342 LYS A O 1
ATOM 2710 N N . LEU A 1 343 ? 1.900 6.022 -11.746 1.00 91.19 343 LEU A N 1
ATOM 2711 C CA . LEU A 1 343 ? 2.355 7.381 -12.037 1.00 91.19 343 LEU A CA 1
ATOM 2712 C C . LEU A 1 343 ? 3.202 7.417 -13.314 1.00 91.19 343 LEU A C 1
ATOM 2714 O O . LEU A 1 343 ? 4.006 6.527 -13.592 1.00 91.19 343 LEU A O 1
ATOM 2718 N N . LYS A 1 344 ? 3.012 8.466 -14.119 1.00 87.75 344 LYS A N 1
ATOM 2719 C CA . LYS A 1 344 ? 3.730 8.645 -15.388 1.00 87.75 344 LYS A CA 1
ATOM 2720 C C . LYS A 1 344 ? 5.108 9.258 -15.137 1.00 87.75 344 LYS A C 1
ATOM 2722 O O . LYS A 1 344 ? 5.208 10.406 -14.719 1.00 87.75 344 LYS A O 1
ATOM 2727 N N . ILE A 1 345 ? 6.160 8.516 -15.472 1.00 86.12 345 ILE A N 1
ATOM 2728 C CA . ILE A 1 345 ? 7.561 8.857 -15.159 1.00 86.12 345 ILE A CA 1
ATOM 2729 C C . ILE A 1 345 ? 8.264 9.591 -16.326 1.00 86.12 345 ILE A C 1
ATOM 2731 O O . ILE A 1 345 ? 9.402 10.026 -16.217 1.00 86.12 345 ILE A O 1
ATOM 2735 N N . ASN A 1 346 ? 7.595 9.806 -17.465 1.00 84.81 346 ASN A N 1
ATOM 2736 C CA . ASN A 1 346 ? 8.235 10.358 -18.672 1.00 84.81 346 ASN A CA 1
ATOM 2737 C C . ASN A 1 346 ? 8.869 11.754 -18.490 1.00 84.81 346 ASN A C 1
ATOM 2739 O O . ASN A 1 346 ? 9.758 12.122 -19.253 1.00 84.81 346 ASN A O 1
ATOM 2743 N N . SER A 1 347 ? 8.364 12.573 -17.564 1.00 89.50 347 SER A N 1
ATOM 2744 C CA . SER A 1 347 ? 8.852 13.932 -17.307 1.00 89.50 347 SER A CA 1
ATOM 2745 C C . SER A 1 347 ? 8.445 14.382 -15.907 1.00 89.50 347 SER A C 1
ATOM 2747 O O . SER A 1 347 ? 7.364 14.018 -15.449 1.00 89.50 347 SER A O 1
ATOM 2749 N N . LEU A 1 348 ? 9.256 15.239 -15.278 1.00 92.00 348 LEU A N 1
ATOM 2750 C CA . LEU A 1 348 ? 8.992 15.833 -13.964 1.00 92.00 348 LEU A CA 1
ATOM 2751 C C . LEU A 1 348 ? 7.585 16.445 -13.864 1.00 92.00 348 LEU A C 1
ATOM 2753 O O . LEU A 1 348 ? 6.829 16.123 -12.956 1.00 92.00 348 LEU A O 1
ATOM 2757 N N . ASN A 1 349 ? 7.198 17.287 -14.828 1.00 92.69 349 ASN A N 1
ATOM 2758 C CA . ASN A 1 349 ? 5.897 17.965 -14.785 1.00 92.69 349 ASN A CA 1
ATOM 2759 C C . ASN A 1 349 ? 4.732 16.980 -14.954 1.00 92.69 349 ASN A C 1
ATOM 2761 O O . ASN A 1 349 ? 3.698 17.139 -14.318 1.00 92.69 349 ASN A O 1
ATOM 2765 N N . LYS A 1 350 ? 4.905 15.945 -15.791 1.00 92.19 350 LYS A N 1
ATOM 2766 C CA . LYS A 1 350 ? 3.888 14.897 -15.978 1.00 92.19 350 LYS A CA 1
ATOM 2767 C C . LYS A 1 350 ? 3.742 14.036 -14.727 1.00 92.19 350 LYS A C 1
ATOM 2769 O O . LYS A 1 350 ? 2.624 13.651 -14.403 1.00 92.19 350 LYS A O 1
ATOM 2774 N N . PHE A 1 351 ? 4.851 13.757 -14.046 1.00 93.81 351 PHE A N 1
ATOM 2775 C CA . PHE A 1 351 ? 4.858 13.051 -12.772 1.00 93.81 351 PHE A CA 1
ATOM 2776 C C . PHE A 1 351 ? 4.107 13.852 -11.708 1.00 93.81 351 PHE A C 1
ATOM 2778 O O . PHE A 1 351 ? 3.137 13.342 -11.159 1.00 93.81 351 PHE A O 1
ATOM 2785 N N . LEU A 1 352 ? 4.479 15.120 -11.499 1.00 94.31 352 LEU A N 1
ATOM 2786 C CA . LEU A 1 352 ? 3.821 15.991 -10.522 1.00 94.31 352 LEU A CA 1
ATOM 2787 C C . LEU A 1 352 ? 2.335 16.163 -10.832 1.00 94.31 352 LEU A C 1
ATOM 2789 O O . LEU A 1 352 ? 1.511 15.953 -9.958 1.00 94.31 352 LEU A O 1
ATOM 2793 N N . GLN A 1 353 ? 1.970 16.441 -12.086 1.00 94.44 353 GLN A N 1
ATOM 2794 C CA . GLN A 1 353 ? 0.564 16.543 -12.482 1.00 94.44 353 GLN A CA 1
ATOM 2795 C C . GLN A 1 353 ? -0.198 15.234 -12.234 1.00 94.44 353 GLN A C 1
ATOM 2797 O O . GLN A 1 353 ? -1.329 15.255 -11.763 1.00 94.44 353 GLN A O 1
ATOM 2802 N N . SER A 1 354 ? 0.409 14.084 -12.541 1.00 93.75 354 SER A N 1
ATOM 2803 C CA . SER A 1 354 ? -0.209 12.780 -12.291 1.00 93.75 354 SER A CA 1
ATOM 2804 C C . SER A 1 354 ? -0.394 12.519 -10.799 1.00 93.75 354 SER A C 1
ATOM 2806 O O . SER A 1 354 ? -1.434 11.996 -10.418 1.00 93.75 354 SER A O 1
ATOM 2808 N N . LEU A 1 355 ? 0.596 12.856 -9.974 1.00 93.69 355 LEU A N 1
ATOM 2809 C CA . LEU A 1 355 ? 0.537 12.680 -8.527 1.00 93.69 355 LEU A CA 1
ATOM 2810 C C . LEU A 1 355 ? -0.531 13.596 -7.923 1.00 93.69 355 LEU A C 1
ATOM 2812 O O . LEU A 1 355 ? -1.434 13.106 -7.252 1.00 93.69 355 LEU A O 1
ATOM 2816 N N . THR A 1 356 ? -0.493 14.888 -8.254 1.00 94.00 356 THR A N 1
ATOM 2817 C CA . THR A 1 356 ? -1.468 15.880 -7.796 1.00 94.00 356 THR A CA 1
ATOM 2818 C C . THR A 1 356 ? -2.890 15.491 -8.160 1.00 94.00 356 THR A C 1
ATOM 2820 O O . THR A 1 356 ? -3.744 15.451 -7.283 1.00 94.00 356 THR A O 1
ATOM 2823 N N . ASN A 1 357 ? -3.139 15.100 -9.411 1.00 94.06 357 ASN A N 1
ATOM 2824 C CA . ASN A 1 357 ? -4.480 14.720 -9.847 1.00 94.06 357 ASN A CA 1
ATOM 2825 C C . ASN A 1 357 ? -5.036 13.515 -9.074 1.00 94.06 357 ASN A C 1
ATOM 2827 O O . ASN A 1 357 ? -6.235 13.455 -8.812 1.00 94.06 357 ASN A O 1
ATOM 2831 N N . VAL A 1 358 ? -4.195 12.525 -8.747 1.00 92.62 358 VAL A N 1
ATOM 2832 C CA . VAL A 1 358 ? -4.651 11.343 -8.001 1.00 92.62 358 VAL A CA 1
ATOM 2833 C C . VAL A 1 358 ? -4.860 11.694 -6.528 1.00 92.62 358 VAL A C 1
ATOM 2835 O O . VAL A 1 358 ? -5.890 11.325 -5.970 1.00 92.62 358 VAL A O 1
ATOM 2838 N N . VAL A 1 359 ? -3.943 12.442 -5.910 1.00 94.19 359 VAL A N 1
ATOM 2839 C CA . VAL A 1 359 ? -4.081 12.867 -4.510 1.00 94.19 359 VAL A CA 1
ATOM 2840 C C . VAL A 1 359 ? -5.326 13.734 -4.325 1.00 94.19 359 VAL A C 1
ATOM 2842 O O . VAL A 1 359 ? -6.144 13.436 -3.463 1.00 94.19 359 VAL A O 1
ATOM 2845 N N . GLU A 1 360 ? -5.536 14.748 -5.166 1.00 94.00 360 GLU A N 1
ATOM 2846 C CA . GLU A 1 360 ? -6.704 15.638 -5.078 1.00 94.00 360 GLU A CA 1
ATOM 2847 C C . GLU A 1 360 ? -8.026 14.891 -5.284 1.00 94.00 360 GLU A C 1
ATOM 2849 O O . GLU A 1 360 ? -9.030 15.220 -4.655 1.00 94.00 360 GLU A O 1
ATOM 2854 N N . ARG A 1 361 ? -8.028 13.843 -6.119 1.00 93.12 361 ARG A N 1
ATOM 2855 C CA . ARG A 1 361 ? -9.222 13.032 -6.375 1.00 93.12 361 ARG A CA 1
ATOM 2856 C C . ARG A 1 361 ? -9.666 12.216 -5.160 1.00 93.12 361 ARG A C 1
ATOM 2858 O O . ARG A 1 361 ? -10.867 12.083 -4.950 1.00 93.12 361 ARG A O 1
ATOM 2865 N N . TYR A 1 362 ? -8.726 11.648 -4.404 1.00 92.88 362 TYR A N 1
ATOM 2866 C CA . TYR A 1 362 ? -9.026 10.693 -3.325 1.00 92.88 362 TYR A CA 1
ATOM 2867 C C . TYR A 1 362 ? -8.795 11.246 -1.913 1.00 92.88 362 TYR A C 1
ATOM 2869 O O . TYR A 1 362 ? -9.246 10.647 -0.942 1.00 92.88 362 TYR A O 1
ATOM 2877 N N . SER A 1 363 ? -8.163 12.415 -1.785 1.00 93.62 363 SER A N 1
ATOM 2878 C CA . SER A 1 363 ? -8.015 13.139 -0.520 1.00 93.62 363 SER A CA 1
ATOM 2879 C C . SER A 1 363 ? -9.337 13.329 0.241 1.00 93.62 363 SER A C 1
ATOM 2881 O O . SER A 1 363 ? -9.358 12.985 1.424 1.00 93.62 363 SER A O 1
ATOM 2883 N N . PRO A 1 364 ? -10.453 13.786 -0.373 1.00 93.56 364 PRO A N 1
ATOM 2884 C CA . PRO A 1 364 ? -11.694 13.970 0.379 1.00 93.56 364 PRO A CA 1
ATOM 2885 C C . PRO A 1 364 ? -12.224 12.651 0.948 1.00 93.56 364 PRO A C 1
ATOM 2887 O O . PRO A 1 364 ? -12.666 12.620 2.090 1.00 93.56 364 PRO A O 1
ATOM 2890 N N . GLU A 1 365 ? -12.126 11.554 0.196 1.00 91.69 365 GLU A N 1
ATOM 2891 C CA . GLU A 1 365 ? -12.577 10.238 0.654 1.00 91.69 365 GLU A CA 1
ATOM 2892 C C . GLU A 1 365 ? -11.767 9.747 1.864 1.00 91.69 365 GLU A C 1
ATOM 2894 O O . GLU A 1 365 ? -12.339 9.273 2.844 1.00 91.69 365 GLU A O 1
ATOM 2899 N N . LEU A 1 366 ? -10.441 9.912 1.836 1.00 92.31 366 LEU A N 1
ATOM 2900 C CA . LEU A 1 366 ? -9.586 9.528 2.961 1.00 92.31 366 LEU A CA 1
ATOM 2901 C C . LEU A 1 366 ? -9.839 10.377 4.204 1.00 92.31 366 LEU A C 1
ATOM 2903 O O . LEU A 1 366 ? -9.838 9.838 5.307 1.00 92.31 366 LEU A O 1
ATOM 2907 N N . ILE A 1 367 ? -10.083 11.680 4.037 1.00 93.44 367 ILE A N 1
ATOM 2908 C CA . ILE A 1 367 ? -10.401 12.570 5.158 1.00 93.44 367 ILE A CA 1
ATOM 2909 C C . ILE A 1 367 ? -11.708 12.127 5.818 1.00 93.44 367 ILE A C 1
ATOM 2911 O O . ILE A 1 367 ? -11.722 11.978 7.037 1.00 93.44 367 ILE A O 1
ATOM 2915 N N . VAL A 1 368 ? -12.760 11.844 5.037 1.00 93.50 368 VAL A N 1
ATOM 2916 C CA . VAL A 1 368 ? -14.038 11.344 5.577 1.00 93.50 368 VAL A CA 1
ATOM 2917 C C . VAL A 1 368 ? -13.835 10.038 6.346 1.00 93.50 368 VAL A C 1
ATOM 2919 O O . VAL A 1 368 ? -14.236 9.935 7.507 1.00 93.50 368 VAL A O 1
ATOM 2922 N N . ASN A 1 369 ? -13.143 9.069 5.744 1.00 92.12 369 ASN A N 1
ATOM 2923 C CA . ASN A 1 369 ? -12.896 7.778 6.387 1.00 92.12 369 ASN A CA 1
ATOM 2924 C C . ASN A 1 369 ? -12.066 7.924 7.674 1.00 92.12 369 ASN A C 1
ATOM 2926 O O . ASN A 1 369 ? -12.330 7.261 8.678 1.00 92.12 369 ASN A O 1
ATOM 2930 N N . ARG A 1 370 ? -11.075 8.823 7.677 1.00 92.44 370 ARG A N 1
ATOM 2931 C CA . ARG A 1 370 ? -10.257 9.117 8.857 1.00 92.44 370 ARG A CA 1
ATOM 2932 C C . ARG A 1 370 ? -11.085 9.762 9.965 1.00 92.44 370 ARG A C 1
ATOM 2934 O O . ARG A 1 370 ? -10.932 9.376 11.124 1.00 92.44 370 ARG A O 1
ATOM 2941 N N . THR A 1 371 ? -11.951 10.720 9.630 1.00 94.31 371 THR A N 1
ATOM 2942 C CA . THR A 1 371 ? -12.839 11.359 10.611 1.00 94.31 371 THR A CA 1
ATOM 2943 C C . THR A 1 371 ? -13.810 10.353 11.214 1.00 94.31 371 THR A C 1
ATOM 2945 O O . THR A 1 371 ? -13.892 10.271 12.436 1.00 94.31 371 THR A O 1
ATOM 2948 N N . GLU A 1 372 ? -14.426 9.499 10.393 1.00 93.00 372 GLU A N 1
ATOM 2949 C CA . GLU A 1 372 ? -15.342 8.449 10.850 1.00 93.00 372 GLU A CA 1
ATOM 2950 C C . GLU A 1 372 ? -14.636 7.460 11.791 1.00 93.00 372 GLU A C 1
ATOM 2952 O O . GLU A 1 372 ? -15.129 7.143 12.876 1.00 93.00 372 GLU A O 1
ATOM 2957 N N . MET A 1 373 ? -13.426 7.012 11.439 1.00 90.44 373 MET A N 1
ATOM 2958 C CA . MET A 1 373 ? -12.661 6.107 12.302 1.00 90.44 373 MET A CA 1
ATOM 2959 C C . MET A 1 373 ? -12.219 6.757 13.610 1.00 90.44 373 MET A C 1
ATOM 2961 O O . MET A 1 373 ? -12.195 6.089 14.649 1.00 90.44 373 MET A O 1
ATOM 2965 N N . ASN A 1 374 ? -11.891 8.048 13.592 1.00 92.81 374 ASN A N 1
ATOM 2966 C CA . ASN A 1 374 ? -11.561 8.773 14.810 1.00 92.81 374 ASN A CA 1
ATOM 2967 C C . ASN A 1 374 ? -12.789 8.938 15.719 1.00 92.81 374 ASN A C 1
ATOM 2969 O O . ASN A 1 374 ? -12.695 8.684 16.918 1.00 92.81 374 ASN A O 1
ATOM 2973 N N . GLU A 1 375 ? -13.949 9.274 15.155 1.00 95.12 375 GLU A N 1
ATOM 2974 C CA . GLU A 1 375 ? -15.220 9.356 15.884 1.00 95.12 375 GLU A CA 1
ATOM 2975 C C . GLU A 1 375 ? -15.586 8.016 16.535 1.00 95.12 375 GLU A C 1
ATOM 2977 O O . GLU A 1 375 ? -15.922 7.963 17.722 1.00 95.12 375 GLU A O 1
ATOM 2982 N N . LEU A 1 376 ? -15.432 6.908 15.804 1.00 93.62 376 LEU A N 1
ATOM 2983 C CA . LEU A 1 376 ? -15.650 5.564 16.341 1.00 93.62 376 LEU A CA 1
ATOM 2984 C C . LEU A 1 376 ? -14.670 5.219 17.468 1.00 93.62 376 LEU A C 1
ATOM 2986 O O . LEU A 1 376 ? -15.076 4.628 18.473 1.00 93.62 376 LEU A O 1
ATOM 2990 N N . ARG A 1 377 ? -13.387 5.576 17.329 1.00 93.81 377 ARG A N 1
ATOM 2991 C CA . ARG A 1 377 ? -12.370 5.348 18.368 1.00 93.81 377 ARG A CA 1
ATOM 2992 C C . ARG A 1 377 ? -12.711 6.115 19.645 1.00 93.81 377 ARG A C 1
ATOM 2994 O O . ARG A 1 377 ? -12.744 5.507 20.713 1.00 93.81 377 ARG A O 1
ATOM 3001 N N . VAL A 1 378 ? -13.044 7.398 19.521 1.00 97.12 378 VAL A N 1
ATOM 3002 C CA . VAL A 1 378 ? -13.445 8.254 20.647 1.00 97.12 378 VAL A CA 1
ATOM 3003 C C . VAL A 1 378 ? -14.724 7.729 21.307 1.00 97.12 378 VAL A C 1
ATOM 3005 O O . VAL A 1 378 ? -14.795 7.642 22.529 1.00 97.12 378 VAL A O 1
ATOM 3008 N N . SER A 1 379 ? -15.716 7.287 20.527 1.00 97.75 379 SER A N 1
ATOM 3009 C CA . SER A 1 379 ? -16.949 6.694 21.067 1.00 97.75 379 SER A CA 1
ATOM 3010 C C . SER A 1 379 ? -16.677 5.439 21.907 1.00 97.75 379 SER A C 1
ATOM 3012 O O . SER A 1 379 ? -17.254 5.268 22.984 1.00 97.75 379 SER A O 1
ATOM 3014 N N . ARG A 1 380 ? -15.768 4.566 21.451 1.00 96.94 380 ARG A N 1
ATOM 3015 C CA . ARG A 1 380 ? -15.351 3.366 22.199 1.00 96.94 380 ARG A CA 1
ATOM 3016 C C . ARG A 1 380 ? -14.617 3.727 23.486 1.00 96.94 380 ARG A C 1
ATOM 3018 O O . ARG A 1 380 ? -14.878 3.116 24.518 1.00 96.94 380 ARG A O 1
ATOM 3025 N N . GLU A 1 381 ? -13.734 4.716 23.431 1.00 97.94 381 GLU A N 1
ATOM 3026 C CA . GLU A 1 381 ? -12.995 5.188 24.601 1.00 97.94 381 GLU A CA 1
ATOM 3027 C C . GLU A 1 381 ? -13.929 5.789 25.657 1.00 97.94 381 GLU A C 1
ATOM 3029 O O . GLU A 1 381 ? -13.837 5.426 26.826 1.00 97.94 381 GLU A O 1
ATOM 3034 N N . ILE A 1 382 ? -14.904 6.610 25.251 1.00 98.25 382 ILE A N 1
ATOM 3035 C CA . ILE A 1 382 ? -15.915 7.170 26.160 1.00 98.25 382 ILE A CA 1
ATOM 3036 C C . ILE A 1 382 ? -16.719 6.058 26.839 1.00 98.25 382 ILE A C 1
ATOM 3038 O O . ILE A 1 382 ? -16.901 6.099 28.054 1.00 98.25 382 ILE A O 1
ATOM 3042 N N . LYS A 1 383 ? -17.174 5.048 26.086 1.00 98.19 383 LYS A N 1
ATOM 3043 C CA . LYS A 1 383 ? -17.905 3.904 26.658 1.00 98.19 383 LYS A CA 1
ATOM 3044 C C . LYS A 1 383 ? -17.060 3.146 27.677 1.00 98.19 383 LYS A C 1
ATOM 3046 O O . LYS A 1 383 ? -17.547 2.847 28.761 1.00 98.19 383 LYS A O 1
ATOM 3051 N N . LYS A 1 384 ? -15.785 2.905 27.364 1.00 98.31 384 LYS A N 1
ATOM 3052 C CA . LYS A 1 384 ? -14.852 2.250 28.285 1.00 98.31 384 LYS A CA 1
ATOM 3053 C C . LYS A 1 384 ? -14.650 3.068 29.563 1.00 98.31 384 LYS A C 1
ATOM 3055 O O . LYS A 1 384 ? -14.717 2.518 30.653 1.00 98.31 384 LYS A O 1
ATOM 3060 N N . LEU A 1 385 ? -14.477 4.386 29.448 1.00 97.94 385 LEU A N 1
ATOM 3061 C CA . LEU A 1 385 ? -14.347 5.275 30.607 1.00 97.94 385 LEU A CA 1
ATOM 3062 C C . LEU A 1 385 ? -15.620 5.308 31.466 1.00 97.94 385 LEU A C 1
ATOM 3064 O O . LEU A 1 385 ? -15.528 5.373 32.691 1.00 97.94 385 LEU A O 1
ATOM 3068 N N . GLN A 1 386 ? -16.799 5.249 30.842 1.00 98.06 386 GLN A N 1
ATOM 3069 C CA . GLN A 1 386 ? -18.079 5.150 31.549 1.00 98.06 386 GLN A CA 1
ATOM 3070 C C . GLN A 1 386 ? -18.204 3.824 32.304 1.00 98.06 386 GLN A C 1
ATOM 3072 O O . GLN A 1 386 ? -18.619 3.820 33.462 1.00 98.06 386 GLN A O 1
ATOM 3077 N N . GLU A 1 387 ? -17.809 2.718 31.677 1.00 98.19 387 GLU A N 1
ATOM 3078 C CA . GLU A 1 387 ? -17.814 1.389 32.288 1.00 98.19 387 GLU A CA 1
ATOM 3079 C C . GLU A 1 387 ? -16.814 1.299 33.451 1.00 98.19 387 GLU A C 1
ATOM 3081 O O . GLU A 1 387 ? -17.182 0.879 34.548 1.00 98.19 387 GLU A O 1
ATOM 3086 N N . ASP A 1 388 ? -15.596 1.815 33.273 1.00 98.50 388 ASP A N 1
ATOM 3087 C CA . ASP A 1 388 ? -14.578 1.889 34.326 1.00 98.50 388 ASP A CA 1
ATOM 3088 C C . ASP A 1 388 ? -15.045 2.759 35.510 1.00 98.50 388 ASP A C 1
ATOM 3090 O O . ASP A 1 388 ? -14.821 2.419 36.676 1.00 98.50 388 ASP A O 1
ATOM 3094 N N . ALA A 1 389 ? -15.710 3.888 35.240 1.00 98.06 389 ALA A N 1
ATOM 3095 C CA . ALA A 1 389 ? -16.274 4.752 36.276 1.00 98.06 389 ALA A CA 1
ATOM 3096 C C . ALA A 1 389 ? -17.436 4.075 37.022 1.00 98.06 389 ALA A C 1
ATOM 3098 O O . ALA A 1 389 ? -17.521 4.176 38.249 1.00 98.06 389 ALA A O 1
ATOM 3099 N N . TYR A 1 390 ? -18.299 3.355 36.301 1.00 98.06 390 TYR A N 1
ATOM 3100 C CA . TYR A 1 390 ? -19.394 2.585 36.886 1.00 98.06 390 TYR A CA 1
ATOM 3101 C C . TYR A 1 390 ? -18.870 1.470 37.795 1.00 98.06 390 TYR A C 1
ATOM 3103 O O . TYR A 1 390 ? -19.310 1.356 38.939 1.00 98.06 390 TYR A O 1
ATOM 3111 N N . MET A 1 391 ? -17.874 0.710 37.334 1.00 98.12 391 MET A N 1
ATOM 3112 C CA . MET A 1 391 ? -17.237 -0.351 38.115 1.00 98.12 391 MET A CA 1
ATOM 3113 C C . MET A 1 391 ? -16.619 0.189 39.405 1.00 98.12 391 MET A C 1
ATOM 3115 O O . MET A 1 391 ? -16.883 -0.345 40.482 1.00 98.12 391 MET A O 1
ATOM 3119 N N . LYS A 1 392 ? -15.895 1.312 39.333 1.00 97.81 392 LYS A N 1
ATOM 3120 C CA . LYS A 1 392 ? -15.359 1.988 40.526 1.00 97.81 392 LYS A CA 1
ATOM 3121 C C . LYS A 1 392 ? -16.461 2.443 41.482 1.00 97.81 392 LYS A C 1
ATOM 3123 O O . LYS A 1 392 ? -16.311 2.313 42.695 1.00 97.81 392 LYS A O 1
ATOM 3128 N N . SER A 1 393 ? -17.574 2.968 40.964 1.00 97.44 393 SER A N 1
ATOM 3129 C CA . SER A 1 393 ? -18.716 3.350 41.803 1.00 97.44 393 SER A CA 1
ATOM 3130 C C . SER A 1 393 ? -19.327 2.142 42.510 1.00 97.44 393 SER A C 1
ATOM 3132 O O . SER A 1 393 ? -19.571 2.195 43.714 1.00 97.44 393 SER A O 1
ATOM 3134 N N . LEU A 1 394 ? -19.511 1.037 41.786 1.00 98.12 394 LEU A N 1
ATOM 3135 C CA . LEU A 1 394 ? -20.061 -0.199 42.331 1.00 98.12 394 LEU A CA 1
ATOM 3136 C C . LEU A 1 394 ? -19.155 -0.791 43.420 1.00 98.12 394 LEU A C 1
ATOM 3138 O O . LEU A 1 394 ? -19.642 -1.266 44.446 1.00 98.12 394 LEU A O 1
ATOM 3142 N N . GLU A 1 395 ? -17.837 -0.739 43.227 1.00 98.06 395 GLU A N 1
ATOM 3143 C CA . GLU A 1 395 ? -16.856 -1.141 44.238 1.00 98.06 395 GLU A CA 1
ATOM 3144 C C . GLU A 1 395 ? -16.942 -0.273 45.499 1.00 98.06 395 GLU A C 1
ATOM 3146 O O . GLU A 1 395 ? -16.980 -0.807 46.608 1.00 98.06 395 GLU A O 1
ATOM 3151 N N . MET A 1 396 ? -17.048 1.051 45.352 1.00 97.00 396 MET A N 1
ATOM 3152 C CA . MET A 1 396 ? -17.226 1.955 46.493 1.00 97.00 396 MET A CA 1
ATOM 3153 C C . MET A 1 396 ? -18.525 1.680 47.254 1.00 97.00 396 MET A C 1
ATOM 3155 O O . MET A 1 396 ? -18.534 1.708 48.485 1.00 97.00 396 MET A O 1
ATOM 3159 N N . ASP A 1 397 ? -19.618 1.396 46.549 1.00 97.62 397 ASP A N 1
ATOM 3160 C CA . ASP A 1 397 ? -20.900 1.089 47.184 1.00 97.62 397 ASP A CA 1
ATOM 3161 C C . ASP A 1 397 ? -20.860 -0.254 47.924 1.00 97.62 397 ASP A C 1
ATOM 3163 O O . ASP A 1 397 ? -21.374 -0.354 49.042 1.00 97.62 397 ASP A O 1
ATOM 3167 N N . ARG A 1 398 ? -20.157 -1.257 47.374 1.00 97.69 398 ARG A N 1
ATOM 3168 C CA . ARG A 1 398 ? -19.867 -2.519 48.076 1.00 97.69 398 ARG A CA 1
ATOM 3169 C C . ARG A 1 398 ? -19.055 -2.287 49.350 1.00 97.69 398 ARG A C 1
ATOM 3171 O O . ARG A 1 398 ? -19.399 -2.840 50.392 1.00 97.69 398 ARG A O 1
ATOM 3178 N N . LEU A 1 399 ? -18.018 -1.449 49.301 1.00 97.38 399 LEU A N 1
ATOM 3179 C CA . LEU A 1 399 ? -17.205 -1.127 50.480 1.00 97.38 399 LEU A CA 1
ATOM 3180 C C . LEU A 1 399 ? -18.028 -0.435 51.573 1.00 97.38 399 LEU A C 1
ATOM 3182 O O . LEU A 1 399 ? -17.981 -0.849 52.731 1.00 97.38 399 LEU A O 1
ATOM 3186 N N . LYS A 1 400 ? -18.854 0.550 51.207 1.00 96.69 400 LYS A N 1
ATOM 3187 C CA . LYS A 1 400 ? -19.753 1.233 52.152 1.00 96.69 400 LYS A CA 1
ATOM 3188 C C . LYS A 1 400 ? -20.766 0.280 52.785 1.00 96.69 400 LYS A C 1
ATOM 3190 O O . LYS A 1 400 ? -21.103 0.439 53.958 1.00 96.69 400 LYS A O 1
ATOM 3195 N N . ALA A 1 401 ? -21.282 -0.689 52.028 1.00 96.12 401 ALA A N 1
ATOM 3196 C CA . ALA A 1 401 ? -22.188 -1.703 52.562 1.00 96.12 401 ALA A CA 1
ATOM 3197 C C . ALA A 1 401 ? -21.487 -2.570 53.621 1.00 96.12 401 ALA A C 1
ATOM 3199 O O . ALA A 1 401 ? -21.999 -2.709 54.731 1.00 96.12 401 ALA A O 1
ATOM 3200 N N . LEU A 1 402 ? -20.273 -3.044 53.324 1.00 96.38 402 LEU A N 1
ATOM 3201 C CA . LEU A 1 402 ? -19.459 -3.816 54.268 1.00 96.38 402 LEU A CA 1
ATOM 3202 C C . LEU A 1 402 ? -19.114 -3.020 55.537 1.00 96.38 402 LEU A C 1
ATOM 3204 O O . LEU A 1 402 ? -19.111 -3.571 56.637 1.00 96.38 402 LEU A O 1
ATOM 3208 N N . GLU A 1 403 ? -18.825 -1.723 55.419 1.00 94.75 403 GLU A N 1
ATOM 3209 C CA . GLU A 1 403 ? -18.579 -0.851 56.575 1.00 94.75 403 GLU A CA 1
ATOM 3210 C C . GLU A 1 403 ? -19.816 -0.698 57.467 1.00 94.75 403 GLU A C 1
ATOM 3212 O O . GLU A 1 403 ? -19.701 -0.757 58.694 1.00 94.75 403 GLU A O 1
ATOM 3217 N N . LYS A 1 404 ? -21.003 -0.550 56.867 1.00 94.62 404 LYS A N 1
ATOM 3218 C CA . LYS A 1 404 ? -22.275 -0.492 57.604 1.00 94.62 404 LYS A CA 1
ATOM 3219 C C . LYS A 1 404 ? -22.581 -1.800 58.328 1.00 94.62 404 LYS A C 1
ATOM 3221 O O . LYS A 1 404 ? -23.012 -1.773 59.476 1.00 94.62 404 LYS A O 1
ATOM 3226 N N . GLU A 1 405 ? -22.348 -2.942 57.687 1.00 94.44 405 GLU A N 1
ATOM 3227 C CA . GLU A 1 405 ? -22.519 -4.251 58.327 1.00 94.44 405 GLU A CA 1
ATOM 3228 C C . GLU A 1 405 ? -21.576 -4.420 59.521 1.00 94.44 405 GLU A C 1
ATOM 3230 O O . GLU A 1 405 ? -22.000 -4.844 60.599 1.00 94.44 405 GLU A O 1
ATOM 3235 N N . LYS A 1 406 ? -20.307 -4.020 59.367 1.00 93.50 406 LYS A N 1
ATOM 3236 C CA . LYS A 1 406 ? -19.339 -4.031 60.467 1.00 93.50 406 LYS A CA 1
ATOM 3237 C C . LYS A 1 406 ? -19.803 -3.144 61.621 1.00 93.50 406 LYS A C 1
ATOM 3239 O O . LYS A 1 406 ? -19.826 -3.618 62.752 1.00 93.50 406 LYS A O 1
ATOM 3244 N N . SER A 1 407 ? -20.192 -1.892 61.374 1.00 90.06 407 SER A N 1
ATOM 3245 C CA . SER A 1 407 ? -20.605 -0.978 62.452 1.00 90.06 407 SER A CA 1
ATOM 3246 C C . SER A 1 407 ? -21.849 -1.466 63.204 1.00 90.06 407 SER A C 1
ATOM 3248 O O . SER A 1 407 ? -21.891 -1.385 64.431 1.00 90.06 407 SER A O 1
ATOM 3250 N N . LEU A 1 408 ? -22.816 -2.061 62.498 1.00 88.75 408 LEU A N 1
ATOM 3251 C CA . LEU A 1 408 ? -23.975 -2.726 63.103 1.00 88.75 408 LEU A CA 1
ATOM 3252 C C . LEU A 1 408 ? -23.570 -3.915 63.981 1.00 88.75 408 LEU A C 1
ATOM 3254 O O . LEU A 1 408 ? -24.113 -4.078 65.072 1.00 88.75 408 LEU A O 1
ATOM 3258 N N . SER A 1 409 ? -22.611 -4.729 63.532 1.00 84.88 409 SER A N 1
ATOM 3259 C CA . SER A 1 409 ? -22.077 -5.840 64.327 1.00 84.88 409 SER A CA 1
ATOM 3260 C C . SER A 1 409 ? -21.383 -5.355 65.601 1.00 84.88 409 SER A C 1
ATOM 3262 O O . SER A 1 409 ? -21.580 -5.952 66.654 1.00 84.88 409 SER A O 1
ATOM 3264 N N . TRP A 1 410 ? -20.589 -4.282 65.525 1.00 76.75 410 TRP A N 1
ATOM 3265 C CA . TRP A 1 410 ? -19.890 -3.709 66.682 1.00 76.75 410 TRP A CA 1
ATOM 3266 C C . TRP A 1 410 ? -20.835 -3.053 67.690 1.00 76.75 410 TRP A C 1
ATOM 3268 O O . TRP A 1 410 ? -20.553 -3.089 68.877 1.00 76.75 410 TRP A O 1
ATOM 3278 N N . SER A 1 411 ? -21.960 -2.484 67.247 1.00 74.56 411 SER A N 1
ATOM 3279 C CA . SER A 1 411 ? -22.952 -1.866 68.140 1.00 74.56 411 SER A CA 1
ATOM 3280 C C . SER A 1 411 ? -23.828 -2.876 68.896 1.00 74.56 411 SER A C 1
ATOM 3282 O O . SER A 1 411 ? -24.613 -2.471 69.754 1.00 74.56 411 SER A O 1
ATOM 3284 N N . LYS A 1 412 ? -23.777 -4.162 68.529 1.00 69.50 412 LYS A N 1
ATOM 3285 C CA . LYS A 1 412 ? -24.608 -5.232 69.106 1.00 69.50 412 LYS A CA 1
ATOM 3286 C C . LYS A 1 412 ? -23.875 -6.053 70.177 1.00 69.50 412 LYS A C 1
ATOM 3288 O O . LYS A 1 412 ? -24.493 -6.915 70.798 1.00 69.50 412 LYS A O 1
ATOM 3293 N N . ILE A 1 413 ? -22.580 -5.791 70.346 1.00 59.81 413 ILE A N 1
ATOM 3294 C CA . ILE A 1 413 ? -21.689 -6.294 71.400 1.00 59.81 413 ILE A CA 1
ATOM 3295 C C . ILE A 1 413 ? -21.557 -5.176 72.430 1.00 59.81 413 ILE A C 1
ATOM 3297 O O . ILE A 1 413 ? -21.580 -5.499 73.638 1.00 59.81 413 ILE A O 1
#

Nearest PDB structures (foldseek):
  4wvm-assembly1_A  TM=4.171E-01  e=1.476E+00  Synanceia horrida

Sequence (413 aa):
MPAVSHEGNEFHLSHTEEDKLNEFQVITDFPPDDLPDVVKLLRNHGWQLEPALSRYFDGEWRDGSEDGMGEPTATATPIPTPMAEELAWTPPVLGPRPLSFTAALPVVRPLPASFRHDFRTIGLNGRSNTVWSMFESFSYNGNPFLFVLLLIPRIINRLSATIFTFLCTLLSLHSIGSEGNAGKPRIAKVPKAPTRETQIPISEILGDTKDADEFCQLKSFDPDVSFNEVLRIAKEEFKFVLLVLVGNTCDDDHDGDTTATDVNSKLLLKKILLNKKTLQYLHKIDDDLVIYLKCVQELEPWLIAQQLEVRNTPEIFLIANVSNKISHSETVPLQRLSILGKLKINSLNKFLQSLTNVVERYSPELIVNRTEMNELRVSREIKKLQEDAYMKSLEMDRLKALEKEKSLSWSKI

Radius of gyration: 35.51 Å; Cα contacts (8 Å, |Δi|>4): 376; chains: 1; bounding box: 95×68×120 Å

Organism: Saccharomyces pastorianus (NCBI:txid27292)

pLDDT: mean 75.47, std 18.23, range [33.22, 98.5]